Protein AF-0000000071591916 (afdb_homodimer)

Nearest PDB structures (foldseek):
  7ahc-assembly1_B  TM=7.249E-01  e=1.370E-04  Lactococcus lactis subsp. lactis
  7ahh-assembly1_B  TM=6.710E-01  e=2.353E-04  Lactococcus lactis subsp. lactis
  7ahh-assembly1_A  TM=8.022E-01  e=8.308E-04  Lactococcus lactis subsp. lactis
  7ahd-assembly1_B  TM=7.028E-01  e=5.794E-04  Lactococcus lactis subsp. lactis
  7ahd-assembly1_A  TM=7.074E-01  e=8.308E-04  Lactococcus lactis subsp. lactis

Organism: Lactiplantibacillus plantarum (strain ATCC BAA-793 / NCIMB 8826 / WCFS1) (NCBI:txid220668)

Foldseek 3Di:
DDPVVVVVVVVVVVVVVVVVVVVVVVVVPVPVVCCVVVVVVCVVVVVVCLVVQQAADPVLVVCVVVLVVLLVVLLVLLLVLLVVLLVVLLVLLQCQAPLRHPDPVSNVVSLVQLVVQQPDDLVNQLVVLCVVPNQDSVSLSVSLNSNSNSVLSVQSNVLLNPPDSVQLVVCVVVPDDSVCSVVVPRCVVSVLVSLLSSLVSSLVSSVVSLVSCCRRVGGNVNVLVVCVVVSVSSNNSVSVVVSVVVSVVSVVVSVVVSVVVD/DDPVVVVVVVVVVVVVVVVVVVVVVVVVCVPVVCCVVVVVVCVVVVVVCLVVQQAADPVLVVCVVVLVVLLVLLLVLLLVLLVVLLVVLLVLLQCQAPLRHPDPVSNVVSLVQLVVQQPDDLVNQLVVLCVVPNQDSVSLSVSLNSNSNSVLSVQSNVLLNPPDSVQLVVCVVVPDDSVCSVVVPRCVVSVLVSLLSSLVSSLVSSVVSLVSCCRRVGGNVNVLVVCVVVSVSSNNSVSVVVSVVVSVVSVVVSVVVSVVVD

Solvent-accessible surface area (backbone atoms only — not comparable to full-atom values): 25486 Å² total; per-residue (Å²): 130,59,72,67,57,56,54,50,48,51,48,48,52,48,48,48,52,48,46,49,50,49,48,49,32,58,47,29,55,65,64,48,70,49,66,45,68,70,48,57,68,42,44,63,59,39,50,51,49,47,60,66,48,30,45,61,43,80,70,31,56,74,47,43,63,67,48,52,52,24,44,50,50,31,46,34,43,15,44,31,22,41,50,54,19,44,56,53,12,49,54,46,12,47,42,29,12,83,84,56,32,87,45,72,68,51,19,48,52,44,52,52,50,20,50,54,34,44,36,37,45,55,61,57,40,33,58,58,36,29,74,66,55,37,73,32,67,57,28,43,28,50,21,50,20,46,29,42,24,11,45,43,19,49,51,43,18,52,53,60,52,67,42,62,62,60,60,54,48,53,38,46,70,75,64,46,51,71,66,48,39,40,62,68,42,50,44,63,69,40,41,56,60,52,49,49,50,50,47,51,43,29,57,51,30,37,52,49,40,34,52,37,9,50,76,32,65,27,43,42,19,24,51,36,52,50,29,47,76,68,68,34,34,23,44,26,26,42,49,50,52,50,48,24,48,50,49,50,51,48,50,54,50,45,50,52,51,47,60,68,63,96,130,58,72,69,56,56,54,51,49,52,48,48,51,48,49,48,51,48,47,49,50,49,49,49,30,58,48,28,54,65,64,46,70,50,66,45,70,69,48,56,68,42,43,63,58,39,51,52,47,47,60,65,48,29,45,61,45,80,71,30,56,75,47,44,63,66,49,52,51,24,43,50,50,31,47,36,41,16,45,30,21,40,49,56,20,45,55,54,11,50,55,46,12,49,42,30,12,81,83,56,33,87,44,72,66,51,20,49,51,45,51,51,49,21,51,54,35,44,36,38,45,53,61,57,40,34,56,58,35,30,73,68,55,36,73,32,68,57,26,45,29,49,21,50,20,46,30,42,24,12,45,42,19,49,52,43,17,53,52,60,50,67,42,62,63,61,60,54,48,53,39,47,70,75,63,46,51,72,64,49,39,40,63,68,42,50,45,63,71,38,40,57,59,51,48,47,51,51,48,52,44,29,58,50,30,37,50,48,39,35,50,38,10,50,74,32,65,27,44,42,19,24,52,37,52,50,29,46,76,67,68,34,35,24,43,27,26,41,49,50,51,50,48,24,50,51,48,49,52,50,50,54,50,43,51,52,51,49,59,67,64,95

Structure (mmCIF, N/CA/C/O backbone):
data_AF-0000000071591916-model_v1
#
loop_
_entity.id
_entity.type
_entity.pdbx_description
1 polymer 'Phosphonates ABC transporter, permease protein'
#
loop_
_atom_site.group_PDB
_atom_site.id
_atom_site.type_symbol
_atom_site.label_atom_id
_atom_site.label_alt_id
_atom_site.label_comp_id
_atom_site.label_asym_id
_atom_site.label_entity_id
_atom_site.label_seq_id
_atom_site.pdbx_PDB_ins_code
_atom_site.Cartn_x
_atom_site.Cartn_y
_atom_site.Cartn_z
_atom_site.occupancy
_atom_site.B_iso_or_equiv
_atom_site.auth_seq_id
_atom_site.auth_comp_id
_atom_site.auth_asym_id
_atom_site.auth_atom_id
_atom_site.pdbx_PDB_model_num
ATOM 1 N N . MET A 1 1 ? -12.727 39.906 -3.398 1 41 1 MET A N 1
ATOM 2 C CA . MET A 1 1 ? -13.578 38.719 -3.625 1 41 1 MET A CA 1
ATOM 3 C C . MET A 1 1 ? -14.461 38.469 -2.414 1 41 1 MET A C 1
ATOM 5 O O . MET A 1 1 ? -13.961 38.312 -1.297 1 41 1 MET A O 1
ATOM 9 N N . THR A 1 2 ? -15.648 38.656 -2.439 1 46.31 2 THR A N 1
ATOM 10 C CA . THR A 1 2 ? -16.547 38.562 -1.297 1 46.31 2 THR A CA 1
ATOM 11 C C . THR A 1 2 ? -16.594 37.156 -0.749 1 46.31 2 THR A C 1
ATOM 13 O O . THR A 1 2 ? -16.406 36.188 -1.495 1 46.31 2 THR A O 1
ATOM 16 N N . PRO A 1 3 ? -16.531 37 0.49 1 53.88 3 PRO A N 1
ATOM 17 C CA . PRO A 1 3 ? -16.516 35.719 1.191 1 53.88 3 PRO A CA 1
ATOM 18 C C . PRO A 1 3 ? -17.5 34.719 0.614 1 53.88 3 PRO A C 1
ATOM 20 O O . PRO A 1 3 ? -17.25 33.5 0.619 1 53.88 3 PRO A O 1
ATOM 23 N N . GLN A 1 4 ? -18.625 35.125 0.151 1 53.31 4 GLN A N 1
ATOM 24 C CA . GLN A 1 4 ? -19.641 34.25 -0.399 1 53.31 4 GLN A CA 1
ATOM 25 C C . GLN A 1 4 ? -19.172 33.594 -1.684 1 53.31 4 GLN A C 1
ATOM 27 O O . GLN A 1 4 ? -19.516 32.438 -1.957 1 53.31 4 GLN A O 1
ATOM 32 N N . ARG A 1 5 ? -18.422 34.375 -2.432 1 53 5 ARG A N 1
ATOM 33 C CA . ARG A 1 5 ? -17.938 33.875 -3.721 1 53 5 ARG A CA 1
ATOM 34 C C . ARG A 1 5 ? -16.875 32.812 -3.537 1 53 5 ARG A C 1
ATOM 36 O O . ARG A 1 5 ? -16.828 31.859 -4.312 1 53 5 ARG A O 1
ATOM 43 N N . PHE A 1 6 ? -16.156 32.938 -2.504 1 51.38 6 PHE A N 1
ATOM 44 C CA . PHE A 1 6 ? -15.094 31.984 -2.178 1 51.38 6 PHE A CA 1
ATOM 45 C C . PHE A 1 6 ? -15.672 30.625 -1.822 1 51.38 6 PHE A C 1
ATOM 47 O O . PHE A 1 6 ? -15.172 29.594 -2.279 1 51.38 6 PHE A O 1
ATOM 54 N N . PHE A 1 7 ? -16.75 30.688 -1.09 1 57.91 7 PHE A N 1
ATOM 55 C CA . PHE A 1 7 ? -17.375 29.422 -0.69 1 57.91 7 PHE A CA 1
ATOM 56 C C . PHE A 1 7 ? -18.078 28.766 -1.873 1 57.91 7 PHE A C 1
ATOM 58 O O . PHE A 1 7 ? -18.094 27.547 -1.991 1 57.91 7 PHE A O 1
ATOM 65 N N . ARG A 1 8 ? -18.672 29.547 -2.746 1 58.06 8 ARG A N 1
ATOM 66 C CA . ARG A 1 8 ? -19.375 29.031 -3.914 1 58.06 8 ARG A CA 1
ATOM 67 C C . ARG A 1 8 ? -18.406 28.391 -4.898 1 58.06 8 ARG A C 1
ATOM 69 O O . ARG A 1 8 ? -18.703 27.344 -5.488 1 58.06 8 ARG A O 1
ATOM 76 N N . GLN A 1 9 ? -17.266 28.953 -5.051 1 58.81 9 GLN A N 1
ATOM 77 C CA . GLN A 1 9 ? -16.266 28.453 -5.98 1 58.81 9 GLN A CA 1
ATOM 78 C C . GLN A 1 9 ? -15.656 27.141 -5.473 1 58.81 9 GLN A C 1
ATOM 80 O O . GLN A 1 9 ? -15.43 26.219 -6.246 1 58.81 9 GLN A O 1
ATOM 85 N N . ARG A 1 10 ? -15.445 27.172 -4.258 1 60.22 10 ARG A N 1
ATOM 86 C CA . ARG A 1 10 ? -14.938 25.953 -3.643 1 60.22 10 ARG A CA 1
ATOM 87 C C . ARG A 1 10 ? -15.945 24.812 -3.77 1 60.22 10 ARG A C 1
ATOM 89 O O . ARG A 1 10 ? -15.57 23.672 -4.059 1 60.22 10 ARG A O 1
ATOM 96 N N . ARG A 1 11 ? -17.203 25.219 -3.664 1 61.03 11 ARG A N 1
ATOM 97 C CA . ARG A 1 11 ? -18.266 24.25 -3.787 1 61.03 11 ARG A CA 1
ATOM 98 C C . ARG A 1 11 ? -18.375 23.734 -5.219 1 61.03 11 ARG A C 1
ATOM 100 O O . ARG A 1 11 ? -18.609 22.531 -5.441 1 61.03 11 ARG A O 1
ATOM 107 N N . LEU A 1 12 ? -18.219 24.625 -6.109 1 61.28 12 LEU A N 1
ATOM 108 C CA . LEU A 1 12 ? -18.297 24.219 -7.508 1 61.28 12 LEU A CA 1
ATOM 109 C C . LEU A 1 12 ? -17.125 23.312 -7.887 1 61.28 12 LEU A C 1
ATOM 111 O O . LEU A 1 12 ? -17.312 22.328 -8.594 1 61.28 12 LEU A O 1
ATOM 115 N N . ARG A 1 13 ? -16.031 23.75 -7.41 1 62.03 13 ARG A N 1
ATOM 116 C CA . ARG A 1 13 ? -14.859 22.938 -7.719 1 62.03 13 ARG A CA 1
ATOM 117 C C . ARG A 1 13 ? -14.984 21.547 -7.109 1 62.03 13 ARG A C 1
ATOM 119 O O . ARG A 1 13 ? -14.664 20.547 -7.762 1 62.03 13 ARG A O 1
ATOM 126 N N . LEU A 1 14 ? -15.461 21.516 -5.992 1 61.59 14 LEU A N 1
ATOM 127 C CA . LEU A 1 14 ? -15.688 20.219 -5.348 1 61.59 14 LEU A CA 1
ATOM 128 C C . LEU A 1 14 ? -16.75 19.422 -6.09 1 61.59 14 LEU A C 1
ATOM 130 O O . LEU A 1 14 ? -16.609 18.203 -6.266 1 61.59 14 LEU A O 1
ATOM 134 N N . SER A 1 15 ? -17.781 20.109 -6.465 1 61.06 15 SER A N 1
ATOM 135 C CA . SER A 1 15 ? -18.844 19.438 -7.211 1 61.06 15 SER A CA 1
ATOM 136 C C . SER A 1 15 ? -18.328 18.875 -8.523 1 61.06 15 SER A C 1
ATOM 138 O O . SER A 1 15 ? -18.703 17.766 -8.922 1 61.06 15 SER A O 1
ATOM 140 N N . VAL A 1 16 ? -17.484 19.609 -9.086 1 62.88 16 VAL A N 1
ATOM 141 C CA . VAL A 1 16 ? -16.953 19.172 -10.367 1 62.88 16 VAL A CA 1
ATOM 142 C C . VAL A 1 16 ? -16.062 17.938 -10.164 1 62.88 16 VAL A C 1
ATOM 144 O O . VAL A 1 16 ? -16.156 16.969 -10.914 1 62.88 16 VAL A O 1
ATOM 147 N N . VAL A 1 17 ? -15.297 18.047 -9.125 1 63.22 17 VAL A N 1
ATOM 148 C CA . VAL A 1 17 ? -14.406 16.906 -8.859 1 63.22 17 VAL A CA 1
ATOM 149 C C . VAL A 1 17 ? -15.234 15.672 -8.523 1 63.22 17 VAL A C 1
ATOM 151 O O . VAL A 1 17 ? -14.953 14.578 -9.016 1 63.22 17 VAL A O 1
ATOM 154 N N . LEU A 1 18 ? -16.219 15.906 -7.781 1 62.47 18 LEU A N 1
ATOM 155 C CA . LEU A 1 18 ? -17.109 14.797 -7.426 1 62.47 18 LEU A CA 1
ATOM 156 C C . LEU A 1 18 ? -17.844 14.266 -8.656 1 62.47 18 LEU A C 1
ATOM 158 O O . LEU A 1 18 ? -18 13.055 -8.812 1 62.47 18 LEU A O 1
ATOM 162 N N . LEU A 1 19 ? -18.281 15.148 -9.453 1 62.72 19 LEU A N 1
ATOM 163 C CA . LEU A 1 19 ? -18.969 14.75 -10.68 1 62.72 19 LEU A CA 1
ATOM 164 C C . LEU A 1 19 ? -18.031 13.961 -11.594 1 62.72 19 LEU A C 1
ATOM 166 O O . LEU A 1 19 ? -18.453 12.977 -12.211 1 62.72 19 LEU A O 1
ATOM 170 N N . ILE A 1 20 ? -16.844 14.414 -11.609 1 64.44 20 ILE A N 1
ATOM 171 C CA . ILE A 1 20 ? -15.867 13.719 -12.445 1 64.44 20 ILE A CA 1
ATOM 172 C C . ILE A 1 20 ? -15.602 12.328 -11.883 1 64.44 20 ILE A C 1
ATOM 174 O O . ILE A 1 20 ? -15.555 11.344 -12.633 1 64.44 20 ILE A O 1
ATOM 178 N N . LEU A 1 21 ? -15.562 12.352 -10.633 1 64.69 21 LEU A N 1
ATOM 179 C CA . LEU A 1 21 ? -15.336 11.047 -10.016 1 64.69 21 LEU A CA 1
ATOM 180 C C . LEU A 1 21 ? -16.531 10.133 -10.234 1 64.69 21 LEU A C 1
ATOM 182 O O . LEU A 1 21 ? -16.375 8.945 -10.516 1 64.69 21 LEU A O 1
ATOM 186 N N . ILE A 1 22 ? -17.734 10.672 -10.102 1 63.97 22 ILE A N 1
ATOM 187 C CA . ILE A 1 22 ? -18.953 9.914 -10.359 1 63.97 22 ILE A CA 1
ATOM 188 C C . ILE A 1 22 ? -19.016 9.508 -11.828 1 63.97 22 ILE A C 1
ATOM 190 O O . ILE A 1 22 ? -19.391 8.383 -12.156 1 63.97 22 ILE A O 1
ATOM 194 N N . GLY A 1 23 ? -18.688 10.43 -12.648 1 63.91 23 GLY A N 1
ATOM 195 C CA . GLY A 1 23 ? -18.672 10.109 -14.062 1 63.91 23 GLY A CA 1
ATOM 196 C C . GLY A 1 23 ? -17.719 8.984 -14.406 1 63.91 23 GLY A C 1
ATOM 197 O O . GLY A 1 23 ? -18.078 8.062 -15.148 1 63.91 23 GLY A O 1
ATOM 198 N N . ILE A 1 24 ? -16.609 9.07 -13.805 1 61.75 24 ILE A N 1
ATOM 199 C CA . ILE A 1 24 ? -15.617 8.016 -14.039 1 61.75 24 ILE A CA 1
ATOM 200 C C . ILE A 1 24 ? -16.156 6.688 -13.516 1 61.75 24 ILE A C 1
ATOM 202 O O . ILE A 1 24 ? -15.945 5.645 -14.141 1 61.75 24 ILE A O 1
ATOM 206 N N . TYR A 1 25 ? -16.859 6.793 -12.461 1 60.72 25 TYR A N 1
ATOM 207 C CA . TYR A 1 25 ? -17.516 5.617 -11.898 1 60.72 25 TYR A CA 1
ATOM 208 C C . TYR A 1 25 ? -18.5 5.02 -12.891 1 60.72 25 TYR A C 1
ATOM 210 O O . TYR A 1 25 ? -18.484 3.812 -13.141 1 60.72 25 TYR A O 1
ATOM 218 N N . VAL A 1 26 ? -19.438 5.844 -13.281 1 61.06 26 VAL A N 1
ATOM 219 C CA . VAL A 1 26 ? -20.469 5.379 -14.203 1 61.06 26 VAL A CA 1
ATOM 220 C C . VAL A 1 26 ? -19.812 4.801 -15.461 1 61.06 26 VAL A C 1
ATOM 222 O O . VAL A 1 26 ? -20.234 3.752 -15.953 1 61.06 26 VAL A O 1
ATOM 225 N N . LEU A 1 27 ? -18.797 5.371 -15.812 1 57.56 27 LEU A N 1
ATOM 226 C CA . LEU A 1 27 ? -18.109 4.906 -17.016 1 57.56 27 LEU A CA 1
ATOM 227 C C . LEU A 1 27 ? -17.359 3.604 -16.75 1 57.56 27 LEU A C 1
ATOM 229 O O . LEU A 1 27 ? -17.375 2.697 -17.578 1 57.56 27 LEU A O 1
ATOM 233 N N . SER A 1 28 ? -16.688 3.629 -15.633 1 57.41 28 SER A N 1
ATOM 234 C CA . SER A 1 28 ? -15.961 2.412 -15.289 1 57.41 28 SER A CA 1
ATOM 235 C C . SER A 1 28 ? -16.906 1.222 -15.156 1 57.41 28 SER A C 1
ATOM 237 O O . SER A 1 28 ? -16.578 0.113 -15.586 1 57.41 28 SER A O 1
ATOM 239 N N . MET A 1 29 ? -18 1.479 -14.555 1 57.75 29 MET A N 1
ATOM 240 C CA . MET A 1 29 ? -19 0.422 -14.391 1 57.75 29 MET A CA 1
ATOM 241 C C . MET A 1 29 ? -19.516 -0.041 -15.742 1 57.75 29 MET A C 1
ATOM 243 O O . MET A 1 29 ? -19.766 -1.231 -15.945 1 57.75 29 MET A O 1
ATOM 247 N N . ALA A 1 30 ? -19.719 0.846 -16.578 1 56.88 30 ALA A N 1
ATOM 248 C CA . ALA A 1 30 ? -20.234 0.51 -17.891 1 56.88 30 ALA A CA 1
ATOM 249 C C . ALA A 1 30 ? -19.219 -0.295 -18.703 1 56.88 30 ALA A C 1
ATOM 251 O O . ALA A 1 30 ? -19.578 -1.161 -19.5 1 56.88 30 ALA A O 1
ATOM 252 N N . LEU A 1 31 ? -18.078 -0.001 -18.516 1 55.16 31 LEU A N 1
ATOM 253 C CA . LEU A 1 31 ? -17.047 -0.643 -19.328 1 55.16 31 LEU A CA 1
ATOM 254 C C . LEU A 1 31 ? -16.656 -1.994 -18.734 1 55.16 31 LEU A C 1
ATOM 256 O O . LEU A 1 31 ? -16.281 -2.914 -19.469 1 55.16 31 LEU A O 1
ATOM 260 N N . VAL A 1 32 ? -16.453 -1.989 -17.484 1 52.69 32 VAL A N 1
ATOM 261 C CA . VAL A 1 32 ? -16.125 -3.289 -16.906 1 52.69 32 VAL A CA 1
ATOM 262 C C . VAL A 1 32 ? -17.344 -4.199 -16.953 1 52.69 32 VAL A C 1
ATOM 264 O O . VAL A 1 32 ? -18.422 -3.844 -16.453 1 52.69 32 VAL A O 1
ATOM 267 N N . ASN A 1 33 ? -17.797 -4.684 -18 1 52.81 33 ASN A N 1
ATOM 268 C CA . ASN A 1 33 ? -18.875 -5.645 -18.156 1 52.81 33 ASN A CA 1
ATOM 269 C C . ASN A 1 33 ? -19.094 -6.453 -16.891 1 52.81 33 ASN A C 1
ATOM 271 O O . ASN A 1 33 ? -18.75 -7.637 -16.828 1 52.81 33 ASN A O 1
ATOM 275 N N . PHE A 1 34 ? -18.953 -5.879 -15.82 1 51.84 34 PHE A N 1
ATOM 276 C CA . PHE A 1 34 ? -19.375 -6.594 -14.625 1 51.84 34 PHE A CA 1
ATOM 277 C C . PHE A 1 34 ? -20.688 -7.336 -14.859 1 51.84 34 PHE A C 1
ATOM 279 O O . PHE A 1 34 ? -21.703 -6.715 -15.148 1 51.84 34 PHE A O 1
ATOM 286 N N . GLN A 1 35 ? -20.75 -8.32 -15.625 1 50.38 35 GLN A N 1
ATOM 287 C CA . GLN A 1 35 ? -22.031 -9.008 -15.461 1 50.38 35 GLN A CA 1
ATOM 288 C C . GLN A 1 35 ? -22.609 -8.773 -14.07 1 50.38 35 GLN A C 1
ATOM 290 O O . GLN A 1 35 ? -22.484 -9.633 -13.188 1 50.38 35 GLN A O 1
ATOM 295 N N . ALA A 1 36 ? -22.578 -7.461 -13.703 1 52.56 36 ALA A N 1
ATOM 296 C CA . ALA A 1 36 ? -22.812 -6.699 -12.484 1 52.56 36 ALA A CA 1
ATOM 297 C C . ALA A 1 36 ? -23.969 -7.277 -11.68 1 52.56 36 ALA A C 1
ATOM 299 O O . ALA A 1 36 ? -23.828 -7.539 -10.484 1 52.56 36 ALA A O 1
ATOM 300 N N . TRP A 1 37 ? -24.984 -7.414 -12.43 1 55.78 37 TRP A N 1
ATOM 301 C CA . TRP A 1 37 ? -26.172 -7.797 -11.672 1 55.78 37 TRP A CA 1
ATOM 302 C C . TRP A 1 37 ? -26.047 -9.227 -11.156 1 55.78 37 TRP A C 1
ATOM 304 O O . TRP A 1 37 ? -26.391 -9.508 -10 1 55.78 37 TRP A O 1
ATOM 314 N N . ALA A 1 38 ? -25.578 -10.094 -12.008 1 57.41 38 ALA A N 1
ATOM 315 C CA . ALA A 1 38 ? -25.5 -11.484 -11.57 1 57.41 38 ALA A CA 1
ATOM 316 C C . ALA A 1 38 ? -24.438 -11.656 -10.492 1 57.41 38 ALA A C 1
ATOM 318 O O . ALA A 1 38 ? -24.562 -12.516 -9.617 1 57.41 38 ALA A O 1
ATOM 319 N N . SER A 1 39 ? -23.5 -10.664 -10.57 1 64.56 39 SER A N 1
ATOM 320 C CA . SER A 1 39 ? -22.391 -10.82 -9.633 1 64.56 39 SER A CA 1
ATOM 321 C C . SER A 1 39 ? -22.719 -10.211 -8.273 1 64.56 39 SER A C 1
ATOM 323 O O . SER A 1 39 ? -22.266 -10.703 -7.242 1 64.56 39 SER A O 1
ATOM 325 N N . ILE A 1 40 ? -23.609 -9.242 -8.375 1 70.75 40 ILE A N 1
ATOM 326 C CA . ILE A 1 40 ? -23.969 -8.594 -7.117 1 70.75 40 ILE A CA 1
ATOM 327 C C . ILE A 1 40 ? -24.828 -9.539 -6.277 1 70.75 40 ILE A C 1
ATOM 329 O O . ILE A 1 40 ? -24.719 -9.562 -5.051 1 70.75 40 ILE A O 1
ATOM 333 N N . SER A 1 41 ? -25.609 -10.352 -6.984 1 72.5 41 SER A N 1
ATOM 334 C CA . SER A 1 41 ? -26.5 -11.266 -6.273 1 72.5 41 SER A CA 1
ATOM 335 C C . SER A 1 41 ? -25.719 -12.398 -5.621 1 72.5 41 SER A C 1
ATOM 337 O O . SER A 1 41 ? -26.203 -13.031 -4.68 1 72.5 41 SER A O 1
ATOM 339 N N . LYS A 1 42 ? -24.547 -12.586 -6.062 1 75.12 42 LYS A N 1
ATOM 340 C CA . LYS A 1 42 ? -23.75 -13.695 -5.543 1 75.12 42 LYS A CA 1
ATOM 341 C C . LYS A 1 42 ? -22.859 -13.234 -4.387 1 75.12 42 LYS A C 1
ATOM 343 O O . LYS A 1 42 ? -22.266 -14.062 -3.697 1 75.12 42 LYS A O 1
ATOM 348 N N . ILE A 1 43 ? -22.922 -11.906 -4.184 1 78.94 43 ILE A N 1
ATOM 349 C CA . ILE A 1 43 ? -22.016 -11.336 -3.189 1 78.94 43 ILE A CA 1
ATOM 350 C C . ILE A 1 43 ? -22.375 -11.867 -1.803 1 78.94 43 ILE A C 1
ATOM 352 O O . ILE A 1 43 ? -21.516 -12.391 -1.088 1 78.94 43 ILE A O 1
ATOM 356 N N . PRO A 1 44 ? -23.656 -11.82 -1.458 1 77.88 44 PRO A N 1
ATOM 357 C CA . PRO A 1 44 ? -23.984 -12.32 -0.12 1 77.88 44 PRO A CA 1
ATOM 358 C C . PRO A 1 44 ? -23.672 -13.805 0.052 1 77.88 44 PRO A C 1
ATOM 360 O O . PRO A 1 44 ? -23.156 -14.219 1.098 1 77.88 44 PRO A O 1
ATOM 363 N N . ALA A 1 45 ? -23.969 -14.586 -0.917 1 77.12 45 ALA A N 1
ATOM 364 C CA . ALA A 1 45 ? -23.688 -16.016 -0.856 1 77.12 45 ALA A CA 1
ATOM 365 C C . ALA A 1 45 ? -22.172 -16.266 -0.773 1 77.12 45 ALA A C 1
ATOM 367 O O . ALA A 1 45 ? -21.734 -17.141 -0.032 1 77.12 45 ALA A O 1
ATOM 368 N N . GLY A 1 46 ? -21.469 -15.469 -1.477 1 75.88 46 GLY A N 1
ATOM 369 C CA . GLY A 1 46 ? -20.031 -15.594 -1.451 1 75.88 46 GLY A CA 1
ATOM 370 C C . GLY A 1 46 ? -19.422 -15.242 -0.107 1 75.88 46 GLY A C 1
ATOM 371 O O . GLY A 1 46 ? -18.531 -15.945 0.388 1 75.88 46 GLY A O 1
ATOM 372 N N . LEU A 1 47 ? -19.984 -14.234 0.456 1 76.88 47 LEU A N 1
ATOM 373 C CA . LEU A 1 47 ? -19.5 -13.797 1.76 1 76.88 47 LEU A CA 1
ATOM 374 C C . LEU A 1 47 ? -19.844 -14.812 2.84 1 76.88 47 LEU A C 1
ATOM 376 O O . LEU A 1 47 ? -19.047 -15.078 3.736 1 76.88 47 LEU A O 1
ATOM 380 N N . MET A 1 48 ? -21.031 -15.328 2.75 1 78.81 48 MET A N 1
ATOM 381 C CA . MET A 1 48 ? -21.453 -16.344 3.705 1 78.81 48 MET A CA 1
ATOM 382 C C . MET A 1 48 ? -20.578 -17.594 3.586 1 78.81 48 MET A C 1
ATOM 384 O O . MET A 1 48 ? -20.219 -18.203 4.594 1 78.81 48 MET A O 1
ATOM 388 N N . TRP A 1 49 ? -20.281 -17.953 2.416 1 78.25 49 TRP A N 1
ATOM 389 C CA . TRP A 1 49 ? -19.406 -19.094 2.184 1 78.25 49 TRP A CA 1
ATOM 390 C C . TRP A 1 49 ? -18.016 -18.844 2.787 1 78.25 49 TRP A C 1
ATOM 392 O O . TRP A 1 49 ? -17.453 -19.719 3.439 1 78.25 49 TRP A O 1
ATOM 402 N N . LEU A 1 50 ? -17.562 -17.656 2.568 1 76.25 50 LEU A N 1
ATOM 403 C CA . LEU A 1 50 ? -16.25 -17.266 3.09 1 76.25 50 LEU A CA 1
ATOM 404 C C . LEU A 1 50 ? -16.234 -17.359 4.613 1 76.25 50 LEU A C 1
ATOM 406 O O . LEU A 1 50 ? -15.328 -17.969 5.188 1 76.25 50 LEU A O 1
ATOM 410 N N . PHE A 1 51 ? -17.234 -16.828 5.203 1 78.62 51 PHE A N 1
ATOM 411 C CA . PHE A 1 51 ? -17.281 -16.766 6.66 1 78.62 51 PHE A CA 1
ATOM 412 C C . PHE A 1 51 ? -17.469 -18.141 7.258 1 78.62 51 PHE A C 1
ATOM 414 O O . PHE A 1 51 ? -16.938 -18.438 8.328 1 78.62 51 PHE A O 1
ATOM 421 N N . THR A 1 52 ? -18.078 -19.047 6.52 1 80.31 52 THR A N 1
ATOM 422 C CA . THR A 1 52 ? -18.359 -20.375 7.051 1 80.31 52 THR A CA 1
ATOM 423 C C . THR A 1 52 ? -17.156 -21.297 6.848 1 80.31 52 THR A C 1
ATOM 425 O O . THR A 1 52 ? -16.828 -22.109 7.715 1 80.31 52 THR A O 1
ATOM 428 N N . ASN A 1 53 ? -16.469 -21.094 5.785 1 82.31 53 ASN A N 1
ATOM 429 C CA . ASN A 1 53 ? -15.414 -22.031 5.438 1 82.31 53 ASN A CA 1
ATOM 430 C C . ASN A 1 53 ? -14.062 -21.594 5.988 1 82.31 53 ASN A C 1
ATOM 432 O O . ASN A 1 53 ? -13.156 -22.406 6.168 1 82.31 53 ASN A O 1
ATOM 436 N N . PHE A 1 54 ? -13.945 -20.344 6.305 1 84.12 54 PHE A N 1
ATOM 437 C CA . PHE A 1 54 ? -12.641 -19.828 6.699 1 84.12 54 PHE A CA 1
ATOM 438 C C . PHE A 1 54 ? -12.562 -19.641 8.211 1 84.12 54 PHE A C 1
ATOM 440 O O . PHE A 1 54 ? -11.57 -19.125 8.727 1 84.12 54 PHE A O 1
ATOM 447 N N . ILE A 1 55 ? -13.523 -20.109 8.906 1 85.5 55 ILE A N 1
ATOM 448 C CA . ILE A 1 55 ? -13.492 -20.078 10.359 1 85.5 55 ILE A CA 1
ATOM 449 C C . ILE A 1 55 ? -12.523 -21.125 10.883 1 85.5 55 ILE A C 1
ATOM 451 O O . ILE A 1 55 ? -12.594 -22.297 10.484 1 85.5 55 ILE A O 1
ATOM 455 N N . PRO A 1 56 ? -11.586 -20.672 11.688 1 86.88 56 PRO A N 1
ATOM 456 C CA . PRO A 1 56 ? -10.641 -21.656 12.242 1 86.88 56 PRO A CA 1
ATOM 457 C C . PRO A 1 56 ? -11.336 -22.734 13.07 1 86.88 56 PRO A C 1
ATOM 459 O O . PRO A 1 56 ? -12.297 -22.438 13.781 1 86.88 56 PRO A O 1
ATOM 462 N N . THR A 1 57 ? -10.883 -23.969 12.852 1 87.38 57 THR A N 1
ATOM 463 C CA . THR A 1 57 ? -11.422 -25.109 13.57 1 87.38 57 THR A CA 1
ATOM 464 C C . THR A 1 57 ? -10.391 -25.672 14.555 1 87.38 57 THR A C 1
ATOM 466 O O . THR A 1 57 ? -9.289 -25.141 14.672 1 87.38 57 THR A O 1
ATOM 469 N N . SER A 1 58 ? -10.859 -26.734 15.234 1 84.81 58 SER A N 1
ATOM 470 C CA . SER A 1 58 ? -9.961 -27.422 16.156 1 84.81 58 SER A CA 1
ATOM 471 C C . SER A 1 58 ? -8.758 -28.016 15.422 1 84.81 58 SER A C 1
ATOM 473 O O . SER A 1 58 ? -7.641 -28 15.938 1 84.81 58 SER A O 1
ATOM 475 N N . ARG A 1 59 ? -8.93 -28.422 14.25 1 85.88 59 ARG A N 1
ATOM 476 C CA . ARG A 1 59 ? -7.848 -28.969 13.43 1 85.88 59 ARG A CA 1
ATOM 477 C C . ARG A 1 59 ? -6.848 -27.875 13.055 1 85.88 59 ARG A C 1
ATOM 479 O O . ARG A 1 59 ? -5.641 -28.125 13 1 85.88 59 ARG A O 1
ATOM 486 N N . SER A 1 60 ? -7.297 -26.719 12.836 1 87.31 60 SER A N 1
ATOM 487 C CA . SER A 1 60 ? -6.426 -25.625 12.406 1 87.31 60 SER A CA 1
ATOM 488 C C . SER A 1 60 ? -5.512 -25.172 13.539 1 87.31 60 SER A C 1
ATOM 490 O O . SER A 1 60 ? -4.43 -24.625 13.289 1 87.31 60 SER A O 1
ATOM 492 N N . ILE A 1 61 ? -5.91 -25.484 14.727 1 88.88 61 ILE A N 1
ATOM 493 C CA . ILE A 1 61 ? -5.102 -25.078 15.875 1 88.88 61 ILE A CA 1
ATOM 494 C C . ILE A 1 61 ? -3.816 -25.906 15.914 1 88.88 61 ILE A C 1
ATOM 496 O O . ILE A 1 61 ? -2.787 -25.438 16.406 1 88.88 61 ILE A O 1
ATOM 500 N N . SER A 1 62 ? -3.867 -27.094 15.328 1 89.81 62 SER A N 1
ATOM 501 C CA . SER A 1 62 ? -2.678 -27.938 15.266 1 89.81 62 SER A CA 1
ATOM 502 C C . SER A 1 62 ? -1.602 -27.312 14.383 1 89.81 62 SER A C 1
ATOM 504 O O . SER A 1 62 ? -0.422 -27.656 14.5 1 89.81 62 SER A O 1
ATOM 506 N N . TYR A 1 63 ? -1.982 -26.375 13.555 1 92.62 63 TYR A N 1
ATOM 507 C CA . TYR A 1 63 ? -1.049 -25.734 12.633 1 92.62 63 TYR A CA 1
ATOM 508 C C . TYR A 1 63 ? -0.555 -24.406 13.195 1 92.62 63 TYR A C 1
ATOM 510 O O . TYR A 1 63 ? 0.158 -23.656 12.516 1 92.62 63 TYR A O 1
ATOM 518 N N . LEU A 1 64 ? -0.856 -24.141 14.414 1 93.69 64 LEU A N 1
ATOM 519 C CA . LEU A 1 64 ? -0.534 -22.859 15.016 1 93.69 64 LEU A CA 1
ATOM 520 C C . LEU A 1 64 ? 0.976 -22.656 15.102 1 93.69 64 LEU A C 1
ATOM 522 O O . LEU A 1 64 ? 1.473 -21.547 14.859 1 93.69 64 LEU A O 1
ATOM 526 N N . GLY A 1 65 ? 1.713 -23.656 15.414 1 93.75 65 GLY A N 1
ATOM 527 C CA . GLY A 1 65 ? 3.158 -23.578 15.547 1 93.75 65 GLY A CA 1
ATOM 528 C C . GLY A 1 65 ? 3.85 -23.094 14.281 1 93.75 65 GLY A C 1
ATOM 529 O O . GLY A 1 65 ? 4.457 -22.031 14.273 1 93.75 65 GLY A O 1
ATOM 530 N N . PRO A 1 66 ? 3.666 -23.891 13.25 1 94.12 66 PRO A N 1
ATOM 531 C CA . PRO A 1 66 ? 4.281 -23.469 11.984 1 94.12 66 PRO A CA 1
ATOM 532 C C . PRO A 1 66 ? 3.789 -22.109 11.508 1 94.12 66 PRO A C 1
ATOM 534 O O . PRO A 1 66 ? 4.559 -21.344 10.93 1 94.12 66 PRO A O 1
ATOM 537 N N . ILE A 1 67 ? 2.555 -21.766 11.742 1 95.81 67 ILE A N 1
ATOM 538 C CA . ILE A 1 67 ? 1.979 -20.5 11.297 1 95.81 67 ILE A CA 1
ATOM 539 C C . ILE A 1 67 ? 2.621 -19.344 12.055 1 95.81 67 ILE A C 1
ATOM 541 O O . ILE A 1 67 ? 3.023 -18.344 11.453 1 95.81 67 ILE A O 1
ATOM 545 N N . LEU A 1 68 ? 2.771 -19.516 13.32 1 95.81 68 LEU A N 1
ATOM 546 C CA . LEU A 1 68 ? 3.367 -18.453 14.133 1 95.81 68 LEU A CA 1
ATOM 547 C C . LEU A 1 68 ? 4.836 -18.25 13.773 1 95.81 68 LEU A C 1
ATOM 549 O O . LEU A 1 68 ? 5.34 -17.125 13.789 1 95.81 68 LEU A O 1
ATOM 553 N N . TYR A 1 69 ? 5.453 -19.344 13.461 1 94 69 TYR A N 1
ATOM 554 C CA . TYR A 1 69 ? 6.855 -19.266 13.07 1 94 69 TYR A CA 1
ATOM 555 C C . TYR A 1 69 ? 7.02 -18.469 11.781 1 94 69 TYR A C 1
ATOM 557 O O . TYR A 1 69 ? 7.867 -17.578 11.695 1 94 69 TYR A O 1
ATOM 565 N N . GLN A 1 70 ? 6.238 -18.781 10.82 1 94.25 70 GLN A N 1
ATOM 566 C CA . GLN A 1 70 ? 6.332 -18.094 9.531 1 94.25 70 GLN A CA 1
ATOM 567 C C . GLN A 1 70 ? 5.887 -16.641 9.656 1 94.25 70 GLN A C 1
ATOM 569 O O . GLN A 1 70 ? 6.402 -15.766 8.953 1 94.25 70 GLN A O 1
ATOM 574 N N . LEU A 1 71 ? 4.93 -16.422 10.547 1 94.5 71 LEU A N 1
ATOM 575 C CA . LEU A 1 71 ? 4.5 -15.047 10.797 1 94.5 71 LEU A CA 1
ATOM 576 C C . LEU A 1 71 ? 5.641 -14.219 11.383 1 94.5 71 LEU A C 1
ATOM 578 O O . LEU A 1 71 ? 5.848 -13.07 10.984 1 94.5 71 LEU A O 1
ATOM 582 N N . TRP A 1 72 ? 6.324 -14.836 12.234 1 90.81 72 TRP A N 1
ATOM 583 C CA . TRP A 1 72 ? 7.465 -14.172 12.852 1 90.81 72 TRP A CA 1
ATOM 584 C C . TRP A 1 72 ? 8.555 -13.883 11.828 1 90.81 72 TRP A C 1
ATOM 586 O O . TRP A 1 72 ? 9.148 -12.805 11.82 1 90.81 72 TRP A O 1
ATOM 596 N N . ARG A 1 73 ? 8.789 -14.758 11.031 1 89.06 73 ARG A N 1
ATOM 597 C CA . ARG A 1 73 ? 9.789 -14.594 9.984 1 89.06 73 ARG A CA 1
ATOM 598 C C . ARG A 1 73 ? 9.398 -13.477 9.023 1 89.06 73 ARG A C 1
ATOM 600 O O . ARG A 1 73 ? 10.25 -12.688 8.602 1 89.06 73 ARG A O 1
ATOM 607 N N . THR A 1 74 ? 8.133 -13.492 8.656 1 92.19 74 THR A N 1
ATOM 608 C CA . THR A 1 74 ? 7.629 -12.453 7.77 1 92.19 74 THR A CA 1
ATOM 609 C C . THR A 1 74 ? 7.793 -11.07 8.398 1 92.19 74 THR A C 1
ATOM 611 O O . THR A 1 74 ? 8.195 -10.117 7.73 1 92.19 74 THR A O 1
ATOM 614 N N . LEU A 1 75 ? 7.496 -10.984 9.656 1 91.38 75 LEU A N 1
ATOM 615 C CA . LEU A 1 75 ? 7.656 -9.727 10.391 1 91.38 75 LEU A CA 1
ATOM 616 C C . LEU A 1 75 ? 9.109 -9.281 10.391 1 91.38 75 LEU A C 1
ATOM 618 O O . LEU A 1 75 ? 9.406 -8.102 10.203 1 91.38 75 LEU A O 1
ATOM 622 N N . LEU A 1 76 ? 9.977 -10.203 10.562 1 88.25 76 LEU A N 1
ATOM 623 C CA . LEU A 1 76 ? 11.406 -9.898 10.602 1 88.25 76 LEU A CA 1
ATOM 624 C C . LEU A 1 76 ? 11.883 -9.383 9.25 1 88.25 76 LEU A C 1
ATOM 626 O O . LEU A 1 76 ? 12.695 -8.453 9.18 1 88.25 76 LEU A O 1
ATOM 630 N N . VAL A 1 77 ? 11.422 -10 8.211 1 89.38 77 VAL A N 1
ATOM 631 C CA . VAL A 1 77 ? 11.812 -9.578 6.867 1 89.38 77 VAL A CA 1
ATOM 632 C C . VAL A 1 77 ? 11.297 -8.156 6.609 1 89.38 77 VAL A C 1
ATOM 634 O O . VAL A 1 77 ? 12.008 -7.332 6.031 1 89.38 77 VAL A O 1
ATOM 637 N N . ALA A 1 78 ? 10.039 -7.91 7.027 1 92.25 78 ALA A N 1
ATOM 638 C CA . ALA A 1 78 ? 9.438 -6.586 6.852 1 92.25 78 ALA A CA 1
ATOM 639 C C . ALA A 1 78 ? 10.234 -5.523 7.605 1 92.25 78 ALA A C 1
ATOM 641 O O . ALA A 1 78 ? 10.539 -4.465 7.059 1 92.25 78 ALA A O 1
ATOM 642 N N . ILE A 1 79 ? 10.602 -5.82 8.805 1 89.56 79 ILE A N 1
ATOM 643 C CA . ILE A 1 79 ? 11.336 -4.879 9.641 1 89.56 79 ILE A CA 1
ATOM 644 C C . ILE A 1 79 ? 12.742 -4.684 9.078 1 89.56 79 ILE A C 1
ATOM 646 O O . ILE A 1 79 ? 13.219 -3.551 8.945 1 89.56 79 ILE A O 1
ATOM 650 N N . SER A 1 80 ? 13.406 -5.758 8.734 1 88.19 80 SER A N 1
ATOM 651 C CA . SER A 1 80 ? 14.781 -5.695 8.25 1 88.19 80 SER A CA 1
ATOM 652 C C . SER A 1 80 ? 14.875 -4.902 6.953 1 88.19 80 SER A C 1
ATOM 654 O O . SER A 1 80 ? 15.766 -4.066 6.797 1 88.19 80 SER A O 1
ATOM 656 N N . SER A 1 81 ? 14 -5.207 6.043 1 91.38 81 SER A N 1
ATOM 657 C CA . SER A 1 81 ? 14.023 -4.488 4.773 1 91.38 81 SER A CA 1
ATOM 658 C C . SER A 1 81 ? 13.797 -2.996 4.977 1 91.38 81 SER A C 1
ATOM 660 O O . SER A 1 81 ? 14.461 -2.17 4.344 1 91.38 81 SER A O 1
ATOM 662 N N . THR A 1 82 ? 12.898 -2.623 5.879 1 93.38 82 THR A N 1
ATOM 663 C CA . THR A 1 82 ? 12.594 -1.224 6.148 1 93.38 82 THR A CA 1
ATOM 664 C C . THR A 1 82 ? 13.789 -0.525 6.789 1 93.38 82 THR A C 1
ATOM 666 O O . THR A 1 82 ? 14.148 0.588 6.402 1 93.38 82 THR A O 1
ATOM 669 N N . MET A 1 83 ? 14.375 -1.205 7.676 1 89.81 83 MET A N 1
ATOM 670 C CA . MET A 1 83 ? 15.492 -0.604 8.398 1 89.81 83 MET A CA 1
ATOM 671 C C . MET A 1 83 ? 16.672 -0.368 7.473 1 89.81 83 MET A C 1
ATOM 673 O O . MET A 1 83 ? 17.281 0.703 7.496 1 89.81 83 MET A O 1
ATOM 677 N N . VAL A 1 84 ? 17.016 -1.337 6.734 1 88 84 VAL A N 1
ATOM 678 C CA . VAL A 1 84 ? 18.141 -1.188 5.809 1 88 84 VAL A CA 1
ATOM 679 C C . VAL A 1 84 ? 17.828 -0.111 4.777 1 88 84 VAL A C 1
ATOM 681 O O . VAL A 1 84 ? 18.672 0.732 4.465 1 88 84 VAL A O 1
ATOM 684 N N . ALA A 1 85 ? 16.609 -0.174 4.27 1 93.44 85 ALA A N 1
ATOM 685 C CA . ALA A 1 85 ? 16.188 0.834 3.299 1 93.44 85 ALA A CA 1
ATOM 686 C C . ALA A 1 85 ? 16.234 2.232 3.908 1 93.44 85 ALA A C 1
ATOM 688 O O . ALA A 1 85 ? 16.594 3.199 3.232 1 93.44 85 ALA A O 1
ATOM 689 N N . SER A 1 86 ? 15.836 2.311 5.164 1 93.19 86 SER A N 1
ATOM 690 C CA . SER A 1 86 ? 15.805 3.607 5.828 1 93.19 86 SER A CA 1
ATOM 691 C C . SER A 1 86 ? 17.203 4.203 5.953 1 93.19 86 SER A C 1
ATOM 693 O O . SER A 1 86 ? 17.375 5.418 5.832 1 93.19 86 SER A O 1
ATOM 695 N N . LEU A 1 87 ? 18.172 3.402 6.203 1 88.44 87 LEU A N 1
ATOM 696 C CA . LEU A 1 87 ? 19.547 3.871 6.305 1 88.44 87 LEU A CA 1
ATOM 697 C C . LEU A 1 87 ? 20.031 4.449 4.977 1 88.44 87 LEU A C 1
ATOM 699 O O . LEU A 1 87 ? 20.578 5.551 4.938 1 88.44 87 LEU A O 1
ATOM 703 N N . PHE A 1 88 ? 19.812 3.73 3.973 1 91.25 88 PHE A N 1
ATOM 704 C CA . PHE A 1 88 ? 20.219 4.211 2.658 1 91.25 88 PHE A CA 1
ATOM 705 C C . PHE A 1 88 ? 19.375 5.41 2.234 1 91.25 88 PHE A C 1
ATOM 707 O O . PHE A 1 88 ? 19.891 6.352 1.624 1 91.25 88 PHE A O 1
ATOM 714 N N . ALA A 1 89 ? 18.078 5.277 2.541 1 95.19 89 ALA A N 1
ATOM 715 C CA . ALA A 1 89 ? 17.172 6.375 2.186 1 95.19 89 ALA A CA 1
ATOM 716 C C . ALA A 1 89 ? 17.609 7.676 2.855 1 95.19 89 ALA A C 1
ATOM 718 O O . ALA A 1 89 ? 17.5 8.75 2.266 1 95.19 89 ALA A O 1
ATOM 719 N N . LEU A 1 90 ? 18.078 7.574 4.082 1 90.5 90 LEU A N 1
ATOM 720 C CA . LEU A 1 90 ? 18.547 8.75 4.805 1 90.5 90 LEU A CA 1
ATOM 721 C C . LEU A 1 90 ? 19.75 9.375 4.105 1 90.5 90 LEU A C 1
ATOM 723 O O . LEU A 1 90 ? 19.828 10.594 3.955 1 90.5 90 LEU A O 1
ATOM 727 N N . ILE A 1 91 ? 20.656 8.57 3.701 1 90.75 91 ILE A N 1
ATOM 728 C CA . ILE A 1 91 ? 21.844 9.039 2.992 1 90.75 91 ILE A CA 1
ATOM 729 C C . ILE A 1 91 ? 21.438 9.719 1.688 1 90.75 91 ILE A C 1
ATOM 731 O O . ILE A 1 91 ? 21.859 10.836 1.399 1 90.75 91 ILE A O 1
ATOM 735 N N . PHE A 1 92 ? 20.578 9.078 0.974 1 94.62 92 PHE A N 1
ATOM 736 C CA . PHE A 1 92 ? 20.141 9.625 -0.306 1 94.62 92 PHE A CA 1
ATOM 737 C C . PHE A 1 92 ? 19.312 10.891 -0.102 1 94.62 92 PHE A C 1
ATOM 739 O O . PHE A 1 92 ? 19.375 11.812 -0.91 1 94.62 92 PHE A O 1
ATOM 746 N N . ALA A 1 93 ? 18.562 10.844 0.924 1 93 93 ALA A N 1
ATOM 747 C CA . ALA A 1 93 ? 17.703 12 1.19 1 93 93 ALA A CA 1
ATOM 748 C C . ALA A 1 93 ? 18.547 13.234 1.523 1 93 93 ALA A C 1
ATOM 750 O O . ALA A 1 93 ? 18.234 14.344 1.087 1 93 93 ALA A O 1
ATOM 751 N N . ILE A 1 94 ? 19.609 13.086 2.326 1 87.81 94 ILE A N 1
ATOM 752 C CA . ILE A 1 94 ? 20.5 14.18 2.689 1 87.81 94 ILE A CA 1
ATOM 753 C C . ILE A 1 94 ? 21.188 14.719 1.44 1 87.81 94 ILE A C 1
ATOM 755 O O . ILE A 1 94 ? 21.312 15.938 1.269 1 87.81 94 ILE A O 1
ATOM 759 N N . LEU A 1 95 ? 21.531 13.797 0.547 1 90.38 95 LEU A N 1
ATOM 760 C CA . LEU A 1 95 ? 22.234 14.188 -0.677 1 90.38 95 LEU A CA 1
ATOM 761 C C . LEU A 1 95 ? 21.25 14.727 -1.709 1 90.38 95 LEU A C 1
ATOM 763 O O . LEU A 1 95 ? 21.641 15.43 -2.643 1 90.38 95 LEU A O 1
ATOM 767 N N . GLY A 1 96 ? 19.984 14.438 -1.553 1 90.06 96 GLY A N 1
ATOM 768 C CA . GLY A 1 96 ? 19.016 14.75 -2.594 1 90.06 96 GLY A CA 1
ATOM 769 C C . GLY A 1 96 ? 18.094 15.883 -2.221 1 90.06 96 GLY A C 1
ATOM 770 O O . GLY A 1 96 ? 17.312 16.359 -3.055 1 90.06 96 GLY A O 1
ATOM 771 N N . ALA A 1 97 ? 18.156 16.266 -1.03 1 88.62 97 ALA A N 1
ATOM 772 C CA . ALA A 1 97 ? 17.312 17.375 -0.595 1 88.62 97 ALA A CA 1
ATOM 773 C C . ALA A 1 97 ? 17.859 18.703 -1.081 1 88.62 97 ALA A C 1
ATOM 775 O O . ALA A 1 97 ? 19.078 18.922 -1.082 1 88.62 97 ALA A O 1
ATOM 776 N N . LYS A 1 98 ? 17 19.562 -1.456 1 84.56 98 LYS A N 1
ATOM 777 C CA . LYS A 1 98 ? 17.391 20.875 -1.976 1 84.56 98 LYS A CA 1
ATOM 778 C C . LYS A 1 98 ? 18.188 21.656 -0.939 1 84.56 98 LYS A C 1
ATOM 780 O O . LYS A 1 98 ? 19.109 22.391 -1.288 1 84.56 98 LYS A O 1
ATOM 785 N N . THR A 1 99 ? 17.859 21.484 0.255 1 79.94 99 THR A N 1
ATOM 786 C CA . THR A 1 99 ? 18.469 22.25 1.34 1 79.94 99 THR A CA 1
ATOM 787 C C . THR A 1 99 ? 19.875 21.734 1.641 1 79.94 99 THR A C 1
ATOM 789 O O . THR A 1 99 ? 20.719 22.484 2.145 1 79.94 99 THR A O 1
ATOM 7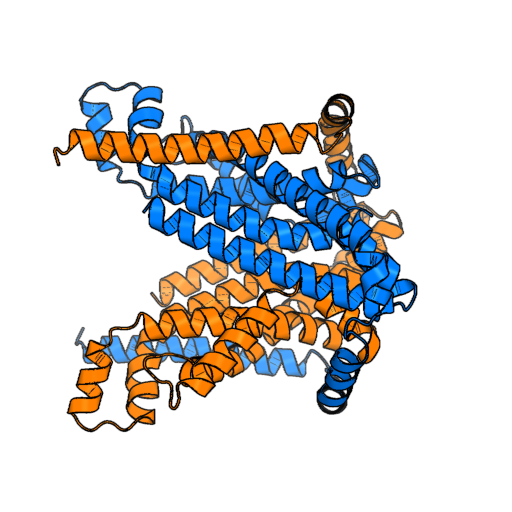92 N N . THR A 1 100 ? 20.141 20.453 1.253 1 78.5 100 THR A N 1
ATOM 793 C CA . THR A 1 100 ? 21.406 19.875 1.684 1 78.5 100 THR A CA 1
ATOM 794 C C . THR A 1 100 ? 22.172 19.312 0.491 1 78.5 100 THR A C 1
ATOM 796 O O . THR A 1 100 ? 23.312 18.859 0.637 1 78.5 100 THR A O 1
ATOM 799 N N . THR A 1 101 ? 21.625 19.422 -0.645 1 83.38 101 THR A N 1
ATOM 800 C CA . THR A 1 101 ? 22.25 18.797 -1.806 1 83.38 101 THR A CA 1
ATOM 801 C C . THR A 1 101 ? 23.547 19.484 -2.168 1 83.38 101 THR A C 1
ATOM 803 O O . THR A 1 101 ? 23.641 20.719 -2.135 1 83.38 101 THR A O 1
ATOM 806 N N . PRO A 1 102 ? 24.594 18.703 -2.527 1 82.81 102 PRO A N 1
ATOM 807 C CA . PRO A 1 102 ? 25.844 19.312 -2.988 1 82.81 102 PRO A CA 1
ATOM 808 C C . PRO A 1 102 ? 25.75 19.828 -4.418 1 82.81 102 PRO A C 1
ATOM 810 O O . PRO A 1 102 ? 26.359 20.844 -4.746 1 82.81 102 PRO A O 1
ATOM 813 N N . THR A 1 103 ? 25.047 19.062 -5.305 1 89.38 103 THR A N 1
ATOM 814 C CA . THR A 1 103 ? 24.891 19.453 -6.699 1 89.38 103 THR A CA 1
ATOM 815 C C . THR A 1 103 ? 23.469 19.219 -7.18 1 89.38 103 THR A C 1
ATOM 817 O O . THR A 1 103 ? 22.812 18.25 -6.766 1 89.38 103 THR A O 1
ATOM 820 N N . PRO A 1 104 ? 23.047 20.031 -8.039 1 91.44 104 PRO A N 1
ATOM 821 C CA . PRO A 1 104 ? 21.688 19.875 -8.562 1 91.44 104 PRO A CA 1
ATOM 822 C C . PRO A 1 104 ? 21.516 18.578 -9.367 1 91.44 104 PRO A C 1
ATOM 824 O O . PRO A 1 104 ? 20.422 18.016 -9.406 1 91.44 104 PRO A O 1
ATOM 827 N N . VAL A 1 105 ? 22.562 18.172 -9.969 1 93 105 VAL A N 1
ATOM 828 C CA . VAL A 1 105 ? 22.5 16.953 -10.773 1 93 105 VAL A CA 1
ATOM 829 C C . VAL A 1 105 ? 22.281 15.75 -9.867 1 93 105 VAL A C 1
ATOM 831 O O . VAL A 1 105 ? 21.5 14.859 -10.188 1 93 105 VAL A O 1
ATOM 834 N N . LEU A 1 106 ? 22.891 15.758 -8.781 1 92.19 106 LEU A N 1
ATOM 835 C CA . LEU A 1 106 ? 22.734 14.664 -7.828 1 92.19 106 LEU A CA 1
ATOM 836 C C . LEU A 1 106 ? 21.312 14.625 -7.273 1 92.19 106 LEU A C 1
ATOM 838 O O . LEU A 1 106 ? 20.734 13.547 -7.102 1 92.19 106 LEU A O 1
ATOM 842 N N . ARG A 1 107 ? 20.828 15.766 -7.02 1 92.75 107 ARG A N 1
ATOM 843 C CA . ARG A 1 107 ? 19.453 15.875 -6.551 1 92.75 107 ARG A CA 1
ATOM 844 C C . ARG A 1 107 ? 18.484 15.25 -7.551 1 92.75 107 ARG A C 1
ATOM 846 O O . ARG A 1 107 ? 17.625 14.461 -7.172 1 92.75 107 ARG A O 1
ATOM 853 N N . TRP A 1 108 ? 18.75 15.617 -8.719 1 92.69 108 TRP A N 1
ATOM 854 C CA . TRP A 1 108 ? 17.859 15.133 -9.773 1 92.69 108 TRP A CA 1
ATOM 855 C C . TRP A 1 108 ? 17.969 13.617 -9.922 1 92.69 108 TRP A C 1
ATOM 857 O O . TRP A 1 108 ? 16.969 12.922 -10.062 1 92.69 108 TRP A O 1
ATOM 867 N N . ILE A 1 109 ? 19.109 13.109 -9.883 1 93.5 109 ILE A N 1
ATOM 868 C CA . ILE A 1 109 ? 19.359 11.688 -10.055 1 93.5 109 ILE A CA 1
ATOM 869 C C . ILE A 1 109 ? 18.719 10.914 -8.906 1 93.5 109 ILE A C 1
ATOM 871 O O . ILE A 1 109 ? 18.047 9.898 -9.125 1 93.5 109 ILE A O 1
ATOM 875 N N . ILE A 1 110 ? 18.875 11.414 -7.746 1 94 110 ILE A N 1
ATOM 876 C CA . ILE A 1 110 ? 18.375 10.727 -6.566 1 94 110 ILE A CA 1
ATOM 877 C C . ILE A 1 110 ? 16.844 10.773 -6.562 1 94 110 ILE A C 1
ATOM 879 O O . ILE A 1 110 ? 16.188 9.758 -6.32 1 94 110 ILE A O 1
ATOM 883 N N . ARG A 1 111 ? 16.281 11.836 -6.902 1 91.19 111 ARG A N 1
ATOM 884 C CA . ARG A 1 111 ? 14.828 11.984 -6.898 1 91.19 111 ARG A CA 1
ATOM 885 C C . ARG A 1 111 ? 14.188 11.148 -8 1 91.19 111 ARG A C 1
ATOM 887 O O . ARG A 1 111 ? 13.156 10.5 -7.781 1 91.19 111 ARG A O 1
ATOM 894 N N . PHE A 1 112 ? 14.828 11.195 -9.07 1 89.88 112 PHE A N 1
ATOM 895 C CA . PHE A 1 112 ? 14.328 10.406 -10.188 1 89.88 112 PHE A CA 1
ATOM 896 C C . PHE A 1 112 ? 14.469 8.922 -9.906 1 89.88 112 PHE A C 1
ATOM 898 O O . PHE A 1 112 ? 13.555 8.141 -10.195 1 89.88 112 PHE A O 1
ATOM 905 N N . GLY A 1 113 ? 15.586 8.531 -9.438 1 91.88 113 GLY A N 1
ATOM 906 C CA . GLY A 1 113 ? 15.797 7.145 -9.055 1 91.88 113 GLY A CA 1
ATOM 907 C C . GLY A 1 113 ? 14.805 6.66 -8.016 1 91.88 113 GLY A C 1
ATOM 908 O O . GLY A 1 113 ? 14.273 5.555 -8.125 1 91.88 113 GLY A O 1
ATOM 909 N N . ALA A 1 114 ? 14.594 7.492 -7.051 1 93.19 114 ALA A N 1
ATOM 910 C CA . ALA A 1 114 ? 13.648 7.148 -5.992 1 93.19 114 ALA A CA 1
ATOM 911 C C . ALA A 1 114 ? 12.234 6.984 -6.551 1 93.19 114 ALA A C 1
ATOM 913 O O . ALA A 1 114 ? 11.516 6.062 -6.168 1 93.19 114 ALA A O 1
ATOM 914 N N . SER A 1 115 ? 11.906 7.82 -7.465 1 88.56 115 SER A N 1
ATOM 915 C CA . SER A 1 115 ? 10.586 7.758 -8.086 1 88.56 115 SER A CA 1
ATOM 916 C C . SER A 1 115 ? 10.43 6.484 -8.914 1 88.56 115 SER A C 1
ATOM 918 O O . SER A 1 115 ? 9.367 5.859 -8.891 1 88.56 115 SER A O 1
ATOM 920 N N . LEU A 1 116 ? 11.383 6.117 -9.586 1 86.5 116 LEU A N 1
ATOM 921 C CA . LEU A 1 116 ? 11.336 4.898 -10.391 1 86.5 116 LEU A CA 1
ATOM 922 C C . LEU A 1 116 ? 11.195 3.67 -9.5 1 86.5 116 LEU A C 1
ATOM 924 O O . LEU A 1 116 ? 10.406 2.768 -9.797 1 86.5 116 LEU A O 1
ATOM 928 N N . LEU A 1 117 ? 11.969 3.693 -8.469 1 90.88 117 LEU A N 1
ATOM 929 C CA . LEU A 1 117 ? 11.961 2.551 -7.559 1 90.88 117 LEU A CA 1
ATOM 930 C C . LEU A 1 117 ? 10.602 2.398 -6.891 1 90.88 117 LEU A C 1
ATOM 932 O O . LEU A 1 117 ? 10.102 1.282 -6.738 1 90.88 117 LEU A O 1
ATOM 936 N N . ARG A 1 118 ? 10.047 3.49 -6.543 1 88.5 118 ARG A N 1
ATOM 937 C CA . ARG A 1 118 ? 8.812 3.426 -5.766 1 88.5 118 ARG A CA 1
ATOM 938 C C . ARG A 1 118 ? 7.613 3.162 -6.668 1 88.5 118 ARG A C 1
ATOM 940 O O . ARG A 1 118 ? 6.574 2.68 -6.203 1 88.5 118 ARG A O 1
ATOM 947 N N . ASN A 1 119 ? 7.75 3.406 -7.992 1 86.31 119 ASN A N 1
ATOM 948 C CA . ASN A 1 119 ? 6.609 3.293 -8.898 1 86.31 119 ASN A CA 1
ATOM 949 C C . ASN A 1 119 ? 6.578 1.933 -9.586 1 86.31 119 ASN A C 1
ATOM 951 O O . ASN A 1 119 ? 5.598 1.598 -10.258 1 86.31 119 ASN A O 1
ATOM 955 N N . ILE A 1 120 ? 7.52 1.158 -9.367 1 88.44 120 ILE A N 1
ATOM 956 C CA . ILE A 1 120 ? 7.48 -0.243 -9.773 1 88.44 120 ILE A CA 1
ATOM 957 C C . ILE A 1 120 ? 6.777 -1.069 -8.695 1 88.44 120 ILE A C 1
ATOM 959 O O . ILE A 1 120 ? 7.203 -1.085 -7.539 1 88.44 120 ILE A O 1
ATOM 963 N N . PRO A 1 121 ? 5.719 -1.73 -9.141 1 87.19 121 PRO A N 1
ATOM 964 C CA . PRO A 1 121 ? 4.992 -2.523 -8.148 1 87.19 121 PRO A CA 1
ATOM 965 C C . PRO A 1 121 ? 5.855 -3.605 -7.504 1 87.19 121 PRO A C 1
ATOM 967 O O . PRO A 1 121 ? 6.715 -4.188 -8.172 1 87.19 121 PRO A O 1
ATOM 970 N N . VAL A 1 122 ? 5.609 -3.842 -6.289 1 89.44 122 VAL A N 1
ATOM 971 C CA . VAL A 1 122 ? 6.402 -4.789 -5.52 1 89.44 122 VAL A CA 1
ATOM 972 C C . VAL A 1 122 ? 6.34 -6.168 -6.172 1 89.44 122 VAL A C 1
ATOM 974 O O . VAL A 1 122 ? 7.316 -6.926 -6.141 1 89.44 122 VAL A O 1
ATOM 977 N N . VAL A 1 123 ? 5.285 -6.492 -6.809 1 84.5 123 VAL A N 1
ATOM 978 C CA . VAL A 1 123 ? 5.133 -7.777 -7.484 1 84.5 123 VAL A CA 1
ATOM 979 C C . VAL A 1 123 ? 6.152 -7.895 -8.609 1 84.5 123 VAL A C 1
ATOM 981 O O . VAL A 1 123 ? 6.727 -8.969 -8.828 1 84.5 123 VAL A O 1
ATOM 984 N N . ALA A 1 124 ? 6.266 -6.801 -9.305 1 86.75 124 ALA A N 1
ATOM 985 C CA . ALA A 1 124 ? 7.254 -6.789 -10.383 1 86.75 124 ALA A CA 1
ATOM 986 C C . ALA A 1 124 ? 8.664 -7 -9.836 1 86.75 124 ALA A C 1
ATOM 988 O O . ALA A 1 124 ? 9.438 -7.785 -10.383 1 86.75 124 ALA A O 1
ATOM 989 N N . TRP A 1 125 ? 8.969 -6.336 -8.75 1 89.5 125 TRP A N 1
ATOM 990 C CA . TRP A 1 125 ? 10.266 -6.543 -8.109 1 89.5 125 TRP A CA 1
ATOM 991 C C . TRP A 1 125 ? 10.438 -8 -7.699 1 89.5 125 TRP A C 1
ATOM 993 O O . TRP A 1 125 ? 11.492 -8.594 -7.941 1 89.5 125 TRP A O 1
ATOM 1003 N N . ALA A 1 126 ? 9.414 -8.555 -7.102 1 89.44 126 ALA A N 1
ATOM 1004 C CA . ALA A 1 126 ? 9.477 -9.93 -6.605 1 89.44 126 ALA A CA 1
ATOM 1005 C C . ALA A 1 126 ? 9.727 -10.914 -7.746 1 89.44 126 ALA A C 1
ATOM 1007 O O . ALA A 1 126 ? 10.617 -11.766 -7.66 1 89.44 126 ALA A O 1
ATOM 1008 N N . MET A 1 127 ? 8.969 -10.773 -8.789 1 85.56 127 MET A N 1
ATOM 1009 C CA . MET A 1 127 ? 9.062 -11.711 -9.906 1 85.56 127 MET A CA 1
ATOM 1010 C C . MET A 1 127 ? 10.414 -11.578 -10.609 1 85.56 127 MET A C 1
ATOM 1012 O O . MET A 1 127 ? 11.031 -12.578 -10.977 1 85.56 127 MET A O 1
ATOM 1016 N N . ILE A 1 128 ? 10.812 -10.336 -10.758 1 84.62 128 ILE A N 1
ATOM 1017 C CA . ILE A 1 128 ? 12.086 -10.078 -11.43 1 84.62 128 ILE A CA 1
ATOM 1018 C C . ILE A 1 128 ? 13.227 -10.664 -10.602 1 84.62 128 ILE A C 1
ATOM 1020 O O . ILE A 1 128 ? 14.125 -11.312 -11.148 1 84.62 128 ILE A O 1
ATOM 1024 N N . LEU A 1 129 ? 13.211 -10.508 -9.352 1 87.38 129 LEU A N 1
ATOM 1025 C CA . LEU A 1 129 ? 14.289 -10.953 -8.477 1 87.38 129 LEU A CA 1
ATOM 1026 C C . LEU A 1 129 ? 14.234 -12.461 -8.266 1 87.38 129 LEU A C 1
ATOM 1028 O O . LEU A 1 129 ? 15.234 -13.078 -7.891 1 87.38 129 LEU A O 1
ATOM 1032 N N . LEU A 1 130 ? 13.07 -13.039 -8.516 1 83.81 130 LEU A N 1
ATOM 1033 C CA . LEU A 1 130 ? 12.922 -14.484 -8.422 1 83.81 130 LEU A CA 1
ATOM 1034 C C . LEU A 1 130 ? 13.828 -15.188 -9.422 1 83.81 130 LEU A C 1
ATOM 1036 O O . LEU A 1 130 ? 14.336 -16.281 -9.148 1 83.81 130 LEU A O 1
ATOM 1040 N N . PHE A 1 131 ? 13.883 -14.594 -10.484 1 76.06 131 PHE A N 1
ATOM 1041 C CA . PHE A 1 131 ? 14.695 -15.188 -11.531 1 76.06 131 PHE A CA 1
ATOM 1042 C C . PHE A 1 131 ? 16.156 -15.25 -11.117 1 76.06 131 PHE A C 1
ATOM 1044 O O . PHE A 1 131 ? 16.844 -16.25 -11.383 1 76.06 131 PHE A O 1
ATOM 1051 N N . SER A 1 132 ? 16.609 -14.203 -10.477 1 76.62 132 SER A N 1
ATOM 1052 C CA . SER A 1 132 ? 18.031 -14.094 -10.141 1 76.62 132 SER A CA 1
ATOM 1053 C C . SER A 1 132 ? 18.344 -14.797 -8.828 1 76.62 132 SER A C 1
ATOM 1055 O O . SER A 1 132 ? 19.422 -15.367 -8.664 1 76.62 132 SER A O 1
ATOM 1057 N N . PHE A 1 133 ? 17.422 -14.75 -7.891 1 82.44 133 PHE A N 1
ATOM 1058 C CA . PHE A 1 133 ? 17.75 -15.18 -6.539 1 82.44 133 PHE A CA 1
ATOM 1059 C C . PHE A 1 133 ? 16.875 -16.344 -6.113 1 82.44 133 PHE A C 1
ATOM 1061 O O . PHE A 1 133 ? 17.016 -16.859 -5.004 1 82.44 133 PHE A O 1
ATOM 1068 N N . LYS A 1 134 ? 16.031 -16.797 -7.031 1 84 134 LYS A N 1
ATOM 1069 C CA . LYS A 1 134 ? 15.164 -17.953 -6.797 1 84 134 LYS A CA 1
ATOM 1070 C C . LYS A 1 134 ? 14.289 -17.734 -5.562 1 84 134 LYS A C 1
ATOM 1072 O O . LYS A 1 134 ? 14.086 -16.609 -5.125 1 84 134 LYS A O 1
ATOM 1077 N N . GLN A 1 135 ? 13.68 -18.797 -5.16 1 85 135 GLN A N 1
ATOM 1078 C CA . GLN A 1 135 ? 12.773 -18.734 -4.02 1 85 135 GLN A CA 1
ATOM 1079 C C . GLN A 1 135 ? 13.539 -18.719 -2.703 1 85 135 GLN A C 1
ATOM 1081 O O . GLN A 1 135 ? 14.062 -19.75 -2.275 1 85 135 GLN A O 1
ATOM 1086 N N . SER A 1 136 ? 13.758 -17.516 -2.16 1 83.75 136 SER A N 1
ATOM 1087 C CA . SER A 1 136 ? 14.484 -17.359 -0.907 1 83.75 136 SER A CA 1
ATOM 1088 C C . SER A 1 136 ? 13.992 -16.141 -0.131 1 83.75 136 SER A C 1
ATOM 1090 O O . SER A 1 136 ? 13.32 -15.266 -0.691 1 83.75 136 SER A O 1
ATOM 1092 N N . ASP A 1 137 ? 14.258 -16.109 1.137 1 83.06 137 ASP A N 1
ATOM 1093 C CA . ASP A 1 137 ? 13.922 -14.961 1.977 1 83.06 137 ASP A CA 1
ATOM 1094 C C . ASP A 1 137 ? 14.656 -13.703 1.507 1 83.06 137 ASP A C 1
ATOM 1096 O O . ASP A 1 137 ? 14.141 -12.594 1.649 1 83.06 137 ASP A O 1
ATOM 1100 N N . PHE A 1 138 ? 15.727 -13.961 0.891 1 84.94 138 PHE A N 1
ATOM 1101 C CA . PHE A 1 138 ? 16.516 -12.836 0.406 1 84.94 138 PHE A CA 1
ATOM 1102 C C . PHE A 1 138 ? 15.828 -12.148 -0.763 1 84.94 138 PHE A C 1
ATOM 1104 O O . PHE A 1 138 ? 15.875 -10.922 -0.881 1 84.94 138 PHE A O 1
ATOM 1111 N N . THR A 1 139 ? 15.234 -12.969 -1.604 1 88.44 139 THR A N 1
ATOM 1112 C CA . THR A 1 139 ? 14.492 -12.414 -2.725 1 88.44 139 THR A CA 1
ATOM 1113 C C . THR A 1 139 ? 13.367 -11.5 -2.232 1 88.44 139 THR A C 1
ATOM 1115 O O . THR A 1 139 ? 13.188 -10.398 -2.75 1 88.44 139 THR A O 1
ATOM 1118 N N . GLY A 1 140 ? 12.641 -11.984 -1.202 1 89.06 140 GLY A N 1
ATOM 1119 C CA . GLY A 1 140 ? 11.594 -11.172 -0.615 1 89.06 140 GLY A CA 1
ATOM 1120 C C . GLY A 1 140 ? 12.117 -9.914 0.051 1 89.06 140 GLY A C 1
ATOM 1121 O O . GLY A 1 140 ? 11.531 -8.836 -0.098 1 89.06 140 GLY A O 1
ATOM 1122 N N . PHE A 1 141 ? 13.227 -10.039 0.714 1 89.81 141 PHE A N 1
ATOM 1123 C CA . PHE A 1 141 ? 13.875 -8.914 1.364 1 89.81 141 PHE A CA 1
ATOM 1124 C C . PHE A 1 141 ? 14.25 -7.84 0.346 1 89.81 141 PHE A C 1
ATOM 1126 O O . PHE A 1 141 ? 13.977 -6.656 0.556 1 89.81 141 PHE A O 1
ATOM 1133 N N . LEU A 1 142 ? 14.789 -8.25 -0.714 1 90.56 142 LEU A N 1
ATOM 1134 C CA . LEU A 1 142 ? 15.266 -7.305 -1.721 1 90.56 142 LEU A CA 1
ATOM 1135 C C . LEU A 1 142 ? 14.094 -6.605 -2.404 1 90.56 142 LEU A C 1
ATOM 1137 O O . LEU A 1 142 ? 14.172 -5.418 -2.729 1 90.56 142 LEU A O 1
ATOM 1141 N N . ALA A 1 143 ? 13.062 -7.41 -2.693 1 92.25 143 ALA A N 1
ATOM 1142 C CA . ALA A 1 143 ? 11.883 -6.82 -3.318 1 92.25 143 ALA A CA 1
ATOM 1143 C C . ALA A 1 143 ? 11.312 -5.699 -2.457 1 92.25 143 ALA A C 1
ATOM 1145 O O . ALA A 1 143 ? 11.023 -4.609 -2.957 1 92.25 143 ALA A O 1
ATOM 1146 N N . LEU A 1 144 ? 11.172 -5.934 -1.17 1 94.12 144 LEU A N 1
ATOM 1147 C CA . LEU A 1 144 ? 10.664 -4.938 -0.237 1 94.12 144 LEU A CA 1
ATOM 1148 C C . LEU A 1 144 ? 11.648 -3.783 -0.081 1 94.12 144 LEU A C 1
ATOM 1150 O O . LEU A 1 144 ? 11.242 -2.627 0.044 1 94.12 144 LEU A O 1
ATOM 1154 N N . PHE A 1 145 ? 12.93 -4.125 -0.102 1 93 145 PHE A N 1
ATOM 1155 C CA . PHE A 1 145 ? 13.984 -3.135 0.068 1 93 145 PHE A CA 1
ATOM 1156 C C . PHE A 1 145 ? 13.922 -2.076 -1.028 1 93 145 PHE A C 1
ATOM 1158 O O . PHE A 1 145 ? 13.945 -0.878 -0.743 1 93 145 PHE A O 1
ATOM 1165 N N . PHE A 1 146 ? 13.836 -2.502 -2.219 1 92.81 146 PHE A N 1
ATOM 1166 C CA . PHE A 1 146 ? 13.883 -1.563 -3.332 1 92.81 146 PHE A CA 1
ATOM 1167 C C . PHE A 1 146 ? 12.656 -0.662 -3.338 1 92.81 146 PHE A C 1
ATOM 1169 O O . PHE A 1 146 ? 12.766 0.55 -3.537 1 92.81 146 PHE A O 1
ATOM 1176 N N . MET A 1 147 ? 11.57 -1.262 -3.174 1 93.12 147 MET A N 1
ATOM 1177 C CA . MET A 1 147 ? 10.352 -0.458 -3.117 1 93.12 147 MET A CA 1
ATOM 1178 C C . MET A 1 147 ? 10.398 0.527 -1.954 1 93.12 147 MET A C 1
ATOM 1180 O O . MET A 1 147 ? 10.109 1.713 -2.127 1 93.12 147 MET A O 1
ATOM 1184 N N . THR A 1 148 ? 10.82 0.074 -0.817 1 95.94 148 THR A N 1
ATOM 1185 C CA . THR A 1 148 ? 10.867 0.887 0.394 1 95.94 148 THR A CA 1
ATOM 1186 C C . THR A 1 148 ? 11.93 1.977 0.271 1 95.94 148 THR A C 1
ATOM 1188 O O . THR A 1 148 ? 11.742 3.094 0.754 1 95.94 148 THR A O 1
ATOM 1191 N N . LEU A 1 149 ? 13.016 1.635 -0.349 1 95.5 149 LEU A N 1
ATOM 1192 C CA . LEU A 1 149 ? 14.086 2.607 -0.56 1 95.5 149 LEU A CA 1
ATOM 1193 C C . LEU A 1 149 ? 13.57 3.82 -1.33 1 95.5 149 LEU A C 1
ATOM 1195 O O . LEU A 1 149 ? 13.836 4.961 -0.952 1 95.5 149 LEU A O 1
ATOM 1199 N N . GLY A 1 150 ? 12.922 3.5 -2.393 1 95.38 150 GLY A N 1
ATOM 1200 C CA . GLY A 1 150 ? 12.352 4.59 -3.17 1 95.38 150 GLY A CA 1
ATOM 1201 C C . GLY A 1 150 ? 11.367 5.434 -2.385 1 95.38 150 GLY A C 1
ATOM 1202 O O . GLY A 1 150 ? 11.445 6.664 -2.396 1 95.38 150 GLY A O 1
ATOM 1203 N N . TYR A 1 151 ? 10.5 4.785 -1.668 1 94.25 151 TYR A N 1
ATOM 1204 C CA . TYR A 1 151 ? 9.461 5.465 -0.9 1 94.25 151 TYR A CA 1
ATOM 1205 C C . TYR A 1 151 ? 10.078 6.328 0.198 1 94.25 151 TYR A C 1
ATOM 1207 O O . TYR A 1 151 ? 9.758 7.516 0.313 1 94.25 151 TYR A O 1
ATOM 1215 N N . LEU A 1 152 ? 10.922 5.773 0.956 1 95.81 152 LEU A N 1
ATOM 1216 C CA . LEU A 1 152 ? 11.484 6.48 2.102 1 95.81 152 LEU A CA 1
ATOM 1217 C C . LEU A 1 152 ? 12.414 7.602 1.646 1 95.81 152 LEU A C 1
ATOM 1219 O O . LEU A 1 152 ? 12.5 8.648 2.297 1 95.81 152 LEU A O 1
ATOM 1223 N N . THR A 1 153 ? 13.148 7.352 0.566 1 95.81 153 THR A N 1
ATOM 1224 C CA . THR A 1 153 ? 14 8.414 0.051 1 95.81 153 THR A CA 1
ATOM 1225 C C . THR A 1 153 ? 13.18 9.656 -0.29 1 95.81 153 THR A C 1
ATOM 1227 O O . THR A 1 153 ? 13.539 10.766 0.097 1 95.81 153 THR A O 1
ATOM 1230 N N . ARG A 1 154 ? 12.102 9.398 -0.947 1 92.69 154 ARG A N 1
ATOM 1231 C CA . ARG A 1 154 ? 11.242 10.523 -1.301 1 92.69 154 ARG A CA 1
ATOM 1232 C C . ARG A 1 154 ? 10.633 11.164 -0.056 1 92.69 154 ARG A C 1
ATOM 1234 O O . ARG A 1 154 ? 10.625 12.391 0.078 1 92.69 154 ARG A O 1
ATOM 1241 N N . ALA A 1 155 ? 10.18 10.438 0.815 1 92.94 155 ALA A N 1
ATOM 1242 C CA . ALA A 1 155 ? 9.547 10.945 2.031 1 92.94 155 ALA A CA 1
ATOM 1243 C C . ALA A 1 155 ? 10.555 11.711 2.889 1 92.94 155 ALA A C 1
ATOM 1245 O O . ALA A 1 155 ? 10.242 12.789 3.408 1 92.94 155 ALA A O 1
ATOM 1246 N N . PHE A 1 156 ? 11.719 11.141 2.994 1 93.94 156 PHE A N 1
ATOM 1247 C CA . PHE A 1 156 ? 12.758 11.766 3.801 1 93.94 156 PHE A CA 1
ATOM 1248 C C . PHE A 1 156 ? 13.211 13.078 3.176 1 93.94 156 PHE A C 1
ATOM 1250 O O . PHE A 1 156 ? 13.406 14.078 3.879 1 93.94 156 PHE A O 1
ATOM 1257 N N . THR A 1 157 ? 13.391 13.055 1.89 1 92.31 157 THR A N 1
ATOM 1258 C CA . THR A 1 157 ? 13.805 14.266 1.194 1 92.31 157 THR A CA 1
ATOM 1259 C C . THR A 1 157 ? 12.781 15.375 1.394 1 92.31 157 THR A C 1
ATOM 1261 O O . THR A 1 157 ? 13.148 16.516 1.696 1 92.31 157 THR A O 1
ATOM 1264 N N . GLU A 1 158 ? 11.539 15.008 1.229 1 88.12 158 GLU A N 1
ATOM 1265 C CA . GLU A 1 158 ? 10.477 15.992 1.415 1 88.12 158 GLU A CA 1
ATOM 1266 C C . GLU A 1 158 ? 10.438 16.5 2.855 1 88.12 158 GLU A C 1
ATOM 1268 O O . GLU A 1 158 ? 10.195 17.672 3.098 1 88.12 158 GLU A O 1
ATOM 1273 N N . THR A 1 159 ? 10.586 15.633 3.801 1 89.75 159 THR A N 1
ATOM 1274 C CA . THR A 1 159 ? 10.602 16 5.211 1 89.75 159 THR A CA 1
ATOM 1275 C C . THR A 1 159 ? 11.742 16.969 5.508 1 89.75 159 THR A C 1
ATOM 1277 O O . THR A 1 159 ? 11.562 17.953 6.223 1 89.75 159 THR A O 1
ATOM 1280 N N . ILE A 1 160 ? 12.906 16.734 4.938 1 87.88 160 ILE A N 1
ATOM 1281 C CA . ILE A 1 160 ? 14.086 17.562 5.145 1 87.88 160 ILE A CA 1
ATOM 1282 C C . ILE A 1 160 ? 13.883 18.922 4.484 1 87.88 160 ILE A C 1
ATOM 1284 O O . ILE A 1 160 ? 14.25 19.969 5.047 1 87.88 160 ILE A O 1
ATOM 1288 N N . GLU A 1 161 ? 13.25 18.906 3.363 1 87.19 161 GLU A N 1
ATOM 1289 C CA . GLU A 1 161 ? 13.023 20.141 2.629 1 87.19 161 GLU A CA 1
ATOM 1290 C C . GLU A 1 161 ? 11.992 21.016 3.338 1 87.19 161 GLU A C 1
ATOM 1292 O O . GLU A 1 161 ? 12.016 22.25 3.201 1 87.19 161 GLU A O 1
ATOM 1297 N N . ASP A 1 162 ? 11.125 20.391 4.043 1 83.5 162 ASP A N 1
ATOM 1298 C CA . ASP A 1 162 ? 10.07 21.125 4.738 1 83.5 162 ASP A CA 1
ATOM 1299 C C . ASP A 1 162 ? 10.602 21.781 6.008 1 83.5 162 ASP A C 1
ATOM 1301 O O . ASP A 1 162 ? 9.945 22.641 6.59 1 83.5 162 ASP A O 1
ATOM 1305 N N . LEU A 1 163 ? 11.703 21.312 6.395 1 77.62 163 LEU A N 1
ATOM 1306 C CA . LEU A 1 163 ? 12.297 21.922 7.578 1 77.62 163 LEU A CA 1
ATOM 1307 C C . LEU A 1 163 ? 12.695 23.375 7.309 1 77.62 163 LEU A C 1
ATOM 1309 O O . LEU A 1 163 ? 12.977 23.734 6.164 1 77.62 163 LEU A O 1
ATOM 1313 N N . ASP A 1 164 ? 12.57 24.109 8.305 1 65.81 164 ASP A N 1
ATOM 1314 C CA . ASP A 1 164 ? 12.766 25.547 8.258 1 65.81 164 ASP A CA 1
ATOM 1315 C C . ASP A 1 164 ? 14.172 25.906 7.762 1 65.81 164 ASP A C 1
ATOM 1317 O O . ASP A 1 164 ? 15.164 25.609 8.43 1 65.81 164 ASP A O 1
ATOM 1321 N N . ALA A 1 165 ? 14.156 26.328 6.535 1 64.75 165 ALA A N 1
ATOM 1322 C CA . ALA A 1 165 ? 15.383 26.812 5.906 1 64.75 165 ALA A CA 1
ATOM 1323 C C . ALA A 1 165 ? 16.094 27.828 6.801 1 64.75 165 ALA A C 1
ATOM 1325 O O . ALA A 1 165 ? 17.328 27.922 6.789 1 64.75 165 ALA A O 1
ATOM 1326 N N . GLU A 1 166 ? 15.25 28.438 7.523 1 62.09 166 GLU A N 1
ATOM 1327 C CA . GLU A 1 166 ? 15.805 29.516 8.344 1 62.09 166 GLU A CA 1
ATOM 1328 C C . GLU A 1 166 ? 16.734 28.953 9.422 1 62.09 166 GLU A C 1
ATOM 1330 O O . GLU A 1 166 ? 17.766 29.547 9.727 1 62.09 166 GLU A O 1
ATOM 1335 N N . LYS A 1 167 ? 16.344 27.797 9.938 1 67.25 167 LYS A N 1
ATOM 1336 C CA . LYS A 1 167 ? 17.172 27.219 10.977 1 67.25 167 LYS A CA 1
ATOM 1337 C C . LYS A 1 167 ? 18.531 26.781 10.406 1 67.25 167 LYS A C 1
ATOM 1339 O O . LYS A 1 167 ? 19.562 26.938 11.062 1 67.25 167 LYS A O 1
ATOM 1344 N N . LEU A 1 168 ? 18.453 26.391 9.195 1 68.38 168 LEU A N 1
ATOM 1345 C CA . LEU A 1 168 ? 19.703 25.969 8.555 1 68.38 168 LEU A CA 1
ATOM 1346 C C . LEU A 1 168 ? 20.578 27.188 8.258 1 68.38 168 LEU A C 1
ATOM 1348 O O . LEU A 1 168 ? 21.797 27.125 8.422 1 68.38 168 LEU A O 1
ATOM 1352 N N . GLN A 1 169 ? 19.906 28.172 7.922 1 68.62 169 GLN A N 1
ATOM 1353 C CA . GLN A 1 169 ? 20.641 29.406 7.645 1 68.62 169 GLN A CA 1
ATOM 1354 C C . GLN A 1 169 ? 21.266 29.969 8.914 1 68.62 169 GLN A C 1
ATOM 1356 O O . GLN A 1 169 ? 22.375 30.5 8.875 1 68.62 169 GLN A O 1
ATOM 1361 N N . ALA A 1 170 ? 20.562 29.781 9.93 1 69.19 170 ALA A N 1
ATOM 1362 C CA . ALA A 1 170 ? 21.062 30.266 11.211 1 69.19 170 ALA A CA 1
ATOM 1363 C C . ALA A 1 170 ? 22.312 29.484 11.633 1 69.19 170 ALA A C 1
ATOM 1365 O O . ALA A 1 170 ? 23.266 30.062 12.148 1 69.19 170 ALA A O 1
ATOM 1366 N N . LEU A 1 171 ? 22.359 28.266 11.352 1 71.12 171 LEU A N 1
ATOM 1367 C CA . LEU A 1 171 ? 23.516 27.438 11.695 1 71.12 171 LEU A CA 1
ATOM 1368 C C . LEU A 1 171 ? 24.703 27.766 10.797 1 71.12 171 LEU A C 1
ATOM 1370 O O . LEU A 1 171 ? 25.844 27.812 11.258 1 71.12 171 LEU A O 1
ATOM 1374 N N . GLN A 1 172 ? 24.344 28.047 9.555 1 71.44 172 GLN A N 1
ATOM 1375 C CA . GLN A 1 172 ? 25.406 28.406 8.609 1 71.44 172 GLN A CA 1
ATOM 1376 C C . GLN A 1 172 ? 26 29.766 8.945 1 71.44 172 GLN A C 1
ATOM 1378 O O . GLN A 1 172 ? 27.203 29.984 8.773 1 71.44 172 GLN A O 1
ATOM 1383 N N . ALA A 1 173 ? 25.156 30.547 9.5 1 74.06 173 ALA A N 1
ATOM 1384 C CA . ALA A 1 173 ? 25.578 31.906 9.852 1 74.06 173 ALA A CA 1
ATOM 1385 C C . ALA A 1 173 ? 26.594 31.859 11 1 74.06 173 ALA A C 1
ATOM 1387 O O . ALA A 1 173 ? 27.469 32.719 11.102 1 74.06 173 ALA A O 1
ATOM 1388 N N . VAL A 1 174 ? 26.5 30.875 11.82 1 77.75 174 VAL A N 1
ATOM 1389 C CA . VAL A 1 174 ? 27.406 30.781 12.961 1 77.75 174 VAL A CA 1
ATOM 1390 C C . VAL A 1 174 ? 28.625 29.953 12.586 1 77.75 174 VAL A C 1
ATOM 1392 O O . VAL A 1 174 ? 29.5 29.703 13.422 1 77.75 174 VAL A O 1
ATOM 1395 N N . GLY A 1 175 ? 28.703 29.531 11.344 1 74.94 175 GLY A N 1
ATOM 1396 C CA . GLY A 1 175 ? 29.891 28.891 10.82 1 74.94 175 GLY A CA 1
ATOM 1397 C C . GLY A 1 175 ? 29.828 27.375 10.867 1 74.94 175 GLY A C 1
ATOM 1398 O O . GLY A 1 175 ? 30.859 26.703 10.812 1 74.94 175 GLY A O 1
ATOM 1399 N N . ALA A 1 176 ? 28.734 26.875 11.062 1 74.12 176 ALA A N 1
ATOM 1400 C CA . ALA A 1 176 ? 28.609 25.422 11.109 1 74.12 176 ALA A CA 1
ATOM 1401 C C . ALA A 1 176 ? 28.891 24.812 9.742 1 74.12 176 ALA A C 1
ATOM 1403 O O . ALA A 1 176 ? 28.531 25.375 8.711 1 74.12 176 ALA A O 1
ATOM 1404 N N . ASN A 1 177 ? 29.734 23.688 9.781 1 78.19 177 ASN A N 1
ATOM 1405 C CA . ASN A 1 177 ? 30.031 22.984 8.531 1 78.19 177 ASN A CA 1
ATOM 1406 C C . ASN A 1 177 ? 28.828 22.172 8.062 1 78.19 177 ASN A C 1
ATOM 1408 O O . ASN A 1 177 ? 27.797 22.125 8.742 1 78.19 177 ASN A O 1
ATOM 1412 N N . TYR A 1 178 ? 28.875 21.672 6.902 1 76.5 178 TYR A N 1
ATOM 1413 C CA . TYR A 1 178 ? 27.781 20.953 6.254 1 76.5 178 TYR A CA 1
ATOM 1414 C C . TYR A 1 178 ? 27.312 19.797 7.125 1 76.5 178 TYR A C 1
ATOM 1416 O O . TYR A 1 178 ? 26.109 19.656 7.379 1 76.5 178 TYR A O 1
ATOM 1424 N N . PHE A 1 179 ? 28.219 19.094 7.586 1 77.38 179 PHE A N 1
ATOM 1425 C CA . PHE A 1 179 ? 27.891 17.906 8.367 1 77.38 179 PHE A CA 1
ATOM 1426 C C . PHE A 1 179 ? 27.281 18.297 9.711 1 77.38 179 PHE A C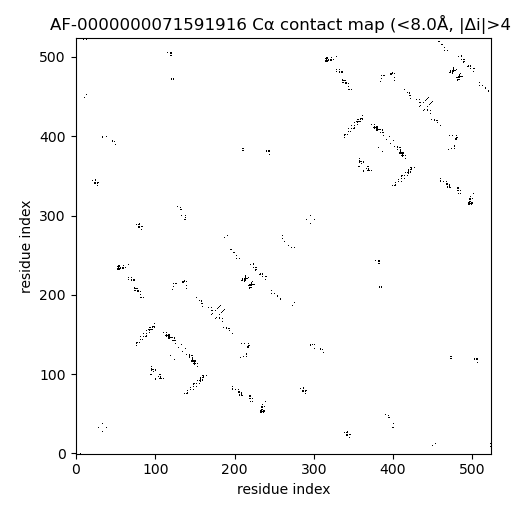 1
ATOM 1428 O O . PHE A 1 179 ? 26.359 17.641 10.195 1 77.38 179 PHE A O 1
ATOM 1435 N N . GLN A 1 180 ? 27.766 19.406 10.273 1 74.94 180 GLN A N 1
ATOM 1436 C CA . GLN A 1 180 ? 27.219 19.891 11.531 1 74.94 180 GLN A CA 1
ATOM 1437 C C . GLN A 1 180 ? 25.781 20.375 11.344 1 74.94 180 GLN A C 1
ATOM 1439 O O . GLN A 1 180 ? 24.922 20.109 12.188 1 74.94 180 GLN A O 1
ATOM 1444 N N . CYS A 1 181 ? 25.594 20.984 10.273 1 75 181 CYS A N 1
ATOM 1445 C CA . CYS A 1 181 ? 24.25 21.484 9.977 1 75 181 CYS A CA 1
ATOM 1446 C C . CYS A 1 181 ? 23.266 20.344 9.805 1 75 181 CYS A C 1
ATOM 1448 O O . CYS A 1 181 ? 22.141 20.391 10.312 1 75 181 CYS A O 1
ATOM 1450 N N . VAL A 1 182 ? 23.812 19.344 9.164 1 75.62 182 VAL A N 1
ATOM 1451 C CA . VAL A 1 182 ? 22.953 18.203 8.844 1 75.62 182 VAL A CA 1
ATOM 1452 C C . VAL A 1 182 ? 22.688 17.391 10.109 1 75.62 182 VAL A C 1
ATOM 1454 O O . VAL A 1 182 ? 21.531 17.141 10.461 1 75.62 182 VAL A O 1
ATOM 1457 N N . PHE A 1 183 ? 23.688 17.094 10.805 1 76.75 183 PHE A N 1
ATOM 1458 C CA . PHE A 1 183 ? 23.578 16.125 11.898 1 76.75 183 PHE A CA 1
ATOM 1459 C C . PHE A 1 183 ? 23.094 16.828 13.172 1 76.75 183 PHE A C 1
ATOM 1461 O O . PHE A 1 183 ? 22.453 16.203 14.016 1 76.75 183 PHE A O 1
ATOM 1468 N N . CYS A 1 184 ? 23.344 18.109 13.289 1 71.44 184 CYS A N 1
ATOM 1469 C CA . CYS A 1 184 ? 22.984 18.812 14.516 1 71.44 184 CYS A CA 1
ATOM 1470 C C . CYS A 1 184 ? 21.75 19.672 14.305 1 71.44 184 CYS A C 1
ATOM 1472 O O . CYS A 1 184 ? 21.094 20.078 15.266 1 71.44 184 CYS A O 1
ATOM 1474 N N . GLY A 1 185 ? 21.406 19.844 13.148 1 75.25 185 GLY A N 1
ATOM 1475 C CA . GLY A 1 185 ? 20.266 20.703 12.859 1 75.25 185 GLY A CA 1
ATOM 1476 C C . GLY A 1 185 ? 19.109 19.969 12.219 1 75.25 185 GLY A C 1
ATOM 1477 O O . GLY A 1 185 ? 18.156 19.578 12.898 1 75.25 185 GLY A O 1
ATOM 1478 N N . VAL A 1 186 ? 19.422 19.453 11.055 1 76.44 186 VAL A N 1
ATOM 1479 C CA . VAL A 1 186 ? 18.359 18.938 10.195 1 76.44 186 VAL A CA 1
ATOM 1480 C C . VAL A 1 186 ? 17.859 17.594 10.742 1 76.44 186 VAL A C 1
ATOM 1482 O O . VAL A 1 186 ? 16.656 17.422 10.945 1 76.44 186 VAL A O 1
ATOM 1485 N N . LEU A 1 187 ? 18.75 16.766 11.094 1 79.12 187 LEU A N 1
ATOM 1486 C CA . LEU A 1 187 ? 18.375 15.391 11.422 1 79.12 187 LEU A CA 1
ATOM 1487 C C . LEU A 1 187 ? 17.641 15.328 12.758 1 79.12 187 LEU A C 1
ATOM 1489 O O . LEU A 1 187 ? 16.625 14.648 12.875 1 79.12 187 LEU A O 1
ATOM 1493 N N . PRO A 1 188 ? 18.172 16.078 13.742 1 77.25 188 PRO A N 1
ATOM 1494 C CA . PRO A 1 188 ? 17.438 16.062 15.016 1 77.25 188 PRO A CA 1
ATOM 1495 C C . PRO A 1 188 ? 16.031 16.641 14.906 1 77.25 188 PRO A C 1
ATOM 1497 O O . PRO A 1 188 ? 15.109 16.172 15.555 1 77.25 188 PRO A O 1
ATOM 1500 N N . GLU A 1 189 ? 15.914 17.609 14.094 1 79.38 189 GLU A N 1
ATOM 1501 C CA . GLU A 1 189 ? 14.609 18.25 13.922 1 79.38 189 GLU A CA 1
ATOM 1502 C C . GLU A 1 189 ? 13.656 17.359 13.141 1 79.38 189 GLU A C 1
ATOM 1504 O O . GLU A 1 189 ? 12.445 17.375 13.383 1 79.38 189 GLU A O 1
ATOM 1509 N N . ALA A 1 190 ? 14.195 16.625 12.266 1 85.75 190 ALA A N 1
ATOM 1510 C CA . ALA A 1 190 ? 13.367 15.781 11.398 1 85.75 190 ALA A CA 1
ATOM 1511 C C . ALA A 1 190 ? 13.203 14.383 11.984 1 85.75 190 ALA A C 1
ATOM 1513 O O . ALA A 1 190 ? 12.445 13.562 11.453 1 85.75 190 ALA A O 1
ATOM 1514 N N . ALA A 1 191 ? 13.82 14.102 13.078 1 84.25 191 ALA A N 1
ATOM 1515 C CA . ALA A 1 191 ? 13.922 12.75 13.617 1 84.25 191 ALA A CA 1
ATOM 1516 C C . ALA A 1 191 ? 12.539 12.164 13.898 1 84.25 191 ALA A C 1
ATOM 1518 O O . ALA A 1 191 ? 12.281 10.992 13.594 1 84.25 191 ALA A O 1
ATOM 1519 N N . SER A 1 192 ? 11.68 12.938 14.477 1 85.38 192 SER A N 1
ATOM 1520 C CA . SER A 1 192 ? 10.352 12.445 14.82 1 85.38 192 SER A CA 1
ATOM 1521 C C . SER A 1 192 ? 9.555 12.07 13.578 1 85.38 192 SER A C 1
ATOM 1523 O O . SER A 1 192 ? 8.938 11 13.531 1 85.38 192 SER A O 1
ATOM 1525 N N . THR A 1 193 ? 9.68 12.906 12.602 1 87.75 193 THR A N 1
ATOM 1526 C CA . THR A 1 193 ? 8.961 12.656 11.359 1 87.75 193 THR A CA 1
ATOM 1527 C C . THR A 1 193 ? 9.57 11.477 10.602 1 87.75 193 THR A C 1
ATOM 1529 O O . THR A 1 193 ? 8.852 10.664 10.023 1 87.75 193 THR A O 1
ATOM 1532 N N . LEU A 1 194 ? 10.852 11.438 10.617 1 90.69 194 LEU A N 1
ATOM 1533 C CA . LEU A 1 194 ? 11.531 10.328 9.953 1 90.69 194 LEU A CA 1
ATOM 1534 C C . LEU A 1 194 ? 11.156 9 10.602 1 90.69 194 LEU A C 1
ATOM 1536 O O . LEU A 1 194 ? 10.922 8.008 9.898 1 90.69 194 LEU A O 1
ATOM 1540 N N . THR A 1 195 ? 11.055 9.023 11.898 1 88.62 195 THR A N 1
ATOM 1541 C CA . THR A 1 195 ? 10.68 7.816 12.625 1 88.62 195 THR A CA 1
ATOM 1542 C C . THR A 1 195 ? 9.242 7.414 12.297 1 88.62 195 THR A C 1
ATOM 1544 O O . THR A 1 195 ? 8.945 6.223 12.172 1 88.62 195 THR A O 1
ATOM 1547 N N . SER A 1 196 ? 8.422 8.375 12.164 1 89.75 196 SER A N 1
ATOM 1548 C CA . SER A 1 196 ? 7.031 8.094 11.812 1 89.75 196 SER A CA 1
ATOM 1549 C C . SER A 1 196 ? 6.934 7.422 10.445 1 89.75 196 SER A C 1
ATOM 1551 O O . SER A 1 196 ? 6.117 6.516 10.25 1 89.75 196 SER A O 1
ATOM 1553 N N . TRP A 1 197 ? 7.801 7.855 9.578 1 91.5 197 TRP A N 1
ATOM 1554 C CA . TRP A 1 197 ? 7.82 7.258 8.25 1 91.5 197 TRP A CA 1
ATOM 1555 C C . TRP A 1 197 ? 8.312 5.816 8.305 1 91.5 197 TRP A C 1
ATOM 1557 O O . TRP A 1 197 ? 7.793 4.945 7.605 1 91.5 197 TRP A O 1
ATOM 1567 N N . ILE A 1 198 ? 9.258 5.613 9.102 1 92.56 198 ILE A N 1
ATOM 1568 C CA . ILE A 1 198 ? 9.82 4.273 9.242 1 92.56 198 ILE A CA 1
ATOM 1569 C C . ILE A 1 198 ? 8.773 3.326 9.812 1 92.56 198 ILE A C 1
ATOM 1571 O O . ILE A 1 198 ? 8.586 2.219 9.305 1 92.56 198 ILE A O 1
ATOM 1575 N N . LEU A 1 199 ? 8.094 3.789 10.844 1 89.62 199 LEU A N 1
ATOM 1576 C CA . LEU A 1 199 ? 7.055 2.971 11.469 1 89.62 199 LEU A CA 1
ATOM 1577 C C . LEU A 1 199 ? 5.922 2.688 10.492 1 89.62 199 LEU A C 1
ATOM 1579 O O . LEU A 1 199 ? 5.414 1.565 10.43 1 89.62 199 LEU A O 1
ATOM 1583 N N . TYR A 1 200 ? 5.594 3.682 9.781 1 89.31 200 TYR A N 1
ATOM 1584 C CA . TYR A 1 200 ? 4.566 3.527 8.758 1 89.31 200 TYR A CA 1
ATOM 1585 C C . TYR A 1 200 ? 4.98 2.492 7.719 1 89.31 200 TYR A C 1
ATOM 1587 O O . TYR A 1 200 ? 4.176 1.649 7.312 1 89.31 200 TYR A O 1
ATOM 1595 N N . MET A 1 201 ? 6.172 2.502 7.344 1 93.94 201 MET A N 1
ATOM 1596 C CA . MET A 1 201 ? 6.656 1.601 6.305 1 93.94 201 MET A CA 1
ATOM 1597 C C . MET A 1 201 ? 6.75 0.169 6.824 1 93.94 201 MET A C 1
ATOM 1599 O O . MET A 1 201 ? 6.535 -0.783 6.07 1 93.94 201 MET A O 1
ATOM 1603 N N . ILE A 1 202 ? 7.113 0.018 8.086 1 91.81 202 ILE A N 1
ATOM 1604 C CA . ILE A 1 202 ? 7.152 -1.322 8.656 1 91.81 202 ILE A CA 1
ATOM 1605 C C . ILE A 1 202 ? 5.77 -1.96 8.578 1 91.81 202 ILE A C 1
ATOM 1607 O O . ILE A 1 202 ? 5.637 -3.125 8.188 1 91.81 202 ILE A O 1
ATOM 1611 N N . GLU A 1 203 ? 4.777 -1.183 8.922 1 88.94 203 GLU A N 1
ATOM 1612 C CA . GLU A 1 203 ? 3.402 -1.671 8.852 1 88.94 203 GLU A CA 1
ATOM 1613 C C . GLU A 1 203 ? 3.029 -2.049 7.418 1 88.94 203 GLU A C 1
ATOM 1615 O O . GLU A 1 203 ? 2.467 -3.119 7.18 1 88.94 203 GLU A O 1
ATOM 1620 N N . ASN A 1 204 ? 3.352 -1.227 6.512 1 90.19 204 ASN A N 1
ATOM 1621 C CA . ASN A 1 204 ? 3.027 -1.464 5.109 1 90.19 204 ASN A CA 1
ATOM 1622 C C . ASN A 1 204 ? 3.814 -2.643 4.543 1 90.19 204 ASN A C 1
ATOM 1624 O O . ASN A 1 204 ? 3.281 -3.434 3.762 1 90.19 204 ASN A O 1
ATOM 1628 N N . ASN A 1 205 ? 5.055 -2.736 4.969 1 93.94 205 ASN A N 1
ATOM 1629 C CA . ASN A 1 205 ? 5.902 -3.811 4.461 1 93.94 205 ASN A CA 1
ATOM 1630 C C . ASN A 1 205 ? 5.453 -5.172 4.984 1 93.94 205 ASN A C 1
ATOM 1632 O O . ASN A 1 205 ? 5.68 -6.195 4.34 1 93.94 205 ASN A O 1
ATOM 1636 N N . LEU A 1 206 ? 4.902 -5.141 6.137 1 92.81 206 LEU A N 1
ATOM 1637 C CA . LEU A 1 206 ? 4.371 -6.41 6.617 1 92.81 206 LEU A CA 1
ATOM 1638 C C . LEU A 1 206 ? 3.277 -6.93 5.688 1 92.81 206 LEU A C 1
ATOM 1640 O O . LEU A 1 206 ? 3.244 -8.117 5.363 1 92.81 206 LEU A O 1
ATOM 1644 N N . ARG A 1 207 ? 2.426 -6.094 5.289 1 89.62 207 ARG A N 1
ATOM 1645 C CA . ARG A 1 207 ? 1.36 -6.461 4.363 1 89.62 207 ARG A CA 1
ATOM 1646 C C . ARG A 1 207 ? 1.931 -6.879 3.012 1 89.62 207 ARG A C 1
ATOM 1648 O O . ARG A 1 207 ? 1.527 -7.898 2.449 1 89.62 207 ARG A O 1
ATOM 1655 N N . ASP A 1 208 ? 2.9 -6.121 2.568 1 91.5 208 ASP A N 1
ATOM 1656 C CA . ASP A 1 208 ? 3.525 -6.41 1.281 1 91.5 208 ASP A CA 1
ATOM 1657 C C . ASP A 1 208 ? 4.332 -7.703 1.339 1 91.5 208 ASP A C 1
ATOM 1659 O O . ASP A 1 208 ? 4.414 -8.438 0.349 1 91.5 208 ASP A O 1
ATOM 1663 N N . ALA A 1 209 ? 4.898 -7.918 2.508 1 92.62 209 ALA A N 1
ATOM 1664 C CA . ALA A 1 209 ? 5.703 -9.125 2.678 1 92.62 209 ALA A CA 1
ATOM 1665 C C . ALA A 1 209 ? 4.855 -10.383 2.514 1 92.62 209 ALA A C 1
ATOM 1667 O O . ALA A 1 209 ? 5.332 -11.398 2.006 1 92.62 209 ALA A O 1
ATOM 1668 N N . THR A 1 210 ? 3.641 -10.32 2.945 1 90.19 210 THR A N 1
ATOM 1669 C CA . THR A 1 210 ? 2.73 -11.445 2.77 1 90.19 210 THR A CA 1
ATOM 1670 C C . THR A 1 210 ? 2.49 -11.719 1.289 1 90.19 210 THR A C 1
ATOM 1672 O O . THR A 1 210 ? 2.506 -12.875 0.857 1 90.19 210 THR A O 1
ATOM 1675 N N . LEU A 1 211 ? 2.367 -10.703 0.572 1 87.62 211 LEU A N 1
ATOM 1676 C CA . LEU A 1 211 ? 2.164 -10.82 -0.868 1 87.62 211 LEU A CA 1
ATOM 1677 C C . LEU A 1 211 ? 3.414 -11.367 -1.551 1 87.62 211 LEU A C 1
ATOM 1679 O O . LEU A 1 211 ? 3.328 -12.25 -2.402 1 87.62 211 LEU A O 1
ATOM 1683 N N . VAL A 1 212 ? 4.488 -10.766 -1.176 1 90.12 212 VAL A N 1
ATOM 1684 C CA . VAL A 1 212 ? 5.77 -11.164 -1.756 1 90.12 212 VAL A CA 1
ATOM 1685 C C . VAL A 1 212 ? 6.043 -12.633 -1.438 1 90.12 212 VAL A C 1
ATOM 1687 O O . VAL A 1 212 ? 6.586 -13.359 -2.27 1 90.12 212 VAL A O 1
ATOM 1690 N N . GLY A 1 213 ? 5.672 -13.039 -0.271 1 91.19 213 GLY A N 1
ATOM 1691 C CA . GLY A 1 213 ? 5.871 -14.422 0.133 1 91.19 213 GLY A CA 1
ATOM 1692 C C . GLY A 1 213 ? 5.102 -15.406 -0.719 1 91.19 213 GLY A C 1
ATOM 1693 O O . GLY A 1 213 ? 5.586 -16.5 -0.998 1 91.19 213 GLY A O 1
ATOM 1694 N N . LEU A 1 214 ? 3.932 -15.039 -1.094 1 88.5 214 LEU A N 1
ATOM 1695 C CA . LEU A 1 214 ? 3.127 -15.875 -1.979 1 88.5 214 LEU A CA 1
ATOM 1696 C C . LEU A 1 214 ? 3.854 -16.125 -3.295 1 88.5 214 LEU A C 1
ATOM 1698 O O . LEU A 1 214 ? 3.766 -17.219 -3.857 1 88.5 214 LEU A O 1
ATOM 1702 N N . LEU A 1 215 ? 4.555 -15.125 -3.717 1 86.19 215 LEU A N 1
ATOM 1703 C CA . LEU A 1 215 ? 5.227 -15.203 -5.012 1 86.19 215 LEU A CA 1
ATOM 1704 C C . LEU A 1 215 ? 6.59 -15.875 -4.879 1 86.19 215 LEU A C 1
ATOM 1706 O O . LEU A 1 215 ? 7.02 -16.594 -5.777 1 86.19 215 LEU A O 1
ATOM 1710 N N . THR A 1 216 ? 7.242 -15.617 -3.746 1 88.12 216 THR A N 1
ATOM 1711 C CA . THR A 1 216 ? 8.625 -16.062 -3.613 1 88.12 216 THR A CA 1
ATOM 1712 C C . THR A 1 216 ? 8.695 -17.375 -2.822 1 88.12 216 THR A C 1
ATOM 1714 O O . THR A 1 216 ? 9.781 -17.906 -2.592 1 88.12 216 THR A O 1
ATOM 1717 N N . GLY A 1 217 ? 7.602 -17.812 -2.359 1 88.81 217 GLY A N 1
ATOM 1718 C CA . GLY A 1 217 ? 7.57 -19.094 -1.657 1 88.81 217 GLY A CA 1
ATOM 1719 C C . GLY A 1 217 ? 8.148 -19.016 -0.255 1 88.81 217 GLY A C 1
ATOM 1720 O O . GLY A 1 217 ? 8.797 -19.953 0.206 1 88.81 217 GLY A O 1
ATOM 1721 N N . THR A 1 218 ? 7.98 -17.844 0.346 1 88 218 THR A N 1
ATOM 1722 C CA . THR A 1 218 ? 8.555 -17.688 1.676 1 88 218 THR A CA 1
ATOM 1723 C C . THR A 1 218 ? 7.555 -17.047 2.629 1 88 218 THR A C 1
ATOM 1725 O O . THR A 1 218 ? 6.586 -16.422 2.189 1 88 218 THR A O 1
ATOM 1728 N N . GLY A 1 219 ? 7.738 -17.375 3.939 1 92.38 219 GLY A N 1
ATOM 1729 C CA . GLY A 1 219 ? 6.996 -16.672 4.969 1 92.38 219 GLY A CA 1
ATOM 1730 C C . GLY A 1 219 ? 5.547 -17.109 5.07 1 92.38 219 GLY A C 1
ATOM 1731 O O . GLY A 1 219 ? 5.203 -18.219 4.656 1 92.38 219 GLY A O 1
ATOM 1732 N N . VAL A 1 220 ? 4.742 -16.281 5.598 1 94.19 220 VAL A N 1
ATOM 1733 C CA . VAL A 1 220 ? 3.357 -16.625 5.902 1 94.19 220 VAL A CA 1
ATOM 1734 C C . VAL A 1 220 ? 2.533 -16.625 4.617 1 94.19 220 VAL A C 1
ATOM 1736 O O . VAL A 1 220 ? 1.543 -17.359 4.508 1 94.19 220 VAL A O 1
ATOM 1739 N N . GLY A 1 221 ? 2.955 -15.875 3.693 1 92.25 221 GLY A N 1
ATOM 1740 C CA . GLY A 1 221 ? 2.277 -15.891 2.406 1 92.25 221 GLY A CA 1
ATOM 1741 C C . GLY A 1 221 ? 2.359 -17.234 1.712 1 92.25 221 GLY A C 1
ATOM 1742 O O . GLY A 1 221 ? 1.379 -17.703 1.121 1 92.25 221 GLY A O 1
ATOM 1743 N N . PHE A 1 222 ? 3.484 -17.844 1.801 1 93.19 222 PHE A N 1
ATOM 1744 C CA . PHE A 1 222 ? 3.66 -19.172 1.224 1 93.19 222 PHE A CA 1
ATOM 1745 C C . PHE A 1 222 ? 2.803 -20.203 1.957 1 93.19 222 PHE A C 1
ATOM 1747 O O . PHE A 1 222 ? 2.182 -21.062 1.329 1 93.19 222 PHE A O 1
ATOM 1754 N N . LEU A 1 223 ? 2.875 -20.078 3.203 1 93.69 223 LEU A N 1
ATOM 1755 C CA . LEU A 1 223 ? 2.096 -21.016 4.008 1 93.69 223 LEU A CA 1
ATOM 1756 C C . LEU A 1 223 ? 0.606 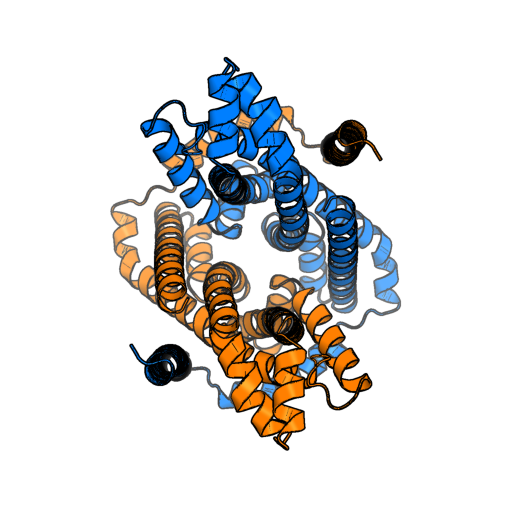-20.875 3.715 1 93.69 223 LEU A C 1
ATOM 1758 O O . LEU A 1 223 ? -0.114 -21.875 3.654 1 93.69 223 LEU A O 1
ATOM 1762 N N . PHE A 1 224 ? 0.112 -19.688 3.598 1 93.5 224 PHE A N 1
ATOM 1763 C CA . PHE A 1 224 ? -1.277 -19.438 3.225 1 93.5 224 PHE A CA 1
ATOM 1764 C C . PHE A 1 224 ? -1.601 -20.094 1.889 1 93.5 224 PHE A C 1
ATOM 1766 O O . PHE A 1 224 ? -2.617 -20.781 1.758 1 93.5 224 PHE A O 1
ATOM 1773 N N . ASP A 1 225 ? -0.746 -19.828 0.927 1 90.19 225 ASP A N 1
ATOM 1774 C CA . ASP A 1 225 ? -0.94 -20.391 -0.402 1 90.19 225 ASP A CA 1
ATOM 1775 C C . ASP A 1 225 ? -0.995 -21.922 -0.342 1 90.19 225 ASP A C 1
ATOM 1777 O O . ASP A 1 225 ? -1.811 -22.547 -1.023 1 90.19 225 ASP A O 1
ATOM 1781 N N . TYR A 1 226 ? -0.125 -22.453 0.466 1 92.44 226 TYR A N 1
ATOM 1782 C CA . TYR A 1 226 ? -0.043 -23.906 0.621 1 92.44 226 TYR A CA 1
ATOM 1783 C C . TYR A 1 226 ? -1.348 -24.469 1.168 1 92.44 226 TYR A C 1
ATOM 1785 O O . TYR A 1 226 ? -1.938 -25.375 0.574 1 92.44 226 TYR A O 1
ATOM 1793 N N . TYR A 1 227 ? -1.828 -23.969 2.258 1 92.69 227 TYR A N 1
ATOM 1794 C CA . TYR A 1 227 ? -3.047 -24.469 2.879 1 92.69 227 TYR A CA 1
ATOM 1795 C C . TYR A 1 227 ? -4.262 -24.188 2.002 1 92.69 227 TYR A C 1
ATOM 1797 O O . TYR A 1 227 ? -5.184 -25 1.931 1 92.69 227 TYR A O 1
ATOM 1805 N N . PHE A 1 228 ? -4.238 -23.062 1.354 1 89.25 228 PHE A N 1
ATOM 1806 C CA . PHE A 1 228 ? -5.34 -22.703 0.472 1 89.25 228 PHE A CA 1
ATOM 1807 C C . PHE A 1 228 ? -5.453 -23.688 -0.685 1 89.25 228 PHE A C 1
ATOM 1809 O O . PHE A 1 228 ? -6.539 -24.203 -0.973 1 89.25 228 PHE A O 1
ATOM 1816 N N . LYS A 1 229 ? -4.414 -24.031 -1.293 1 89.25 229 LYS A N 1
ATOM 1817 C CA . LYS A 1 229 ? -4.406 -24.922 -2.443 1 89.25 229 LYS A CA 1
ATOM 1818 C C . LYS A 1 229 ? -4.66 -26.375 -2.014 1 89.25 229 LYS A C 1
ATOM 1820 O O . LYS A 1 229 ? -5.066 -27.203 -2.826 1 89.25 229 LYS A O 1
ATOM 1825 N N . ALA A 1 230 ? -4.387 -26.656 -0.77 1 92 230 ALA A N 1
ATOM 1826 C CA . ALA A 1 230 ? -4.652 -27.984 -0.213 1 92 230 ALA A CA 1
ATOM 1827 C C . ALA A 1 230 ? -6.098 -28.094 0.263 1 92 230 ALA A C 1
ATOM 1829 O O . ALA A 1 230 ? -6.477 -29.094 0.877 1 92 230 ALA A O 1
ATOM 1830 N N . PHE A 1 231 ? -6.844 -27 0.104 1 89.56 231 PHE A N 1
ATOM 1831 C CA . PHE A 1 231 ? -8.258 -26.938 0.444 1 89.56 231 PHE A CA 1
ATOM 1832 C C . PHE A 1 231 ? -8.461 -27.016 1.952 1 89.56 231 PHE A C 1
ATOM 1834 O O . PHE A 1 231 ? -9.477 -27.531 2.422 1 89.56 231 PHE A O 1
ATOM 1841 N N . ARG A 1 232 ? -7.395 -26.734 2.605 1 91.31 232 ARG A N 1
ATOM 1842 C CA . ARG A 1 232 ? -7.5 -26.578 4.051 1 91.31 232 ARG A CA 1
ATOM 1843 C C . ARG A 1 232 ? -7.84 -25.125 4.418 1 91.31 232 ARG A C 1
ATOM 1845 O O . ARG A 1 232 ? -7.027 -24.438 5.023 1 91.31 232 ARG A O 1
ATOM 1852 N N . TYR A 1 233 ? -9.094 -24.797 4.266 1 89.44 233 TYR A N 1
ATOM 1853 C CA . TYR A 1 233 ? -9.539 -23.422 4.406 1 89.44 233 TYR A CA 1
ATOM 1854 C C . TYR A 1 233 ? -9.578 -23 5.871 1 89.44 233 TYR A C 1
ATOM 1856 O O . TYR A 1 233 ? -9.453 -21.812 6.191 1 89.44 233 TYR A O 1
ATOM 1864 N N . ASP A 1 234 ? -9.703 -23.938 6.672 1 91.31 234 ASP A N 1
ATOM 1865 C CA . ASP A 1 234 ? -9.672 -23.641 8.102 1 91.31 234 ASP A CA 1
ATOM 1866 C C . ASP A 1 234 ? -8.305 -23.109 8.516 1 91.31 234 ASP A C 1
ATOM 1868 O O . ASP A 1 234 ? -8.211 -22.125 9.25 1 91.31 234 ASP A O 1
ATOM 1872 N N . ALA A 1 235 ? -7.27 -23.766 7.961 1 92.75 235 ALA A N 1
ATOM 1873 C CA . ALA A 1 235 ? -5.91 -23.312 8.258 1 92.75 235 ALA A CA 1
ATOM 1874 C C . ALA A 1 235 ? -5.605 -21.984 7.578 1 92.75 235 ALA A C 1
ATOM 1876 O O . ALA A 1 235 ? -4.953 -21.125 8.164 1 92.75 235 ALA A O 1
ATOM 1877 N N . ALA A 1 236 ? -6.098 -21.844 6.383 1 92.06 236 ALA A N 1
ATOM 1878 C CA . ALA A 1 236 ? -5.922 -20.594 5.66 1 92.06 236 ALA A CA 1
ATOM 1879 C C . ALA A 1 236 ? -6.605 -19.438 6.387 1 92.06 236 ALA A C 1
ATOM 1881 O O . ALA A 1 236 ? -6.055 -18.344 6.477 1 92.06 236 ALA A O 1
ATOM 1882 N N . GLY A 1 237 ? -7.758 -19.719 6.871 1 91.06 237 GLY A N 1
ATOM 1883 C CA . GLY A 1 237 ? -8.484 -18.719 7.641 1 91.06 237 GLY A CA 1
ATOM 1884 C C . GLY A 1 237 ? -7.773 -18.328 8.922 1 91.06 237 GLY A C 1
ATOM 1885 O O . GLY A 1 237 ? -7.785 -17.156 9.305 1 91.06 237 GLY A O 1
ATOM 1886 N N . LEU A 1 238 ? -7.199 -19.266 9.562 1 93.25 238 LEU A N 1
ATOM 1887 C CA . LEU A 1 238 ? -6.43 -18.984 10.773 1 93.25 238 LEU A CA 1
ATOM 1888 C C . LEU A 1 238 ? -5.258 -18.062 10.461 1 93.25 238 LEU A C 1
ATOM 1890 O O . LEU A 1 238 ? -4.953 -17.156 11.242 1 93.25 238 LEU A O 1
ATOM 1894 N N . ILE A 1 239 ? -4.598 -18.266 9.344 1 93.88 239 ILE A N 1
ATOM 1895 C CA . ILE A 1 239 ? -3.477 -17.438 8.93 1 93.88 239 ILE A CA 1
ATOM 1896 C C . ILE A 1 239 ? -3.955 -16 8.711 1 93.88 239 ILE A C 1
ATOM 1898 O O . ILE A 1 239 ? -3.326 -15.047 9.188 1 93.88 239 ILE A O 1
ATOM 1902 N N . VAL A 1 240 ? -5.082 -15.844 8.023 1 91 240 VAL A N 1
ATOM 1903 C CA . VAL A 1 240 ? -5.629 -14.523 7.73 1 91 240 VAL A CA 1
ATOM 1904 C C . VAL A 1 240 ? -5.953 -13.797 9.031 1 91 240 VAL A C 1
ATOM 1906 O O . VAL A 1 240 ? -5.633 -12.609 9.188 1 91 240 VAL A O 1
ATOM 1909 N N . LEU A 1 241 ? -6.535 -14.469 9.938 1 90.5 241 LEU A N 1
ATOM 1910 C CA . LEU A 1 241 ? -6.891 -13.891 11.227 1 90.5 241 LEU A CA 1
ATOM 1911 C C . LEU A 1 241 ? -5.648 -13.445 11.984 1 90.5 241 LEU A C 1
ATOM 1913 O O . LEU A 1 241 ? -5.613 -12.344 12.547 1 90.5 241 LEU A O 1
ATOM 1917 N N . LEU A 1 242 ? -4.684 -14.289 11.977 1 94.06 242 LEU A N 1
ATOM 1918 C CA . LEU A 1 242 ? -3.473 -13.992 12.727 1 94.06 242 LEU A CA 1
ATOM 1919 C C . LEU A 1 242 ? -2.701 -12.844 12.078 1 94.06 242 LEU A C 1
ATOM 1921 O O . LEU A 1 242 ? -2.076 -12.039 12.773 1 94.06 242 LEU A O 1
ATOM 1925 N N . ILE A 1 243 ? -2.701 -12.789 10.758 1 93.12 243 ILE A N 1
ATOM 1926 C CA . ILE A 1 243 ? -2.078 -11.664 10.07 1 93.12 243 ILE A CA 1
ATOM 1927 C C . ILE A 1 243 ? -2.795 -10.367 10.445 1 93.12 243 ILE A C 1
ATOM 1929 O O . ILE A 1 243 ? -2.152 -9.359 10.734 1 93.12 243 ILE A O 1
ATOM 1933 N N . ALA A 1 244 ? -4.105 -10.43 10.43 1 90.31 244 ALA A N 1
ATOM 1934 C CA . ALA A 1 244 ? -4.891 -9.25 10.789 1 90.31 244 ALA A CA 1
ATOM 1935 C C . ALA A 1 244 ? -4.574 -8.789 12.203 1 90.31 244 ALA A C 1
ATOM 1937 O O . ALA A 1 244 ? -4.383 -7.598 12.453 1 90.31 244 ALA A O 1
ATOM 1938 N N . ILE A 1 245 ? -4.508 -9.672 13.07 1 92.69 245 ILE A N 1
ATOM 1939 C CA . ILE A 1 245 ? -4.195 -9.359 14.461 1 92.69 245 ILE A CA 1
ATOM 1940 C C . ILE A 1 245 ? -2.801 -8.742 14.555 1 92.69 245 ILE A C 1
ATOM 1942 O O . ILE A 1 245 ? -2.602 -7.738 15.234 1 92.69 245 ILE A O 1
ATOM 1946 N N . LEU A 1 246 ? -1.878 -9.375 13.852 1 94.12 246 LEU A N 1
ATOM 1947 C CA . LEU A 1 246 ? -0.507 -8.883 13.883 1 94.12 246 LEU A CA 1
ATOM 1948 C C . LEU A 1 246 ? -0.43 -7.457 13.336 1 94.12 246 LEU A C 1
ATOM 1950 O O . LEU A 1 246 ? 0.265 -6.609 13.891 1 94.12 246 LEU A O 1
ATOM 1954 N N . VAL A 1 247 ? -1.11 -7.223 12.281 1 90.75 247 VAL A N 1
ATOM 1955 C CA . VAL A 1 247 ? -1.102 -5.895 11.672 1 90.75 247 VAL A CA 1
ATOM 1956 C C . VAL A 1 247 ? -1.724 -4.883 12.625 1 90.75 247 VAL A C 1
ATOM 1958 O O . VAL A 1 247 ? -1.224 -3.764 12.766 1 90.75 247 VAL A O 1
ATOM 1961 N N . ILE A 1 248 ? -2.754 -5.234 13.336 1 89.75 248 ILE A N 1
ATOM 1962 C CA . ILE A 1 248 ? -3.414 -4.355 14.289 1 89.75 248 ILE A CA 1
ATOM 1963 C C . ILE A 1 248 ? -2.469 -4.051 15.453 1 89.75 248 ILE A C 1
ATOM 1965 O O . ILE A 1 248 ? -2.34 -2.898 15.867 1 89.75 248 ILE A O 1
ATOM 1969 N N . VAL A 1 249 ? -1.846 -5.055 15.93 1 92.12 249 VAL A N 1
ATOM 1970 C CA . VAL A 1 249 ? -0.905 -4.887 17.031 1 92.12 249 VAL A CA 1
ATOM 1971 C C . VAL A 1 249 ? 0.223 -3.947 16.609 1 92.12 249 VAL A C 1
ATOM 1973 O O . VAL A 1 249 ? 0.615 -3.061 17.375 1 92.12 249 VAL A O 1
ATOM 1976 N N . LEU A 1 250 ? 0.711 -4.164 15.414 1 89.25 250 LEU A N 1
ATOM 1977 C CA . LEU A 1 250 ? 1.783 -3.316 14.906 1 89.25 250 LEU A CA 1
ATOM 1978 C C . LEU A 1 250 ? 1.31 -1.875 14.758 1 89.25 250 LEU A C 1
ATOM 1980 O O . LEU A 1 250 ? 2.057 -0.938 15.039 1 89.25 250 LEU A O 1
ATOM 1984 N N . GLU A 1 251 ? 0.141 -1.751 14.289 1 85.75 251 GLU A N 1
ATOM 1985 C CA . GLU A 1 251 ? -0.441 -0.421 14.141 1 85.75 251 GLU A CA 1
ATOM 1986 C C . GLU A 1 251 ? -0.575 0.282 15.484 1 85.75 251 GLU A C 1
ATOM 1988 O O . GLU A 1 251 ? -0.229 1.458 15.617 1 85.75 251 GLU A O 1
ATOM 1993 N N . LEU A 1 252 ? -1.074 -0.382 16.484 1 87.06 252 LEU A N 1
ATOM 1994 C CA . LEU A 1 252 ? -1.248 0.186 17.828 1 87.06 252 LEU A CA 1
ATOM 1995 C C . LEU A 1 252 ? 0.1 0.531 18.438 1 87.06 252 LEU A C 1
ATOM 1997 O O . LEU A 1 252 ? 0.244 1.576 19.078 1 87.06 252 LEU A O 1
ATOM 2001 N N . THR A 1 253 ? 0.998 -0.35 18.234 1 88.69 253 THR A N 1
ATOM 2002 C CA . THR A 1 253 ? 2.34 -0.115 18.766 1 88.69 253 THR A CA 1
ATOM 2003 C C . THR A 1 253 ? 2.98 1.094 18.094 1 88.69 253 THR A C 1
ATOM 2005 O O . THR A 1 253 ? 3.59 1.933 18.75 1 88.69 253 THR A O 1
ATOM 2008 N N . SER A 1 254 ? 2.846 1.115 16.75 1 85.75 254 SER A N 1
ATOM 2009 C CA . SER A 1 254 ? 3.395 2.242 16 1 85.75 254 SER A CA 1
ATOM 2010 C C . SER A 1 254 ? 2.771 3.559 16.453 1 85.75 254 SER A C 1
ATOM 2012 O O . SER A 1 254 ? 3.467 4.566 16.594 1 85.75 254 SER A O 1
ATOM 2014 N N . ASN A 1 255 ? 1.508 3.584 16.75 1 83.19 255 ASN A N 1
ATOM 2015 C CA . ASN A 1 255 ? 0.816 4.781 17.219 1 83.19 255 ASN A CA 1
ATOM 2016 C C . ASN A 1 255 ? 1.308 5.207 18.594 1 83.19 255 ASN A C 1
ATOM 2018 O O . ASN A 1 255 ? 1.459 6.398 18.859 1 83.19 255 ASN A O 1
ATOM 2022 N N . ARG A 1 256 ? 1.505 4.316 19.422 1 86.56 256 ARG A N 1
ATOM 2023 C CA . ARG A 1 256 ? 2.008 4.609 20.75 1 86.56 256 ARG A CA 1
ATOM 2024 C C . ARG A 1 256 ? 3.404 5.223 20.688 1 86.56 256 ARG A C 1
ATOM 2026 O O . ARG A 1 256 ? 3.707 6.168 21.422 1 86.56 256 ARG A O 1
ATOM 2033 N N . ILE A 1 257 ? 4.215 4.668 19.844 1 83.25 257 ILE A N 1
ATOM 2034 C CA . ILE A 1 257 ? 5.578 5.168 19.688 1 83.25 257 ILE A CA 1
ATOM 2035 C C . ILE A 1 257 ? 5.543 6.582 19.109 1 83.25 257 ILE A C 1
ATOM 2037 O O . ILE A 1 257 ? 6.273 7.465 19.578 1 83.25 257 ILE A O 1
ATOM 2041 N N . ARG A 1 258 ? 4.684 6.793 18.203 1 82.94 258 ARG A N 1
ATOM 2042 C CA . ARG A 1 258 ? 4.555 8.109 17.578 1 82.94 258 ARG A CA 1
ATOM 2043 C C . ARG A 1 258 ? 4.121 9.148 18.609 1 82.94 258 ARG A C 1
ATOM 2045 O O . ARG A 1 258 ? 4.621 10.281 18.594 1 82.94 258 ARG A O 1
ATOM 2052 N N . ARG A 1 259 ? 3.291 8.812 19.5 1 83.81 259 ARG A N 1
ATOM 2053 C CA . ARG A 1 259 ? 2.82 9.727 20.531 1 83.81 259 ARG A CA 1
ATOM 2054 C C . ARG A 1 259 ? 3.92 10.016 21.547 1 83.81 259 ARG A C 1
ATOM 2056 O O . ARG A 1 259 ? 4 11.125 22.094 1 83.81 259 ARG A O 1
ATOM 2063 N N . ALA A 1 260 ? 4.703 9.055 21.703 1 81.56 260 ALA A N 1
ATOM 2064 C CA . ALA A 1 260 ? 5.766 9.195 22.688 1 81.56 260 ALA A CA 1
ATOM 2065 C C . ALA A 1 260 ? 6.891 10.086 22.172 1 81.56 260 ALA A C 1
ATOM 2067 O O . ALA A 1 260 ? 7.57 10.758 22.953 1 81.56 260 ALA A O 1
ATOM 2068 N N . ILE A 1 261 ? 7.094 9.977 20.906 1 77.38 261 ILE A N 1
ATOM 2069 C CA . ILE A 1 261 ? 8.211 10.734 20.359 1 77.38 261 ILE A CA 1
ATOM 2070 C C . ILE A 1 261 ? 7.734 12.133 19.938 1 77.38 261 ILE A C 1
ATOM 2072 O O . ILE A 1 261 ? 8.547 13.047 19.781 1 77.38 261 ILE A O 1
ATOM 2076 N N . ALA A 1 262 ? 6.477 12.297 19.656 1 66.81 262 ALA A N 1
ATOM 2077 C CA . ALA A 1 262 ? 5.938 13.609 19.344 1 66.81 262 ALA A CA 1
ATOM 2078 C C . ALA A 1 262 ? 6.031 14.555 20.531 1 66.81 262 ALA A C 1
ATOM 2080 O O . ALA A 1 262 ? 5.949 14.109 21.688 1 66.81 262 ALA A O 1
ATOM 2081 N N . MET B 1 1 ? 11.273 22.984 33.562 1 40.19 1 MET B N 1
ATOM 2082 C CA . MET B 1 1 ? 12.164 22.109 32.781 1 40.19 1 MET B CA 1
ATOM 2083 C C . MET B 1 1 ? 13.008 22.922 31.812 1 40.19 1 MET B C 1
ATOM 2085 O O . MET B 1 1 ? 12.477 23.672 31 1 40.19 1 MET B O 1
ATOM 2089 N N . THR B 1 2 ? 14.203 23.094 32 1 45.81 2 THR B N 1
ATOM 2090 C CA . THR B 1 2 ? 15.062 23.969 31.219 1 45.81 2 THR B CA 1
ATOM 2091 C C . THR B 1 2 ? 15.156 23.5 29.766 1 45.81 2 THR B C 1
ATOM 2093 O O . THR B 1 2 ? 15.039 22.312 29.484 1 45.81 2 THR B O 1
ATOM 2096 N N . PRO B 1 3 ? 15.031 24.375 28.891 1 53.41 3 PRO B N 1
ATOM 2097 C CA . PRO B 1 3 ? 15.039 24.109 27.453 1 53.41 3 PRO B CA 1
ATOM 2098 C C . PRO B 1 3 ? 16.094 23.078 27.047 1 53.41 3 PRO B C 1
ATOM 2100 O O . PRO B 1 3 ? 15.891 22.328 26.094 1 53.41 3 PRO B O 1
ATOM 2103 N N . GLN B 1 4 ? 17.219 23.062 27.672 1 53.12 4 GLN B N 1
ATOM 2104 C CA . GLN B 1 4 ? 18.297 22.141 27.344 1 53.12 4 GLN B CA 1
ATOM 2105 C C . GLN B 1 4 ? 17.906 20.703 27.625 1 53.12 4 GLN B C 1
ATOM 2107 O O . GLN B 1 4 ? 18.312 19.781 26.906 1 53.12 4 GLN B O 1
ATOM 2112 N N . ARG B 1 5 ? 17.141 20.547 28.703 1 52.75 5 ARG B N 1
ATOM 2113 C CA . ARG B 1 5 ? 16.734 19.219 29.141 1 52.75 5 ARG B CA 1
ATOM 2114 C C . ARG B 1 5 ? 15.727 18.609 28.172 1 52.75 5 ARG B C 1
ATOM 2116 O O . ARG B 1 5 ? 15.742 17.406 27.922 1 52.75 5 ARG B O 1
ATOM 2123 N N . PHE B 1 6 ? 14.969 19.453 27.594 1 51.06 6 PHE B N 1
ATOM 2124 C CA . PHE B 1 6 ? 13.938 19.047 26.641 1 51.06 6 PHE B CA 1
ATOM 2125 C C . PHE B 1 6 ? 14.555 18.5 25.359 1 51.06 6 PHE B C 1
ATOM 2127 O O . PHE B 1 6 ? 14.117 17.469 24.859 1 51.06 6 PHE B O 1
ATOM 2134 N N . PHE B 1 7 ? 15.602 19.156 24.953 1 57.91 7 PHE B N 1
ATOM 2135 C CA . PHE B 1 7 ? 16.266 18.719 23.734 1 57.91 7 PHE B CA 1
ATOM 2136 C C . PHE B 1 7 ? 17.047 17.422 23.984 1 57.91 7 PHE B C 1
ATOM 2138 O O . PHE B 1 7 ? 17.109 16.562 23.109 1 57.91 7 PHE B O 1
ATOM 2145 N N . ARG B 1 8 ? 17.641 17.281 25.156 1 57.81 8 ARG B N 1
ATOM 2146 C CA . ARG B 1 8 ? 18.406 16.094 25.5 1 57.81 8 ARG B CA 1
ATOM 2147 C C . ARG B 1 8 ? 17.5 14.867 25.609 1 57.81 8 ARG B C 1
ATOM 2149 O O . ARG B 1 8 ? 17.875 13.773 25.188 1 57.81 8 ARG B O 1
ATOM 2156 N N . GLN B 1 9 ? 16.359 15.039 26.156 1 58.59 9 GLN B N 1
ATOM 2157 C CA . GLN B 1 9 ? 15.422 13.938 26.344 1 58.59 9 GLN B CA 1
ATOM 2158 C C . GLN B 1 9 ? 14.844 13.477 25 1 58.59 9 GLN B C 1
ATOM 2160 O O . GLN B 1 9 ? 14.688 12.273 24.766 1 58.59 9 GLN B O 1
ATOM 2165 N N . ARG B 1 10 ? 14.602 14.43 24.25 1 60.19 10 ARG B N 1
ATOM 2166 C CA . ARG B 1 10 ? 14.117 14.109 22.922 1 60.19 10 ARG B CA 1
ATOM 2167 C C . ARG B 1 10 ? 15.172 13.352 22.125 1 60.19 10 ARG B C 1
ATOM 2169 O O . ARG B 1 10 ? 14.859 12.383 21.422 1 60.19 10 ARG B O 1
ATOM 2176 N N . ARG B 1 11 ? 16.406 13.766 22.391 1 61 11 ARG B N 1
ATOM 2177 C CA . ARG B 1 11 ? 17.516 13.109 21.703 1 61 11 ARG B CA 1
ATOM 2178 C C . ARG B 1 11 ? 17.703 11.688 22.219 1 61 11 ARG B C 1
ATOM 2180 O O . ARG B 1 11 ? 17.984 10.773 21.438 1 61 11 ARG B O 1
ATOM 2187 N N . LEU B 1 12 ? 17.547 11.555 23.469 1 61.12 12 LEU B N 1
ATOM 2188 C CA . LEU B 1 12 ? 17.703 10.227 24.047 1 61.12 12 LEU B CA 1
ATOM 2189 C C . LEU B 1 12 ? 16.594 9.289 23.578 1 61.12 12 LEU B C 1
ATOM 2191 O O . LEU B 1 12 ? 16.844 8.125 23.281 1 61.12 12 LEU B O 1
ATOM 2195 N N . ARG B 1 13 ? 15.461 9.883 23.609 1 61.78 13 ARG B N 1
ATOM 2196 C CA . ARG B 1 13 ? 14.336 9.062 23.172 1 61.78 13 ARG B CA 1
ATOM 2197 C C . ARG B 1 13 ? 14.492 8.656 21.719 1 61.78 13 ARG B C 1
ATOM 2199 O O . ARG B 1 13 ? 14.242 7.504 21.359 1 61.78 13 ARG B O 1
ATOM 2206 N N . LEU B 1 14 ? 14.922 9.523 20.984 1 61.66 14 LEU B N 1
ATOM 2207 C CA . LEU B 1 14 ? 15.172 9.227 19.578 1 61.66 14 LEU B CA 1
ATOM 2208 C C . LEU B 1 14 ? 16.297 8.211 19.438 1 61.66 14 LEU B C 1
ATOM 2210 O O . LEU B 1 14 ? 16.219 7.297 18.609 1 61.66 14 LEU B O 1
ATOM 2214 N N . SER B 1 15 ? 17.312 8.422 20.203 1 60.81 15 SER B N 1
ATOM 2215 C CA . SER B 1 15 ? 18.438 7.488 20.156 1 60.81 15 SER B CA 1
ATOM 2216 C C . SER B 1 15 ? 18 6.082 20.562 1 60.81 15 SER B C 1
ATOM 2218 O O . SER B 1 15 ? 18.438 5.098 19.953 1 60.81 15 SER B O 1
ATOM 2220 N N . VAL B 1 16 ? 17.156 6.062 21.484 1 63 16 VAL B N 1
ATOM 2221 C CA . VAL B 1 16 ? 16.703 4.762 21.953 1 63 16 VAL B CA 1
ATOM 2222 C C . VAL B 1 16 ? 15.852 4.09 20.875 1 63 16 VAL B C 1
ATOM 2224 O O . VAL B 1 16 ? 16.016 2.9 20.594 1 63 16 VAL B O 1
ATOM 2227 N N . VAL B 1 17 ? 15.039 4.918 20.281 1 63.06 17 VAL B N 1
ATOM 2228 C CA . VAL B 1 17 ? 14.188 4.348 19.25 1 63.06 17 VAL B CA 1
ATOM 2229 C C . VAL B 1 17 ? 15.047 3.879 18.078 1 63.06 17 VAL B C 1
ATOM 2231 O O . VAL B 1 17 ? 14.836 2.787 17.547 1 63.06 17 VAL B O 1
ATOM 2234 N N . LEU B 1 18 ? 15.992 4.656 17.781 1 62.78 18 LEU B N 1
ATOM 2235 C CA . LEU B 1 18 ? 16.891 4.277 16.703 1 62.78 18 LEU B CA 1
ATOM 2236 C C . LEU B 1 18 ? 17.703 3.041 17.078 1 62.78 18 LEU B C 1
ATOM 2238 O O . LEU B 1 18 ? 17.922 2.162 16.234 1 62.78 18 LEU B O 1
ATOM 2242 N N . LEU B 1 19 ? 18.141 3.01 18.266 1 62.78 19 LEU B N 1
ATOM 2243 C CA . LEU B 1 19 ? 18.906 1.858 18.734 1 62.78 19 LEU B CA 1
ATOM 2244 C C . LEU B 1 19 ? 18.047 0.596 18.719 1 62.78 19 LEU B C 1
ATOM 2246 O O . LEU B 1 19 ? 18.531 -0.479 18.359 1 62.78 19 LEU B O 1
ATOM 2250 N N . ILE B 1 20 ? 16.828 0.797 19.062 1 64.75 20 ILE B N 1
ATOM 2251 C CA . ILE B 1 20 ? 15.93 -0.349 19.062 1 64.75 20 ILE B CA 1
ATOM 2252 C C . ILE B 1 20 ? 15.703 -0.819 17.625 1 64.75 20 ILE B C 1
ATOM 2254 O O . ILE B 1 20 ? 15.727 -2.02 17.344 1 64.75 20 ILE B O 1
ATOM 2258 N N . LEU B 1 21 ? 15.617 0.16 16.844 1 64.5 21 LEU B N 1
ATOM 2259 C CA . LEU B 1 21 ? 15.414 -0.208 15.453 1 64.5 21 LEU B CA 1
ATOM 2260 C C . LEU B 1 21 ? 16.656 -0.882 14.883 1 64.5 21 LEU B C 1
ATOM 2262 O O . LEU B 1 21 ? 16.562 -1.864 14.148 1 64.5 21 LEU B O 1
ATOM 2266 N N . ILE B 1 22 ? 17.812 -0.355 15.211 1 64 22 ILE B N 1
ATOM 2267 C CA . ILE B 1 22 ? 19.078 -0.955 14.797 1 64 22 ILE B CA 1
ATOM 2268 C C . ILE B 1 22 ? 19.219 -2.342 15.422 1 64 22 ILE B C 1
ATOM 2270 O O . ILE B 1 22 ? 19.656 -3.281 14.758 1 64 22 ILE B O 1
ATOM 2274 N N . GLY B 1 23 ? 18.891 -2.396 16.656 1 64.06 23 GLY B N 1
ATOM 2275 C CA . GLY B 1 23 ? 18.953 -3.695 17.312 1 64.06 23 GLY B CA 1
ATOM 2276 C C . GLY B 1 23 ? 18.062 -4.73 16.656 1 64.06 23 GLY B C 1
ATOM 2277 O O . GLY B 1 23 ? 18.484 -5.863 16.406 1 64.06 23 GLY B O 1
ATOM 2278 N N . ILE B 1 24 ? 16.922 -4.285 16.312 1 61.81 24 ILE B N 1
ATOM 2279 C CA . ILE B 1 24 ? 16 -5.191 15.641 1 61.81 24 ILE B CA 1
ATOM 2280 C C . ILE B 1 24 ? 16.578 -5.602 14.289 1 61.81 24 ILE B C 1
ATOM 2282 O O . ILE B 1 24 ? 16.438 -6.758 13.875 1 61.81 24 ILE B O 1
ATOM 2286 N N . TYR B 1 25 ? 17.234 -4.684 13.719 1 60.66 25 TYR B N 1
ATOM 2287 C CA . TYR B 1 25 ? 17.922 -4.953 12.453 1 60.66 25 TYR B CA 1
ATOM 2288 C C . TYR B 1 25 ? 18.969 -6.039 12.625 1 60.66 25 TYR B C 1
ATOM 2290 O O . TYR B 1 25 ? 19.016 -7 11.852 1 60.66 25 TYR B O 1
ATOM 2298 N N . VAL B 1 26 ? 19.875 -5.75 13.523 1 61.12 26 VAL B N 1
ATOM 2299 C CA . VAL B 1 26 ? 20.953 -6.695 13.75 1 61.12 26 VAL B CA 1
ATOM 2300 C C . VAL B 1 26 ? 20.391 -8.07 14.094 1 61.12 26 VAL B C 1
ATOM 2302 O O . VAL B 1 26 ? 20.875 -9.086 13.602 1 61.12 26 VAL B O 1
ATOM 2305 N N . LEU B 1 27 ? 19.359 -8.039 14.758 1 58.16 27 LEU B N 1
ATOM 2306 C CA . LEU B 1 27 ? 18.75 -9.297 15.148 1 58.16 27 LEU B CA 1
ATOM 2307 C C . LEU B 1 2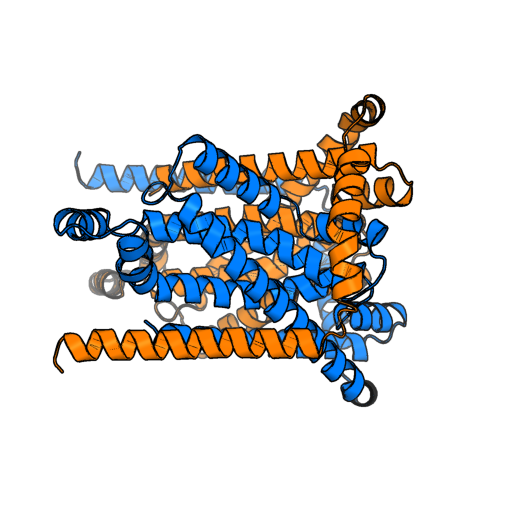7 ? 18.047 -9.961 13.969 1 58.16 27 LEU B C 1
ATOM 2309 O O . LEU B 1 27 ? 18.125 -11.18 13.797 1 58.16 27 LEU B O 1
ATOM 2313 N N . SER B 1 28 ? 17.328 -9.133 13.266 1 57.78 28 SER B N 1
ATOM 2314 C CA . SER B 1 28 ? 16.641 -9.68 12.102 1 57.78 28 SER B CA 1
ATOM 2315 C C . SER B 1 28 ? 17.625 -10.273 11.102 1 57.78 28 SER B C 1
ATOM 2317 O O . SER B 1 28 ? 17.359 -11.32 10.508 1 57.78 28 SER B O 1
ATOM 2319 N N . MET B 1 29 ? 18.672 -9.578 10.93 1 58.53 29 MET B N 1
ATOM 2320 C CA . MET B 1 29 ? 19.703 -10.062 10.008 1 58.53 29 MET B CA 1
ATOM 2321 C C . MET B 1 29 ? 20.297 -11.375 10.508 1 58.53 29 MET B C 1
ATOM 2323 O O . MET B 1 29 ? 20.594 -12.266 9.711 1 58.53 29 MET B O 1
ATOM 2327 N N . ALA B 1 30 ? 20.484 -11.438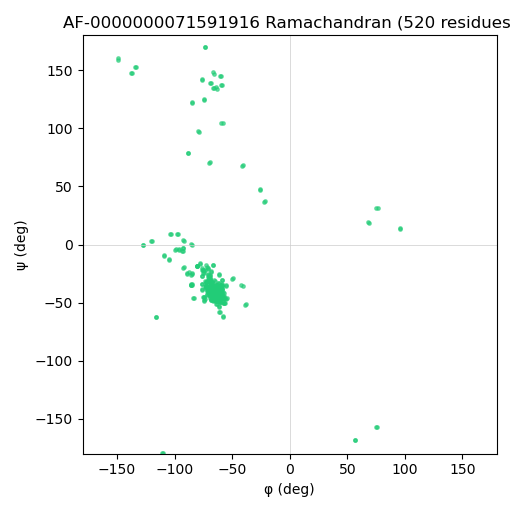 11.703 1 57.44 30 ALA B N 1
ATOM 2328 C CA . ALA B 1 30 ? 21.078 -12.641 12.289 1 57.44 30 ALA B CA 1
ATOM 2329 C C . ALA B 1 30 ? 20.109 -13.828 12.172 1 57.44 30 ALA B C 1
ATOM 2331 O O . ALA B 1 30 ? 20.547 -14.969 12 1 57.44 30 ALA B O 1
ATOM 2332 N N . LEU B 1 31 ? 18.969 -13.57 12.273 1 55.56 31 LEU B N 1
ATOM 2333 C CA . LEU B 1 31 ? 18 -14.656 12.273 1 55.56 31 LEU B CA 1
ATOM 2334 C C . LEU B 1 31 ? 17.656 -15.078 10.852 1 55.56 31 LEU B C 1
ATOM 2336 O O . LEU B 1 31 ? 17.375 -16.25 10.594 1 55.56 31 LEU B O 1
ATOM 2340 N N . VAL B 1 32 ? 17.422 -14.109 10.055 1 53.25 32 VAL B N 1
ATOM 2341 C CA . VAL B 1 32 ? 17.141 -14.492 8.68 1 53.25 32 VAL B CA 1
ATOM 2342 C C . VAL B 1 32 ? 18.406 -15.008 8.016 1 53.25 32 VAL B C 1
ATOM 2344 O O . VAL B 1 32 ? 19.438 -14.328 8.008 1 53.25 32 VAL B O 1
ATOM 2347 N N . ASN B 1 33 ? 18.953 -16.094 8.297 1 53.12 33 ASN B N 1
ATOM 2348 C CA . ASN B 1 33 ? 20.109 -16.734 7.664 1 53.12 33 ASN B CA 1
ATOM 2349 C C . ASN B 1 33 ? 20.328 -16.203 6.25 1 53.12 33 ASN B C 1
ATOM 2351 O O . ASN B 1 33 ? 20.062 -16.906 5.273 1 53.12 33 ASN B O 1
ATOM 2355 N N . PHE B 1 34 ? 20.125 -15.031 6.062 1 51.72 34 PHE B N 1
ATOM 2356 C CA . PHE B 1 34 ? 20.516 -14.477 4.773 1 51.72 34 PHE B CA 1
ATOM 2357 C C . PHE B 1 34 ? 21.875 -15.031 4.344 1 51.72 34 PHE B C 1
ATOM 2359 O O . PHE B 1 34 ? 22.875 -14.812 5.023 1 51.72 34 PHE B O 1
ATOM 2366 N N . GLN B 1 35 ? 22.047 -16.234 4.035 1 50.22 35 GLN B N 1
ATOM 2367 C CA . GLN B 1 35 ? 23.344 -16.469 3.402 1 50.22 35 GLN B CA 1
ATOM 2368 C C . GLN B 1 35 ? 23.844 -15.203 2.717 1 50.22 35 GLN B C 1
ATOM 2370 O O . GLN B 1 35 ? 23.75 -15.07 1.495 1 50.22 35 GLN B O 1
ATOM 2375 N N . ALA B 1 36 ? 23.734 -14.102 3.508 1 52.47 36 ALA B N 1
ATOM 2376 C CA . ALA B 1 36 ? 23.891 -12.664 3.33 1 52.47 36 ALA B CA 1
ATOM 2377 C C . ALA B 1 36 ? 25.062 -12.336 2.426 1 52.47 36 ALA B C 1
ATOM 2379 O O . ALA B 1 36 ? 24.938 -11.586 1.459 1 52.47 36 ALA B O 1
ATOM 2380 N N . TRP B 1 37 ? 26.094 -12.938 2.859 1 55.56 37 TRP B N 1
ATOM 2381 C CA . TRP B 1 37 ? 27.297 -12.523 2.141 1 55.56 37 TRP B CA 1
ATOM 2382 C C . TRP B 1 37 ? 27.266 -13.023 0.702 1 55.56 37 TRP B C 1
ATOM 2384 O O . TRP B 1 37 ? 27.625 -12.289 -0.225 1 55.56 37 TRP B O 1
ATOM 2394 N N . ALA B 1 38 ? 26.875 -14.258 0.571 1 57.19 38 ALA B N 1
ATOM 2395 C CA . ALA B 1 38 ? 26.891 -14.797 -0.788 1 57.19 38 ALA B CA 1
ATOM 2396 C C . ALA B 1 38 ? 25.828 -14.133 -1.657 1 57.19 38 ALA B C 1
ATOM 2398 O O . ALA B 1 38 ? 26 -14.008 -2.871 1 57.19 38 ALA B O 1
ATOM 2399 N N . SER B 1 39 ? 24.828 -13.609 -0.89 1 64.38 39 SER B N 1
ATOM 2400 C CA . SER B 1 39 ? 23.719 -13.055 -1.657 1 64.38 39 SER B CA 1
ATOM 2401 C C . SER B 1 39 ? 23.969 -11.594 -2.016 1 64.38 39 SER B C 1
ATOM 2403 O O . SER B 1 39 ? 23.516 -11.117 -3.057 1 64.38 39 SER B O 1
ATOM 2405 N N . ILE B 1 40 ? 24.828 -11.016 -1.176 1 70.62 40 ILE B N 1
ATOM 2406 C CA . ILE B 1 40 ? 25.109 -9.609 -1.448 1 70.62 40 ILE B CA 1
ATOM 2407 C C . ILE B 1 40 ? 26 -9.5 -2.686 1 70.62 40 ILE B C 1
ATOM 2409 O O . ILE B 1 40 ? 25.859 -8.562 -3.479 1 70.62 40 ILE B O 1
ATOM 2413 N N . SER B 1 41 ? 26.844 -10.516 -2.859 1 72 41 SER B N 1
ATOM 2414 C CA . SER B 1 41 ? 27.766 -10.492 -3.996 1 72 41 SER B CA 1
ATOM 2415 C C . SER B 1 41 ? 27.016 -10.727 -5.309 1 72 41 SER B C 1
ATOM 2417 O O . SER B 1 41 ? 27.516 -10.359 -6.379 1 72 41 SER B O 1
ATOM 2419 N N . LYS B 1 42 ? 25.875 -11.258 -5.207 1 74.75 42 LYS B N 1
ATOM 2420 C CA . LYS B 1 42 ? 25.125 -11.586 -6.414 1 74.75 42 LYS B CA 1
ATOM 2421 C C . LYS B 1 42 ? 24.188 -10.453 -6.805 1 74.75 42 LYS B C 1
ATOM 2423 O O . LYS B 1 42 ? 23.625 -10.453 -7.898 1 74.75 42 LYS B O 1
ATOM 2428 N N . ILE B 1 43 ? 24.172 -9.445 -5.895 1 78.75 43 ILE B N 1
ATOM 2429 C CA . ILE B 1 43 ? 23.219 -8.367 -6.098 1 78.75 43 ILE B CA 1
ATOM 2430 C C . ILE B 1 43 ? 23.562 -7.594 -7.363 1 78.75 43 ILE B C 1
ATOM 2432 O O . ILE B 1 43 ? 22.719 -7.406 -8.242 1 78.75 43 ILE B O 1
ATOM 2436 N N . PRO B 1 44 ? 24.812 -7.23 -7.512 1 77.75 44 PRO B N 1
ATOM 2437 C CA . PRO B 1 44 ? 25.141 -6.473 -8.719 1 77.75 44 PRO B CA 1
ATOM 2438 C C . PRO B 1 44 ? 24.922 -7.277 -10 1 77.75 44 PRO B C 1
ATOM 2440 O O . PRO B 1 44 ? 24.406 -6.746 -10.984 1 77.75 44 PRO B O 1
ATOM 2443 N N . ALA B 1 45 ? 25.297 -8.5 -10 1 76.75 45 ALA B N 1
ATOM 2444 C CA . ALA B 1 45 ? 25.094 -9.359 -11.164 1 76.75 45 ALA B CA 1
ATOM 2445 C C . ALA B 1 45 ? 23.609 -9.539 -11.461 1 76.75 45 ALA B C 1
ATOM 2447 O O . ALA B 1 45 ? 23.203 -9.531 -12.625 1 76.75 45 ALA B O 1
ATOM 2448 N N . GLY B 1 46 ? 22.875 -9.648 -10.414 1 75.75 46 GLY B N 1
ATOM 2449 C CA . GLY B 1 46 ? 21.438 -9.797 -10.57 1 75.75 46 GLY B CA 1
ATOM 2450 C C . GLY B 1 46 ? 20.766 -8.562 -11.148 1 75.75 46 GLY B C 1
ATOM 2451 O O . GLY B 1 46 ? 19.922 -8.664 -12.031 1 75.75 46 GLY B O 1
ATOM 2452 N N . LEU B 1 47 ? 21.25 -7.461 -10.688 1 76.88 47 LEU B N 1
ATOM 2453 C CA . LEU B 1 47 ? 20.703 -6.199 -11.18 1 76.88 47 LEU B CA 1
ATOM 2454 C C . LEU B 1 47 ? 21.094 -5.965 -12.633 1 76.88 47 LEU B C 1
ATOM 2456 O O . LEU B 1 47 ? 20.281 -5.473 -13.422 1 76.88 47 LEU B O 1
ATOM 2460 N N . MET B 1 48 ? 22.297 -6.289 -12.945 1 78.62 48 MET B N 1
ATOM 2461 C CA . MET B 1 48 ? 22.75 -6.148 -14.328 1 78.62 48 MET B CA 1
ATOM 2462 C C . MET B 1 48 ? 21.953 -7.066 -15.258 1 78.62 48 MET B C 1
ATOM 2464 O O . MET B 1 48 ? 21.609 -6.68 -16.375 1 78.62 48 MET B O 1
ATOM 2468 N N . TRP B 1 49 ? 21.719 -8.234 -14.812 1 77.94 49 TRP B N 1
ATOM 2469 C CA . TRP B 1 49 ? 20.922 -9.172 -15.578 1 77.94 49 TRP B CA 1
ATOM 2470 C C . TRP B 1 49 ? 19.5 -8.625 -15.797 1 77.94 49 TRP B C 1
ATOM 2472 O O . TRP B 1 49 ? 18.969 -8.695 -16.906 1 77.94 49 TRP B O 1
ATOM 2482 N N . LEU B 1 50 ? 18.984 -8.102 -14.75 1 76.06 50 LEU B N 1
ATOM 2483 C CA . LEU B 1 50 ? 17.641 -7.531 -14.797 1 76.06 50 LEU B CA 1
ATOM 2484 C C . LEU B 1 50 ? 17.578 -6.395 -15.812 1 76.06 50 LEU B C 1
ATOM 2486 O O . LEU B 1 50 ? 16.688 -6.383 -16.672 1 76.06 50 LEU B O 1
ATOM 2490 N N . PHE B 1 51 ? 18.516 -5.531 -15.742 1 78.5 51 PHE B N 1
ATOM 2491 C CA . PHE B 1 51 ? 18.5 -4.348 -16.594 1 78.5 51 PHE B CA 1
ATOM 2492 C C . PHE B 1 51 ? 18.766 -4.727 -18.047 1 78.5 51 PHE B C 1
ATOM 2494 O O . PHE B 1 51 ? 18.219 -4.105 -18.969 1 78.5 51 PHE B O 1
ATOM 2501 N N . THR B 1 52 ? 19.469 -5.816 -18.266 1 80 52 THR B N 1
ATOM 2502 C CA . THR B 1 52 ? 19.797 -6.211 -19.641 1 80 52 THR B CA 1
ATOM 2503 C C . THR B 1 52 ? 18.656 -7.012 -20.266 1 80 52 THR B C 1
ATOM 2505 O O . THR B 1 52 ? 18.359 -6.855 -21.453 1 80 52 THR B O 1
ATOM 2508 N N . ASN B 1 53 ? 18 -7.762 -19.453 1 82.25 53 ASN B N 1
ATOM 2509 C CA . ASN B 1 53 ? 17 -8.68 -20 1 82.25 53 ASN B CA 1
ATOM 2510 C C . ASN B 1 53 ? 15.617 -8.047 -20.031 1 82.25 53 ASN B C 1
ATOM 2512 O O . ASN B 1 53 ? 14.758 -8.469 -20.812 1 82.25 53 ASN B O 1
ATOM 2516 N N . PHE B 1 54 ? 15.414 -7.031 -19.266 1 84 54 PHE B N 1
ATOM 2517 C CA . PHE B 1 54 ? 14.07 -6.48 -19.156 1 84 54 PHE B CA 1
ATOM 2518 C C . PHE B 1 54 ? 13.945 -5.191 -19.953 1 84 54 PHE B C 1
ATOM 2520 O O . PHE B 1 54 ? 12.906 -4.52 -19.906 1 84 54 PHE B O 1
ATOM 2527 N N . ILE B 1 55 ? 14.906 -4.883 -20.719 1 85.38 55 ILE B N 1
ATOM 2528 C CA . ILE B 1 55 ? 14.836 -3.729 -21.609 1 85.38 55 ILE B CA 1
ATOM 2529 C C . ILE B 1 55 ? 13.922 -4.039 -22.797 1 85.38 55 ILE B C 1
ATOM 2531 O O . ILE B 1 55 ? 14.062 -5.074 -23.438 1 85.38 55 ILE B O 1
ATOM 2535 N N . PRO B 1 56 ? 12.93 -3.174 -22.953 1 86.75 56 PRO B N 1
ATOM 2536 C CA . PRO B 1 56 ? 12.039 -3.406 -24.094 1 86.75 56 PRO B CA 1
ATOM 2537 C C . PRO B 1 56 ? 12.766 -3.396 -25.438 1 86.75 56 PRO B C 1
ATOM 2539 O O . PRO B 1 56 ? 13.695 -2.609 -25.625 1 86.75 56 PRO B O 1
ATOM 2542 N N . THR B 1 57 ? 12.375 -4.371 -26.266 1 87.44 57 THR B N 1
ATOM 2543 C CA . THR B 1 57 ? 12.961 -4.496 -27.609 1 87.44 57 THR B CA 1
ATOM 2544 C C . THR B 1 57 ? 11.938 -4.145 -28.672 1 87.44 57 THR B C 1
ATOM 2546 O O . THR B 1 57 ? 10.805 -3.779 -28.359 1 87.44 57 THR B O 1
ATOM 2549 N N . SER B 1 58 ? 12.461 -4.262 -29.922 1 84.88 58 SER B N 1
ATOM 2550 C CA . SER B 1 58 ? 11.57 -4.031 -31.062 1 84.88 58 SER B CA 1
ATOM 2551 C C . SER B 1 58 ? 10.422 -5.039 -31.078 1 84.88 58 SER B C 1
ATOM 2553 O O . SER B 1 58 ? 9.289 -4.691 -31.422 1 84.88 58 SER B O 1
ATOM 2555 N N . ARG B 1 59 ? 10.656 -6.195 -30.656 1 85.94 59 ARG B N 1
ATOM 2556 C CA . ARG B 1 59 ? 9.633 -7.234 -30.594 1 85.94 59 ARG B CA 1
ATOM 2557 C C . ARG B 1 59 ? 8.578 -6.902 -29.547 1 85.94 59 ARG B C 1
ATOM 2559 O O . ARG B 1 59 ? 7.391 -7.168 -29.75 1 85.94 59 ARG B O 1
ATOM 2566 N N . SER B 1 60 ? 8.969 -6.32 -28.484 1 87.38 60 SER B N 1
ATOM 2567 C CA . SER B 1 60 ? 8.047 -6.016 -27.391 1 87.38 60 SER B CA 1
ATOM 2568 C C . SER B 1 60 ? 7.082 -4.898 -27.766 1 87.38 60 SER B C 1
ATOM 2570 O O . SER B 1 60 ? 5.977 -4.812 -27.234 1 87.38 60 SER B O 1
ATOM 2572 N N . ILE B 1 61 ? 7.473 -4.145 -28.75 1 89 61 ILE B N 1
ATOM 2573 C CA . ILE B 1 61 ? 6.617 -3.047 -29.188 1 89 61 ILE B CA 1
ATOM 2574 C C . ILE B 1 61 ? 5.383 -3.607 -29.891 1 89 61 ILE B C 1
ATOM 2576 O O . ILE B 1 61 ? 4.316 -2.99 -29.875 1 89 61 ILE B O 1
ATOM 2580 N N . SER B 1 62 ? 5.52 -4.801 -30.453 1 89.88 62 SER B N 1
ATOM 2581 C CA . SER B 1 62 ? 4.379 -5.438 -31.109 1 89.88 62 SER B CA 1
ATOM 2582 C C . SER B 1 62 ? 3.295 -5.797 -30.094 1 89.88 62 SER B C 1
ATOM 2584 O O . SER B 1 62 ? 2.135 -5.988 -30.469 1 89.88 62 SER B O 1
ATOM 2586 N N . TYR B 1 63 ? 3.645 -5.844 -28.828 1 92.75 63 TYR B N 1
ATOM 2587 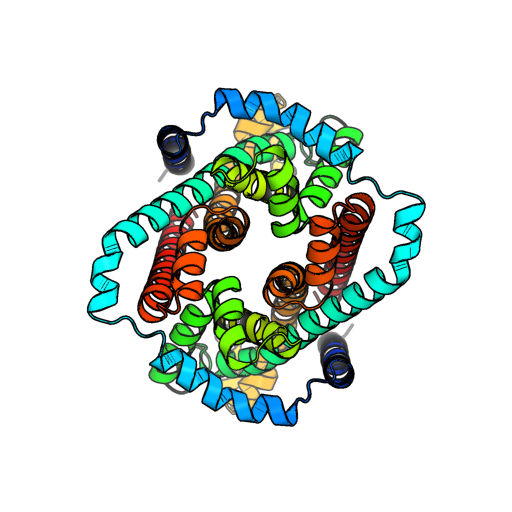C CA . TYR B 1 63 ? 2.699 -6.215 -27.781 1 92.75 63 TYR B CA 1
ATOM 25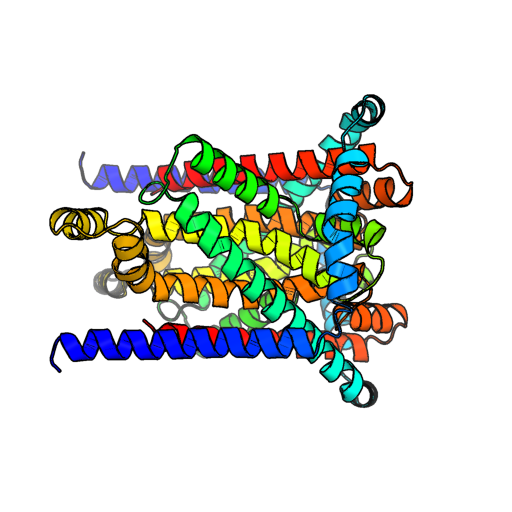88 C C . TYR B 1 63 ? 2.113 -4.977 -27.125 1 92.75 63 TYR B C 1
ATOM 2590 O O . TYR B 1 63 ? 1.378 -5.086 -26.141 1 92.75 63 TYR B O 1
ATOM 2598 N N . LEU B 1 64 ? 2.363 -3.85 -27.672 1 93.75 64 LEU B N 1
ATOM 2599 C CA . LEU B 1 64 ? 1.951 -2.592 -27.062 1 93.75 64 LEU B CA 1
ATOM 2600 C C . LEU B 1 64 ? 0.431 -2.49 -27 1 93.75 64 LEU B C 1
ATOM 2602 O O . LEU B 1 64 ? -0.123 -2.014 -26 1 93.75 64 LEU B O 1
ATOM 2606 N N . GLY B 1 65 ? -0.254 -2.912 -28 1 93.75 65 GLY B N 1
ATOM 2607 C CA . GLY B 1 65 ? -1.705 -2.838 -28.062 1 93.75 65 GLY B CA 1
ATOM 2608 C C . GLY B 1 65 ? -2.389 -3.561 -26.906 1 93.75 65 GLY B C 1
ATOM 2609 O O . GLY B 1 65 ? -3.055 -2.934 -26.094 1 93.75 65 GLY B O 1
ATOM 2610 N N . PRO B 1 66 ? -2.143 -4.848 -26.875 1 94.12 66 PRO B N 1
ATOM 2611 C CA . PRO B 1 66 ? -2.748 -5.605 -25.766 1 94.12 66 PRO B CA 1
ATOM 2612 C C . PRO B 1 66 ? -2.322 -5.098 -24.391 1 94.12 66 PRO B C 1
ATOM 2614 O O . PRO B 1 66 ? -3.121 -5.109 -23.453 1 94.12 66 PRO B O 1
ATOM 2617 N N . ILE B 1 67 ? -1.114 -4.637 -24.234 1 95.81 67 ILE B N 1
ATOM 2618 C CA . ILE B 1 67 ? -0.6 -4.164 -22.953 1 95.81 67 ILE B CA 1
ATOM 2619 C C . ILE B 1 67 ? -1.326 -2.885 -22.547 1 95.81 67 ILE B C 1
ATOM 2621 O O . ILE B 1 67 ? -1.771 -2.754 -21.406 1 95.81 67 ILE B O 1
ATOM 2625 N N . LEU B 1 68 ? -1.502 -2.004 -23.484 1 95.88 68 LEU B N 1
ATOM 2626 C CA . LEU B 1 68 ? -2.178 -0.747 -23.188 1 95.88 68 LEU B CA 1
ATOM 2627 C C . LEU B 1 68 ? -3.646 -0.985 -22.844 1 95.88 68 LEU B C 1
ATOM 2629 O O . LEU B 1 68 ? -4.211 -0.301 -22 1 95.88 68 LEU B O 1
ATOM 2633 N N . TYR B 1 69 ? -4.191 -1.936 -23.516 1 94 69 TYR B N 1
ATOM 2634 C CA . TYR B 1 69 ? -5.586 -2.275 -23.25 1 94 69 TYR B CA 1
ATOM 2635 C C . TYR B 1 69 ? -5.766 -2.793 -21.828 1 94 69 TYR B C 1
ATOM 2637 O O . TYR B 1 69 ? -6.656 -2.348 -21.109 1 94 69 TYR B O 1
ATOM 2645 N N . GLN B 1 70 ? -4.941 -3.689 -21.438 1 94.31 70 GLN B N 1
ATOM 2646 C CA . GLN B 1 70 ? -5.039 -4.266 -20.109 1 94.31 70 GLN B CA 1
ATOM 2647 C C . GLN B 1 70 ? -4.684 -3.24 -19.031 1 94.31 70 GLN B C 1
ATOM 2649 O O . GLN B 1 70 ? -5.23 -3.271 -17.938 1 94.31 70 GLN B O 1
ATOM 2654 N N . LEU B 1 71 ? -3.768 -2.361 -19.406 1 94.5 71 LEU B N 1
ATOM 2655 C CA . LEU B 1 71 ? -3.426 -1.284 -18.484 1 94.5 71 LEU B CA 1
ATOM 2656 C C . LEU B 1 71 ? -4.625 -0.375 -18.234 1 94.5 71 LEU B C 1
ATOM 2658 O O . LEU B 1 71 ? -4.891 0.021 -17.094 1 94.5 71 LEU B O 1
ATOM 2662 N N . TRP B 1 72 ? -5.289 -0.122 -19.266 1 90.81 72 TRP B N 1
ATOM 2663 C CA . TRP B 1 72 ? -6.484 0.709 -19.172 1 90.81 72 TRP B CA 1
ATOM 2664 C C . TRP B 1 72 ? -7.559 0.025 -18.344 1 90.81 72 TRP B C 1
ATOM 2666 O O . TRP B 1 72 ? -8.211 0.665 -17.516 1 90.81 72 TRP B O 1
ATOM 2676 N N . ARG B 1 73 ? -7.723 -1.158 -18.531 1 89.12 73 ARG B N 1
ATOM 2677 C CA . ARG B 1 73 ? -8.703 -1.927 -17.766 1 89.12 73 ARG B CA 1
ATOM 2678 C C . ARG B 1 73 ? -8.352 -1.957 -16.281 1 89.12 73 ARG B C 1
ATOM 2680 O O . ARG B 1 73 ? -9.234 -1.842 -15.43 1 89.12 73 ARG B O 1
ATOM 2687 N N . THR B 1 74 ? -7.086 -2.182 -16.031 1 92.12 74 THR B N 1
ATOM 2688 C CA . THR B 1 74 ? -6.617 -2.197 -14.648 1 92.12 74 THR B CA 1
ATOM 2689 C C . THR B 1 74 ? -6.879 -0.854 -13.977 1 92.12 74 THR B C 1
ATOM 2691 O O . THR B 1 74 ? -7.32 -0.808 -12.82 1 92.12 74 THR B O 1
ATOM 2694 N N . LEU B 1 75 ? -6.617 0.202 -14.68 1 91.38 75 LEU B N 1
ATOM 2695 C CA . LEU B 1 75 ? -6.871 1.543 -14.164 1 91.38 75 LEU B CA 1
ATOM 2696 C C . LEU B 1 75 ? -8.352 1.74 -13.859 1 91.38 75 LEU B C 1
ATOM 2698 O O . LEU B 1 75 ? -8.703 2.312 -12.828 1 91.38 75 LEU B O 1
ATOM 2702 N N . LEU B 1 76 ? -9.164 1.257 -14.719 1 88.19 76 LEU B N 1
ATOM 2703 C CA . LEU B 1 76 ? -10.602 1.399 -14.539 1 88.19 76 LEU B CA 1
ATOM 2704 C C . LEU B 1 76 ? -11.078 0.637 -13.305 1 88.19 76 LEU B C 1
ATOM 2706 O O . LEU B 1 76 ? -11.938 1.12 -12.562 1 88.19 76 LEU B O 1
ATOM 2710 N N . VAL B 1 77 ? -10.562 -0.53 -13.125 1 89.19 77 VAL B N 1
ATOM 2711 C CA . VAL B 1 77 ? -10.93 -1.332 -11.961 1 89.19 77 VAL B CA 1
ATOM 2712 C C . VAL B 1 77 ? -10.492 -0.625 -10.68 1 89.19 77 VAL B C 1
ATOM 2714 O O . VAL B 1 77 ? -11.234 -0.595 -9.695 1 89.19 77 VAL B O 1
ATOM 2717 N N . ALA B 1 78 ? -9.266 -0.077 -10.711 1 92.25 78 ALA B N 1
ATOM 2718 C CA . ALA B 1 78 ? -8.742 0.643 -9.547 1 92.25 78 ALA B CA 1
ATOM 2719 C C . ALA B 1 78 ? -9.617 1.85 -9.211 1 92.25 78 ALA B C 1
ATOM 2721 O O . ALA B 1 78 ? -9.969 2.066 -8.055 1 92.25 78 ALA B O 1
ATOM 2722 N N . ILE B 1 79 ? -9.992 2.576 -10.203 1 89.62 79 ILE B N 1
ATOM 2723 C CA . ILE B 1 79 ? -10.805 3.771 -10.008 1 89.62 79 ILE B CA 1
ATOM 2724 C C . ILE B 1 79 ? -12.203 3.375 -9.547 1 89.62 79 ILE B C 1
ATOM 2726 O O . ILE B 1 79 ? -12.734 3.953 -8.594 1 89.62 79 ILE B O 1
ATOM 2730 N N . SER B 1 80 ? -12.789 2.41 -10.195 1 88.06 80 SER B N 1
ATOM 2731 C CA . SER B 1 80 ? -14.148 1.989 -9.883 1 88.06 80 SER B CA 1
ATOM 2732 C C . SER B 1 80 ? -14.25 1.468 -8.453 1 88.06 80 SER B C 1
ATOM 2734 O O . SER B 1 80 ? -15.18 1.819 -7.723 1 88.06 80 SER B O 1
ATOM 2736 N N . SER B 1 81 ? -13.344 0.62 -8.094 1 91.38 81 SER B N 1
ATOM 2737 C CA . SER B 1 81 ? -13.367 0.076 -6.738 1 91.38 81 SER B CA 1
ATOM 2738 C C . SER B 1 81 ? -13.234 1.18 -5.695 1 91.38 81 SER B C 1
ATOM 2740 O O . SER B 1 81 ? -13.922 1.165 -4.676 1 91.38 81 SER B O 1
ATOM 2742 N N . THR B 1 82 ? -12.375 2.164 -5.949 1 93.38 82 THR B N 1
ATOM 2743 C CA . THR B 1 82 ? -12.156 3.268 -5.02 1 93.38 82 THR B CA 1
ATOM 2744 C C . THR B 1 82 ? -13.406 4.133 -4.906 1 93.38 82 THR B C 1
ATOM 2746 O O . THR B 1 82 ? -13.812 4.504 -3.803 1 93.38 82 THR B O 1
ATOM 2749 N N . MET B 1 83 ? -13.977 4.367 -6.008 1 89.69 83 MET B N 1
ATOM 2750 C CA . MET B 1 83 ? -15.148 5.246 -6.02 1 89.69 83 MET B CA 1
ATOM 2751 C C . MET B 1 83 ? -16.312 4.602 -5.289 1 89.69 83 MET B C 1
ATOM 2753 O O . MET B 1 83 ? -16.984 5.254 -4.484 1 89.69 83 MET B O 1
ATOM 2757 N N . VAL B 1 84 ? -16.578 3.4 -5.59 1 87.94 84 VAL B N 1
ATOM 2758 C CA . VAL B 1 84 ? -17.688 2.711 -4.926 1 87.94 84 VAL B CA 1
ATOM 2759 C C . VAL B 1 84 ? -17.391 2.596 -3.43 1 87.94 84 VAL B C 1
ATOM 2761 O O . VAL B 1 84 ? -18.281 2.83 -2.602 1 87.94 84 VAL B O 1
ATOM 2764 N N . ALA B 1 85 ? -16.172 2.227 -3.129 1 93.31 85 ALA B N 1
ATOM 2765 C CA . ALA B 1 85 ? -15.789 2.123 -1.724 1 93.31 85 ALA B CA 1
ATOM 2766 C C . ALA B 1 85 ? -15.93 3.467 -1.016 1 93.31 85 ALA B C 1
ATOM 2768 O O . ALA B 1 85 ? -16.328 3.525 0.15 1 93.31 85 ALA B O 1
ATOM 2769 N N . SER B 1 86 ? -15.562 4.516 -1.73 1 93.06 86 SER B N 1
ATOM 2770 C CA . SER B 1 86 ? -15.625 5.848 -1.136 1 93.06 86 SER B CA 1
ATOM 2771 C C . SER B 1 86 ? -17.062 6.234 -0.788 1 93.06 86 SER B C 1
ATOM 2773 O O . SER B 1 86 ? -17.297 6.883 0.231 1 93.06 86 SER B O 1
ATOM 2775 N N . LEU B 1 87 ? -18 5.875 -1.604 1 88.19 87 LEU B N 1
ATOM 2776 C CA . LEU B 1 87 ? -19.406 6.168 -1.341 1 88.19 87 LEU B CA 1
ATOM 2777 C C . LEU B 1 87 ? -19.875 5.469 -0.072 1 88.19 87 LEU B C 1
ATOM 2779 O O . LEU B 1 87 ? -20.484 6.098 0.798 1 88.19 87 LEU B O 1
ATOM 2783 N N . PHE B 1 88 ? -19.578 4.254 0.007 1 91 88 PHE B N 1
ATOM 2784 C CA . PHE B 1 88 ? -19.984 3.506 1.193 1 91 88 PHE B CA 1
ATOM 2785 C C . PHE B 1 88 ? -19.203 3.971 2.416 1 91 88 PHE B C 1
ATOM 2787 O O . PHE B 1 88 ? -19.75 4.051 3.518 1 91 88 PHE B O 1
ATOM 2794 N N . ALA B 1 89 ? -17.906 4.203 2.158 1 95.06 89 ALA B N 1
ATOM 2795 C CA . ALA B 1 89 ? -17.062 4.664 3.262 1 95.06 89 ALA B CA 1
ATOM 2796 C C . ALA B 1 89 ? -17.594 5.969 3.844 1 95.06 89 ALA B C 1
ATOM 2798 O O . ALA B 1 89 ? -17.516 6.191 5.055 1 95.06 89 ALA B O 1
ATOM 2799 N N . LEU B 1 90 ? -18.078 6.832 2.979 1 90.38 90 LEU B N 1
ATOM 2800 C CA . LEU B 1 90 ? -18.625 8.102 3.434 1 90.38 90 LEU B CA 1
ATOM 2801 C C . LEU B 1 90 ? -19.844 7.883 4.32 1 90.38 90 LEU B C 1
ATOM 2803 O O . LEU B 1 90 ? -19.984 8.523 5.363 1 90.38 90 LEU B O 1
ATOM 2807 N N . ILE B 1 91 ? -20.703 7.02 3.914 1 90.5 91 ILE B N 1
ATOM 2808 C CA . ILE B 1 91 ? -21.891 6.691 4.691 1 90.5 91 ILE B CA 1
ATOM 2809 C C . ILE B 1 91 ? -21.484 6.125 6.047 1 90.5 91 ILE B C 1
ATOM 2811 O O . ILE B 1 91 ? -21.969 6.57 7.086 1 90.5 91 ILE B O 1
ATOM 2815 N N . PHE B 1 92 ? -20.578 5.219 6.027 1 94.5 92 PHE B N 1
ATOM 2816 C CA . PHE B 1 92 ? -20.141 4.586 7.266 1 94.5 92 PHE B CA 1
ATOM 2817 C C . PHE B 1 92 ? -19.391 5.578 8.148 1 94.5 92 PHE B C 1
ATOM 2819 O O . PHE B 1 92 ? -19.484 5.523 9.375 1 94.5 92 PHE B O 1
ATOM 2826 N N . ALA B 1 93 ? -18.656 6.395 7.484 1 92.94 93 ALA B N 1
ATOM 2827 C CA . ALA B 1 93 ? -17.891 7.375 8.25 1 92.94 93 ALA B CA 1
ATOM 2828 C C . ALA B 1 93 ? -18.812 8.352 8.977 1 92.94 93 ALA B C 1
ATOM 2830 O O . ALA B 1 93 ? -18.547 8.719 10.125 1 92.94 93 ALA B O 1
ATOM 2831 N N . ILE B 1 94 ? -19.875 8.82 8.336 1 87.75 94 ILE B N 1
ATOM 2832 C CA . ILE B 1 94 ? -20.844 9.734 8.938 1 87.75 94 ILE B CA 1
ATOM 2833 C C . ILE B 1 94 ? -21.531 9.062 10.117 1 87.75 94 ILE B C 1
ATOM 2835 O O . ILE B 1 94 ? -21.719 9.68 11.164 1 87.75 94 ILE B O 1
ATOM 2839 N N . LEU B 1 95 ? -21.781 7.773 9.945 1 90.31 95 LEU B N 1
ATOM 2840 C CA . LEU B 1 95 ? -22.469 7.023 10.992 1 90.31 95 LEU B CA 1
ATOM 2841 C C . LEU B 1 95 ? -21.5 6.609 12.094 1 90.31 95 LEU B C 1
ATOM 2843 O O . LEU B 1 95 ? -21.906 6.293 13.211 1 90.31 95 LEU B O 1
ATOM 2847 N N . GLY B 1 96 ? -20.234 6.621 11.797 1 90 96 GLY B N 1
ATOM 2848 C CA . GLY B 1 96 ? -19.266 6.059 12.719 1 90 96 GLY B CA 1
ATOM 2849 C C . GLY B 1 96 ? -18.406 7.109 13.398 1 90 96 GLY B C 1
ATOM 2850 O O . GLY B 1 96 ? -17.641 6.801 14.312 1 90 96 GLY B O 1
ATOM 2851 N N . ALA B 1 97 ? -18.516 8.281 12.945 1 88.56 97 ALA B N 1
ATOM 2852 C CA . ALA B 1 97 ? -17.734 9.359 13.555 1 88.56 97 ALA B CA 1
ATOM 2853 C C . ALA B 1 97 ? -18.359 9.781 14.891 1 88.56 97 ALA B C 1
ATOM 2855 O O . ALA B 1 97 ? -19.578 9.852 15.023 1 88.56 97 ALA B O 1
ATOM 2856 N N . LYS B 1 98 ? -17.531 10.078 15.812 1 84.69 98 LYS B N 1
ATOM 2857 C CA . LYS B 1 98 ? -17.984 10.469 17.141 1 84.69 98 LYS B CA 1
ATOM 2858 C C . LYS B 1 98 ? -18.859 11.727 17.078 1 84.69 98 LYS B C 1
ATOM 2860 O O . LYS B 1 98 ? -19.812 11.859 17.844 1 84.69 98 LYS B O 1
ATOM 2865 N N . THR B 1 99 ? -18.547 12.562 16.219 1 80.12 99 THR B N 1
ATOM 2866 C CA . THR B 1 99 ? -19.219 13.852 16.109 1 80.12 99 THR B CA 1
ATOM 2867 C C . THR B 1 99 ? -20.594 13.688 15.477 1 80.12 99 THR B C 1
ATOM 2869 O O . THR B 1 99 ? -21.5 14.492 15.719 1 80.12 99 THR B O 1
ATOM 2872 N N . THR B 1 100 ? -20.797 12.562 14.711 1 78.5 100 THR B N 1
ATOM 2873 C CA . THR B 1 100 ? -22.031 12.461 13.945 1 78.5 100 THR B CA 1
ATOM 2874 C C . THR B 1 100 ? -22.734 11.148 14.234 1 78.5 100 THR B C 1
ATOM 2876 O O . THR B 1 100 ? -23.844 10.914 13.758 1 78.5 100 THR B O 1
ATOM 2879 N N . THR B 1 101 ? -22.156 10.359 15.055 1 83.5 101 THR B N 1
ATOM 2880 C CA . THR B 1 101 ? -22.719 9.031 15.273 1 83.5 101 THR B CA 1
ATOM 2881 C C . THR B 1 101 ? -24.047 9.117 16.016 1 83.5 101 THR B C 1
ATOM 2883 O O . THR B 1 101 ? -24.203 9.898 16.953 1 83.5 101 THR B O 1
ATOM 2886 N N . PRO B 1 102 ? -25.031 8.289 15.586 1 82.75 102 PRO B N 1
ATOM 2887 C CA . PRO B 1 102 ? -26.297 8.25 16.312 1 82.75 102 PRO B CA 1
ATOM 2888 C C . PRO B 1 102 ? -26.203 7.465 17.625 1 82.75 102 PRO B C 1
ATOM 2890 O O . PRO B 1 102 ? -26.859 7.812 18.609 1 82.75 102 PRO B O 1
ATOM 2893 N N . THR B 1 103 ? -25.422 6.328 17.609 1 89.31 103 THR B N 1
ATOM 2894 C CA . THR B 1 103 ? -25.266 5.496 18.797 1 89.31 103 THR B CA 1
ATOM 2895 C C . THR B 1 103 ? -23.812 5.051 18.953 1 89.31 103 THR B C 1
ATOM 2897 O O . THR B 1 103 ? -23.125 4.805 17.953 1 89.31 103 THR B O 1
ATOM 2900 N N . PRO B 1 104 ? -23.422 4.914 20.125 1 91.44 104 PRO B N 1
ATOM 2901 C CA . PRO B 1 104 ? -22.047 4.473 20.375 1 91.44 104 PRO B CA 1
ATOM 2902 C C . PRO B 1 104 ? -21.797 3.053 19.875 1 91.44 104 PRO B C 1
ATOM 2904 O O . PRO B 1 104 ? -20.672 2.727 19.484 1 91.44 104 PRO B O 1
ATOM 2907 N N . VAL B 1 105 ? -22.797 2.27 19.906 1 93 105 VAL B N 1
ATOM 2908 C CA . VAL B 1 105 ? -22.656 0.889 19.469 1 93 105 VAL B CA 1
ATOM 2909 C C . VAL B 1 105 ? -22.391 0.855 17.953 1 93 105 VAL B C 1
ATOM 2911 O O . VAL B 1 105 ? -21.547 0.085 17.484 1 93 105 VAL B O 1
ATOM 2914 N N . LEU B 1 106 ? -23.016 1.671 17.281 1 92.25 106 LEU B N 1
ATOM 2915 C CA . LEU B 1 106 ? -22.828 1.743 15.828 1 92.25 106 LEU B CA 1
ATOM 2916 C C . LEU B 1 106 ? -21.422 2.227 15.492 1 92.25 106 LEU B C 1
ATOM 2918 O O . LEU B 1 106 ? -20.797 1.72 14.555 1 92.25 106 LEU B O 1
ATOM 2922 N N . ARG B 1 107 ? -21.016 3.16 16.234 1 92.69 107 ARG B N 1
ATOM 2923 C CA . ARG B 1 107 ? -19.656 3.67 16.062 1 92.69 107 ARG B CA 1
ATOM 2924 C C . ARG B 1 107 ? -18.625 2.557 16.234 1 92.69 107 ARG B C 1
ATOM 2926 O O . ARG B 1 107 ? -17.734 2.4 15.398 1 92.69 107 ARG B O 1
ATOM 2933 N N . TRP B 1 108 ? -18.859 1.857 17.234 1 92.62 108 TRP B N 1
ATOM 2934 C CA . TRP B 1 108 ? -17.922 0.781 17.531 1 92.62 108 TRP B CA 1
ATOM 2935 C C . TRP B 1 108 ? -17.953 -0.285 16.453 1 92.62 108 TRP B C 1
ATOM 2937 O O . TRP B 1 108 ? -16.906 -0.774 16.031 1 92.62 108 TRP B O 1
ATOM 2947 N N . ILE B 1 109 ? -19.062 -0.642 16 1 93.44 109 ILE B N 1
ATOM 2948 C CA . ILE B 1 109 ? -19.234 -1.675 14.984 1 93.44 109 ILE B CA 1
ATOM 2949 C C . ILE B 1 109 ? -18.562 -1.227 13.688 1 93.44 109 ILE B C 1
ATOM 2951 O O . ILE B 1 109 ? -17.828 -1.994 13.055 1 93.44 109 ILE B O 1
ATOM 2955 N N . ILE B 1 110 ? -18.781 -0.02 13.359 1 93.94 110 ILE B N 1
ATOM 2956 C CA . ILE B 1 110 ? -18.266 0.5 12.094 1 93.94 110 ILE B CA 1
ATOM 2957 C C . ILE B 1 110 ? -16.75 0.613 12.172 1 93.94 110 ILE B C 1
ATOM 2959 O O . ILE B 1 110 ? -16.031 0.204 11.25 1 93.94 110 ILE B O 1
ATOM 2963 N N . ARG B 1 111 ? -16.234 1.043 13.227 1 91.06 111 ARG B N 1
ATOM 2964 C CA . ARG B 1 111 ? -14.797 1.218 13.375 1 91.06 111 ARG B CA 1
ATOM 2965 C C . ARG B 1 111 ? -14.086 -0.13 13.43 1 91.06 111 ARG B C 1
ATOM 2967 O O . ARG B 1 111 ? -13.031 -0.306 12.82 1 91.06 111 ARG B O 1
ATOM 2974 N N . PHE B 1 112 ? -14.703 -0.977 14.133 1 89.75 112 PHE B N 1
ATOM 2975 C CA . PHE B 1 112 ? -14.125 -2.312 14.227 1 89.75 112 PHE B CA 1
ATOM 2976 C C . PHE B 1 112 ? -14.188 -3.029 12.883 1 89.75 112 PHE B C 1
ATOM 2978 O O . PHE B 1 112 ? -13.227 -3.691 12.484 1 89.75 112 PHE B O 1
ATOM 2985 N N . GLY B 1 113 ? -15.297 -2.963 12.258 1 91.69 113 GLY B N 1
ATOM 2986 C CA . GLY B 1 113 ? -15.438 -3.543 10.93 1 91.69 113 GLY B CA 1
ATOM 2987 C C . GLY B 1 113 ? -14.453 -2.979 9.93 1 91.69 113 GLY B C 1
ATOM 2988 O O . GLY B 1 113 ? -13.844 -3.727 9.156 1 91.69 113 GLY B O 1
ATOM 2989 N N . ALA B 1 114 ? -14.312 -1.695 9.977 1 93 114 ALA B N 1
ATOM 2990 C CA . ALA B 1 114 ? -13.375 -1.032 9.078 1 93 114 ALA B CA 1
ATOM 2991 C C . ALA B 1 114 ? -11.945 -1.495 9.336 1 93 114 ALA B C 1
ATOM 2993 O O . ALA B 1 114 ? -11.18 -1.734 8.398 1 93 114 ALA B O 1
ATOM 2994 N N . SER B 1 115 ? -11.641 -1.671 10.57 1 88.19 115 SER B N 1
ATOM 2995 C CA . SER B 1 115 ? -10.305 -2.125 10.945 1 88.19 115 SER B CA 1
ATOM 2996 C C . SER B 1 115 ? -10.055 -3.553 10.477 1 88.19 115 SER B C 1
ATOM 2998 O O . SER B 1 115 ? -8.961 -3.869 10 1 88.19 115 SER B O 1
ATOM 3000 N N . LEU B 1 116 ? -10.969 -4.367 10.578 1 86.25 116 LEU B N 1
ATOM 3001 C CA . LEU B 1 116 ? -10.828 -5.746 10.133 1 86.25 116 LEU B CA 1
ATOM 3002 C C . LEU B 1 116 ? -10.641 -5.809 8.617 1 86.25 116 LEU B C 1
ATOM 3004 O O . LEU B 1 116 ? -9.797 -6.559 8.125 1 86.25 116 LEU B O 1
ATOM 3008 N N . LEU B 1 117 ? -11.438 -5.027 7.973 1 90.75 117 LEU B N 1
ATOM 3009 C CA . LEU B 1 117 ? -11.391 -5.031 6.516 1 90.75 117 LEU B CA 1
ATOM 3010 C C . LEU B 1 117 ? -10.039 -4.531 6.016 1 90.75 117 LEU B C 1
ATOM 3012 O O . LEU B 1 117 ? -9.484 -5.082 5.062 1 90.75 117 LEU B O 1
ATOM 3016 N N . ARG B 1 118 ? -9.555 -3.553 6.672 1 88.19 118 ARG B N 1
ATOM 3017 C CA . ARG B 1 118 ? -8.336 -2.924 6.172 1 88.19 118 ARG B CA 1
ATOM 3018 C C . ARG B 1 118 ? -7.105 -3.727 6.566 1 88.19 118 ARG B C 1
ATOM 3020 O O . ARG B 1 118 ? -6.055 -3.619 5.93 1 88.19 118 ARG B O 1
ATOM 3027 N N . ASN B 1 119 ? -7.227 -4.613 7.578 1 86 119 ASN B N 1
ATOM 3028 C CA . ASN B 1 119 ? -6.062 -5.328 8.094 1 86 119 ASN B CA 1
ATOM 3029 C C . ASN B 1 119 ? -5.93 -6.711 7.461 1 86 119 ASN B C 1
ATOM 3031 O O . ASN B 1 119 ? -4.918 -7.387 7.645 1 86 119 ASN B O 1
ATOM 3035 N N . ILE B 1 120 ? -6.828 -7.086 6.691 1 88.19 120 ILE B N 1
ATOM 3036 C CA . ILE B 1 120 ? -6.699 -8.266 5.852 1 88.19 120 ILE B CA 1
ATOM 3037 C C . ILE B 1 120 ? -5.973 -7.906 4.555 1 88.19 120 ILE B C 1
ATOM 3039 O O . ILE B 1 120 ? -6.426 -7.035 3.807 1 88.19 120 ILE B O 1
ATOM 3043 N N . PRO B 1 121 ? -4.867 -8.594 4.352 1 87.06 121 PRO B N 1
ATOM 3044 C CA . PRO B 1 121 ? -4.117 -8.273 3.137 1 87.06 121 PRO B CA 1
ATOM 3045 C C . PRO B 1 121 ? -4.934 -8.5 1.864 1 87.06 121 PRO B C 1
ATOM 3047 O O . PRO B 1 121 ? -5.738 -9.43 1.797 1 87.06 121 PRO B O 1
ATOM 3050 N N . VAL B 1 122 ? -4.699 -7.684 0.932 1 89.38 122 VAL B N 1
ATOM 3051 C CA . VAL B 1 122 ? -5.453 -7.719 -0.317 1 89.38 122 VAL B CA 1
ATOM 3052 C C . VAL B 1 122 ? -5.293 -9.086 -0.98 1 89.38 122 VAL B C 1
ATOM 3054 O O . VAL B 1 122 ? -6.223 -9.586 -1.623 1 89.38 122 VAL B O 1
ATOM 3057 N N . VAL B 1 123 ? -4.203 -9.727 -0.796 1 84.5 123 VAL B N 1
ATOM 3058 C CA . VAL B 1 123 ? -3.955 -11.047 -1.37 1 84.5 123 VAL B CA 1
ATOM 3059 C C . VAL B 1 123 ? -4.941 -12.055 -0.787 1 84.5 123 VAL B C 1
ATOM 3061 O O . VAL B 1 123 ? -5.445 -12.922 -1.503 1 84.5 123 VAL B O 1
ATOM 3064 N N . ALA B 1 124 ? -5.105 -11.914 0.497 1 86.81 124 ALA B N 1
ATOM 3065 C CA . ALA B 1 124 ? -6.066 -12.805 1.147 1 86.81 124 ALA B CA 1
ATOM 3066 C C . ALA B 1 124 ? -7.473 -12.586 0.6 1 86.81 124 ALA B C 1
ATOM 3068 O O . ALA B 1 124 ? -8.188 -13.547 0.305 1 86.81 124 ALA B O 1
ATOM 3069 N N . TRP B 1 125 ? -7.848 -11.336 0.428 1 89.56 125 TRP B N 1
ATOM 3070 C CA . TRP B 1 125 ? -9.141 -11.039 -0.171 1 89.56 125 TRP B CA 1
ATOM 3071 C C . TRP B 1 125 ? -9.242 -11.641 -1.57 1 89.56 125 TRP B C 1
ATOM 3073 O O . TRP B 1 125 ? -10.25 -12.258 -1.915 1 89.56 125 TRP B O 1
ATOM 3083 N N . ALA B 1 126 ? -8.195 -11.461 -2.35 1 89.44 126 ALA B N 1
ATOM 3084 C CA . ALA B 1 126 ? -8.195 -11.938 -3.732 1 89.44 126 ALA B CA 1
ATOM 3085 C C . ALA B 1 126 ? -8.367 -13.453 -3.795 1 89.44 126 ALA B C 1
ATOM 3087 O O . ALA B 1 126 ? -9.211 -13.953 -4.535 1 89.44 126 ALA B O 1
ATOM 3088 N N . MET B 1 127 ? -7.582 -14.141 -3.014 1 85.75 127 MET B N 1
ATOM 3089 C CA . MET B 1 127 ? -7.602 -15.602 -3.055 1 85.75 127 MET B CA 1
ATOM 3090 C C . MET B 1 127 ? -8.93 -16.141 -2.547 1 85.75 127 MET B C 1
ATOM 3092 O O . MET B 1 127 ? -9.484 -17.078 -3.121 1 85.75 127 MET B O 1
ATOM 3096 N N . ILE B 1 128 ? -9.398 -15.5 -1.496 1 84.94 128 ILE B N 1
ATOM 3097 C CA . ILE B 1 128 ? -10.656 -15.938 -0.914 1 84.94 128 ILE B CA 1
ATOM 3098 C C . ILE B 1 128 ? -11.789 -15.719 -1.916 1 84.94 128 ILE B C 1
ATOM 3100 O O . ILE B 1 128 ? -12.633 -16.594 -2.111 1 84.94 128 ILE B O 1
ATOM 3104 N N . LEU B 1 129 ? -11.82 -14.648 -2.566 1 87.38 129 LEU B N 1
ATOM 3105 C CA . LEU B 1 129 ? -12.891 -14.297 -3.492 1 87.38 129 LEU B CA 1
ATOM 3106 C C . LEU B 1 129 ? -12.758 -15.078 -4.797 1 87.38 129 LEU B C 1
ATOM 3108 O O . LEU B 1 129 ? -13.727 -15.219 -5.543 1 87.38 129 LEU B O 1
ATOM 3112 N N . LEU B 1 130 ? -11.547 -15.555 -5.062 1 83.88 130 LEU B N 1
ATOM 3113 C CA . LEU B 1 130 ? -11.32 -16.375 -6.246 1 83.88 130 LEU B CA 1
ATOM 3114 C C . LEU B 1 130 ? -12.148 -17.656 -6.188 1 83.88 130 LEU B C 1
ATOM 3116 O O . LEU B 1 130 ? -12.602 -18.156 -7.223 1 83.88 130 LEU B O 1
ATOM 3120 N N . PHE B 1 131 ? -12.203 -18.109 -5.062 1 76.31 131 PHE B N 1
ATOM 3121 C CA . PHE B 1 131 ? -12.945 -19.359 -4.891 1 76.31 131 PHE B CA 1
ATOM 3122 C C . PHE B 1 131 ? -14.422 -19.156 -5.234 1 76.31 131 PHE B C 1
ATOM 3124 O O . PHE B 1 131 ? -15.039 -20.016 -5.855 1 76.31 131 PHE B O 1
ATOM 3131 N N . SER B 1 132 ? -14.953 -18.031 -4.82 1 76.75 132 SER B N 1
ATOM 3132 C C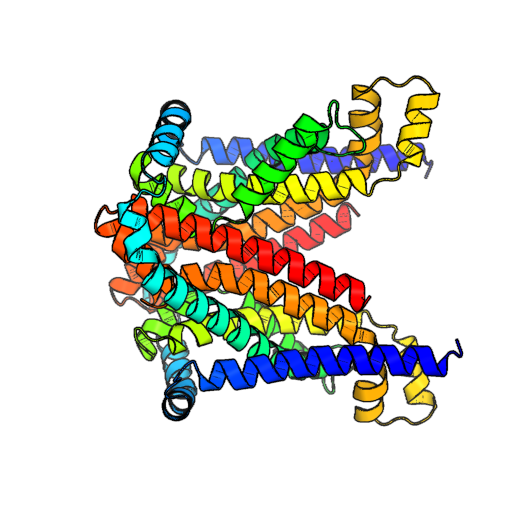A . SER B 1 132 ? -16.375 -17.781 -4.977 1 76.75 132 SER B CA 1
ATOM 3133 C C . SER B 1 132 ? -16.703 -17.219 -6.355 1 76.75 132 SER B C 1
ATOM 3135 O O . SER B 1 132 ? -17.75 -17.516 -6.934 1 76.75 132 SER B O 1
ATOM 3137 N N . PHE B 1 133 ? -15.82 -16.406 -6.895 1 82.56 133 PHE B N 1
ATOM 3138 C CA . PHE B 1 133 ? -16.172 -15.641 -8.086 1 82.56 133 PHE B CA 1
ATOM 3139 C C . PHE B 1 133 ? -15.234 -15.984 -9.242 1 82.56 133 PHE B C 1
ATOM 3141 O O . PHE B 1 133 ? -15.383 -15.461 -10.344 1 82.56 133 PHE B O 1
ATOM 3148 N N . LYS B 1 134 ? -14.336 -16.938 -9 1 84.12 134 LYS B N 1
ATOM 3149 C CA . LYS B 1 134 ? -13.414 -17.422 -10.023 1 84.12 134 LYS B CA 1
ATOM 3150 C C . LYS B 1 134 ? -12.586 -16.281 -10.609 1 84.12 134 LYS B C 1
ATOM 3152 O O . LYS B 1 134 ? -12.453 -15.219 -9.984 1 84.12 134 LYS B O 1
ATOM 3157 N N . GLN B 1 135 ? -11.93 -16.594 -11.68 1 84.94 135 GLN B N 1
ATOM 3158 C CA . GLN B 1 135 ? -11.062 -15.602 -12.312 1 84.94 135 GLN B CA 1
ATOM 3159 C C . GLN B 1 135 ? -11.867 -14.617 -13.148 1 84.94 135 GLN B C 1
ATOM 3161 O O . GLN B 1 135 ? -12.344 -14.953 -14.234 1 84.94 135 GLN B O 1
ATOM 3166 N N . SER B 1 136 ? -12.164 -13.445 -12.555 1 83.81 136 SER B N 1
ATOM 3167 C CA . SER B 1 136 ? -12.945 -12.406 -13.227 1 83.81 136 SER B CA 1
ATOM 3168 C C . SER B 1 136 ? -12.539 -11.016 -12.758 1 83.81 136 SER B C 1
ATOM 3170 O O . SER B 1 136 ? -11.906 -10.867 -11.711 1 83.81 136 SER B O 1
ATOM 3172 N N . ASP B 1 137 ? -12.828 -10.031 -13.531 1 83.19 137 ASP B N 1
ATOM 3173 C CA . ASP B 1 137 ? -12.578 -8.641 -13.164 1 83.19 137 ASP B CA 1
ATOM 3174 C C . ASP B 1 137 ? -13.367 -8.258 -11.906 1 83.19 137 ASP B C 1
ATOM 3176 O O . ASP B 1 137 ? -12.914 -7.43 -11.117 1 83.19 137 ASP B O 1
ATOM 3180 N N . PHE B 1 138 ? -14.414 -8.953 -11.75 1 85 138 PHE B N 1
ATOM 3181 C CA . PHE B 1 138 ? -15.258 -8.672 -10.594 1 85 138 PHE B CA 1
ATOM 3182 C C . PHE B 1 138 ? -14.578 -9.109 -9.305 1 85 138 PHE B C 1
ATOM 3184 O O . PHE B 1 138 ? -14.688 -8.445 -8.273 1 85 138 PHE B O 1
ATOM 3191 N N . THR B 1 139 ? -13.93 -10.242 -9.406 1 88.56 139 THR B N 1
ATOM 3192 C CA . THR B 1 139 ? -13.188 -10.734 -8.25 1 88.56 139 THR B CA 1
ATOM 3193 C C . THR B 1 139 ? -12.133 -9.711 -7.812 1 88.56 139 THR B C 1
ATOM 3195 O O . THR B 1 139 ? -12 -9.422 -6.621 1 88.56 139 THR B O 1
ATOM 3198 N N . GLY B 1 140 ? -11.398 -9.18 -8.812 1 89.06 140 GLY B N 1
ATOM 3199 C CA . GLY B 1 140 ? -10.406 -8.148 -8.508 1 89.06 140 GLY B CA 1
ATOM 3200 C C . GLY B 1 140 ? -11.023 -6.879 -7.961 1 89.06 140 GLY B C 1
ATOM 3201 O O . GLY B 1 140 ? -10.492 -6.289 -7.016 1 89.06 140 GLY B O 1
ATOM 3202 N N . PHE B 1 141 ? -12.148 -6.508 -8.516 1 89.94 141 PHE B N 1
ATOM 3203 C CA . PHE B 1 141 ? -12.875 -5.332 -8.055 1 89.94 141 PHE B CA 1
ATOM 3204 C C . PHE B 1 141 ? -13.273 -5.48 -6.594 1 89.94 141 PHE B C 1
ATOM 3206 O O . PHE B 1 141 ? -13.07 -4.562 -5.793 1 89.94 141 PHE B O 1
ATOM 3213 N N . LEU B 1 142 ? -13.766 -6.586 -6.262 1 90.56 142 LEU B N 1
ATOM 3214 C CA . LEU B 1 142 ? -14.266 -6.805 -4.91 1 90.56 142 LEU B CA 1
ATOM 3215 C C . LEU B 1 142 ? -13.117 -6.836 -3.906 1 90.56 142 LEU B C 1
ATOM 3217 O O . LEU B 1 142 ? -13.258 -6.355 -2.779 1 90.56 142 LEU B O 1
ATOM 3221 N N . ALA B 1 143 ? -12.039 -7.512 -4.309 1 92.25 143 ALA B N 1
ATOM 3222 C CA . ALA B 1 143 ? -10.875 -7.566 -3.426 1 92.25 143 ALA B CA 1
ATOM 3223 C C . ALA B 1 143 ? -10.391 -6.164 -3.074 1 92.25 143 ALA B C 1
ATOM 3225 O O . ALA B 1 143 ? -10.156 -5.855 -1.902 1 92.25 143 ALA B O 1
ATOM 3226 N N . LEU B 1 144 ? -10.281 -5.297 -4.062 1 94.06 144 LEU B N 1
ATOM 3227 C CA . LEU B 1 144 ? -9.852 -3.918 -3.854 1 94.06 144 LEU B CA 1
ATOM 3228 C C . LEU B 1 144 ? -10.898 -3.131 -3.08 1 94.06 144 LEU B C 1
ATOM 3230 O O . LEU B 1 144 ? -10.562 -2.291 -2.244 1 94.06 144 LEU B O 1
ATOM 3234 N N . PHE B 1 145 ? -12.148 -3.434 -3.373 1 92.94 145 PHE B N 1
ATOM 3235 C CA . PHE B 1 145 ? -13.266 -2.742 -2.738 1 92.94 145 PHE B CA 1
ATOM 3236 C C . PHE B 1 145 ? -13.227 -2.936 -1.227 1 92.94 145 PHE B C 1
ATOM 3238 O O . PHE B 1 145 ? -13.336 -1.967 -0.47 1 92.94 145 PHE B O 1
ATOM 3245 N N . PHE B 1 146 ? -13.086 -4.121 -0.806 1 92.81 146 PHE B N 1
ATOM 3246 C CA . PHE B 1 146 ? -13.164 -4.41 0.621 1 92.81 146 PHE B CA 1
ATOM 3247 C C . PHE B 1 146 ? -11.984 -3.783 1.362 1 92.81 146 PHE B C 1
ATOM 3249 O O . PHE B 1 146 ? -12.164 -3.191 2.43 1 92.81 146 PHE B O 1
ATOM 3256 N N . MET B 1 147 ? -10.875 -3.965 0.817 1 93.06 147 MET B N 1
ATOM 3257 C CA . MET B 1 147 ? -9.703 -3.352 1.444 1 93.06 147 MET B CA 1
ATOM 3258 C C . MET B 1 147 ? -9.844 -1.833 1.485 1 93.06 147 MET B C 1
ATOM 3260 O O . MET B 1 147 ? -9.625 -1.213 2.527 1 93.06 147 MET B O 1
ATOM 3264 N N . THR B 1 148 ? -10.273 -1.252 0.411 1 95.81 148 THR B N 1
ATOM 3265 C CA . THR B 1 148 ? -10.398 0.196 0.286 1 95.81 148 THR B CA 1
ATOM 3266 C C . THR B 1 148 ? -11.516 0.72 1.185 1 95.81 148 THR B C 1
ATOM 3268 O O . THR B 1 148 ? -11.398 1.804 1.761 1 95.81 148 THR B O 1
ATOM 3271 N N . LEU B 1 149 ? -12.57 -0.042 1.271 1 95.38 149 LEU B N 1
ATOM 3272 C CA . LEU B 1 149 ? -13.688 0.34 2.133 1 95.38 149 LEU B CA 1
ATOM 3273 C C . LEU B 1 149 ? -13.219 0.524 3.574 1 95.38 149 LEU B C 1
ATOM 3275 O O . LEU B 1 149 ? -13.57 1.516 4.219 1 95.38 149 LEU B O 1
ATOM 3279 N N . GLY B 1 150 ? -12.531 -0.47 4.004 1 95.19 150 GLY B N 1
ATOM 3280 C CA . GLY B 1 150 ? -12.008 -0.363 5.355 1 95.19 150 GLY B CA 1
ATOM 3281 C C . GLY B 1 150 ? -11.094 0.831 5.547 1 95.19 150 GLY B C 1
ATOM 3282 O O . GLY B 1 150 ? -11.234 1.58 6.516 1 95.19 150 GLY B O 1
ATOM 3283 N N . TYR B 1 151 ? -10.195 1.036 4.629 1 94.19 151 TYR B N 1
ATOM 3284 C CA . TYR B 1 151 ? -9.227 2.119 4.707 1 94.19 151 TYR B CA 1
ATOM 3285 C C . TYR B 1 151 ? -9.914 3.477 4.676 1 94.19 151 TYR B C 1
ATOM 3287 O O . TYR B 1 151 ? -9.672 4.324 5.535 1 94.19 151 TYR B O 1
ATOM 3295 N N . LEU B 1 152 ? -10.742 3.68 3.736 1 95.69 152 LEU B N 1
ATOM 3296 C CA . LEU B 1 152 ? -11.375 4.98 3.553 1 95.69 152 LEU B CA 1
ATOM 3297 C C . LEU B 1 152 ? -12.359 5.273 4.684 1 95.69 152 LEU B C 1
ATOM 3299 O O . LEU B 1 152 ? -12.523 6.426 5.086 1 95.69 152 LEU B O 1
ATOM 3303 N N . THR B 1 153 ? -13.047 4.238 5.145 1 95.69 153 THR B N 1
ATOM 3304 C CA . THR B 1 153 ? -13.945 4.453 6.27 1 95.69 153 THR B CA 1
ATOM 3305 C C . THR B 1 153 ? -13.188 5.008 7.473 1 95.69 153 THR B C 1
ATOM 3307 O O . THR B 1 153 ? -13.625 5.984 8.086 1 95.69 153 THR B O 1
ATOM 3310 N N . ARG B 1 154 ? -12.086 4.398 7.719 1 92.5 154 ARG B N 1
ATOM 3311 C CA . ARG B 1 154 ? -11.281 4.875 8.836 1 92.5 154 ARG B CA 1
ATOM 3312 C C . ARG B 1 154 ? -10.75 6.277 8.57 1 92.5 154 ARG B C 1
ATOM 3314 O O . ARG B 1 154 ? -10.812 7.148 9.438 1 92.5 154 ARG B O 1
ATOM 3321 N N . ALA B 1 155 ? -10.273 6.531 7.477 1 92.88 155 ALA B N 1
ATOM 3322 C CA . ALA B 1 155 ? -9.703 7.828 7.129 1 92.88 155 ALA B CA 1
ATOM 3323 C C . ALA B 1 155 ? -10.773 8.922 7.16 1 92.88 155 ALA B C 1
ATOM 3325 O O . ALA B 1 155 ? -10.539 10.016 7.684 1 92.88 155 ALA B O 1
ATOM 3326 N N . PHE B 1 156 ? -11.914 8.57 6.617 1 93.94 156 PHE B N 1
ATOM 3327 C CA . PHE B 1 156 ? -13.008 9.531 6.57 1 93.94 156 PHE B CA 1
ATOM 3328 C C . PHE B 1 156 ? -13.516 9.844 7.973 1 93.94 156 PHE B C 1
ATOM 3330 O O . PHE B 1 156 ? -13.789 11 8.305 1 93.94 156 PHE B O 1
ATOM 3337 N N . THR B 1 157 ? -13.656 8.812 8.75 1 92.19 157 THR B N 1
ATOM 3338 C CA . THR B 1 157 ? -14.125 9.008 10.117 1 92.19 157 THR B CA 1
ATOM 3339 C C . THR B 1 157 ? -13.164 9.914 10.891 1 92.19 157 THR B C 1
ATOM 3341 O O . THR B 1 157 ? -13.602 10.836 11.578 1 92.19 157 THR B O 1
ATOM 3344 N N . GLU B 1 158 ? -11.891 9.625 10.742 1 88.06 158 GLU B N 1
ATOM 3345 C CA . GLU B 1 158 ? -10.891 10.445 11.422 1 88.06 158 GLU B CA 1
ATOM 3346 C C . GLU B 1 158 ? -10.922 11.883 10.914 1 88.06 158 GLU B C 1
ATOM 3348 O O . GLU B 1 158 ? -10.75 12.82 11.688 1 88.06 158 GLU B O 1
ATOM 3353 N N . THR B 1 159 ? -11.055 12.078 9.641 1 89.88 159 THR B N 1
ATOM 3354 C CA . THR B 1 159 ? -11.125 13.406 9.047 1 89.88 159 THR B CA 1
ATOM 3355 C C . THR B 1 159 ? -12.328 14.172 9.586 1 89.88 159 THR B C 1
ATOM 3357 O O . THR B 1 159 ? -12.227 15.359 9.914 1 89.88 159 THR B O 1
ATOM 3360 N N . ILE B 1 160 ? -13.453 13.516 9.727 1 87.88 160 ILE B N 1
ATOM 3361 C CA . ILE B 1 160 ? -14.688 14.133 10.211 1 87.88 160 ILE B CA 1
ATOM 3362 C C . ILE B 1 160 ? -14.539 14.484 11.688 1 87.88 160 ILE B C 1
ATOM 3364 O O . ILE B 1 160 ? -14.984 15.547 12.133 1 87.88 160 ILE B O 1
ATOM 3368 N N . GLU B 1 161 ? -13.891 13.625 12.383 1 87.19 161 GLU B N 1
ATOM 3369 C CA . GLU B 1 161 ? -13.711 13.844 13.82 1 87.19 161 GLU B CA 1
ATOM 3370 C C . GLU B 1 161 ? -12.75 15 14.086 1 87.19 161 GLU B C 1
ATOM 3372 O O . GLU B 1 161 ? -12.836 15.656 15.125 1 87.19 161 GLU B O 1
ATOM 3377 N N . ASP B 1 162 ? -11.875 15.195 13.18 1 83.5 162 ASP B N 1
ATOM 3378 C CA . ASP B 1 162 ? -10.875 16.25 13.344 1 83.5 162 ASP B CA 1
ATOM 3379 C C . ASP B 1 162 ? -11.477 17.625 13.039 1 83.5 162 ASP B C 1
ATOM 3381 O O . ASP B 1 162 ? -10.875 18.656 13.367 1 83.5 162 ASP B O 1
ATOM 3385 N N . LEU B 1 163 ? -12.562 17.578 12.422 1 77.75 163 LEU B N 1
ATOM 3386 C CA . LEU B 1 163 ? -13.211 18.844 12.133 1 77.75 163 LEU B CA 1
ATOM 3387 C C . LEU B 1 163 ? -13.672 19.531 13.414 1 77.75 163 LEU B C 1
ATOM 3389 O O . LEU B 1 163 ? -13.938 18.859 14.414 1 77.75 163 LEU B O 1
ATOM 3393 N N . ASP B 1 164 ? -13.641 20.781 13.344 1 66.12 164 ASP B N 1
ATOM 3394 C CA . ASP B 1 164 ? -13.914 21.641 14.484 1 66.12 164 ASP B CA 1
ATOM 3395 C C . ASP B 1 164 ? -15.312 21.406 15.039 1 66.12 164 ASP B C 1
ATOM 3397 O O . ASP B 1 164 ? -16.312 21.672 14.367 1 66.12 164 ASP B O 1
ATOM 3401 N N . ALA B 1 165 ? -15.289 20.719 16.156 1 64.94 165 ALA B N 1
ATOM 3402 C CA . ALA B 1 165 ? -16.531 20.453 16.891 1 64.94 165 ALA B CA 1
ATOM 3403 C C . ALA B 1 165 ? -17.312 21.75 17.094 1 64.94 165 ALA B C 1
ATOM 3405 O O . ALA B 1 165 ? -18.547 21.719 17.156 1 64.94 165 ALA B O 1
ATOM 3406 N N . GLU B 1 166 ? -16.531 22.75 17.156 1 62.12 166 GLU B N 1
ATOM 3407 C CA . GLU B 1 166 ? -17.172 24.016 17.438 1 62.12 166 GLU B CA 1
ATOM 3408 C C . GLU B 1 166 ? -18.094 24.453 16.312 1 62.12 166 GLU B C 1
ATOM 3410 O O . GLU B 1 166 ? -19.172 25 16.547 1 62.12 166 GLU B O 1
ATOM 3415 N N . LYS B 1 167 ? -17.641 24.141 15.109 1 67.19 167 LYS B N 1
ATOM 3416 C CA . LYS B 1 167 ? -18.484 24.531 13.969 1 67.19 167 LYS B CA 1
ATOM 3417 C C . LYS B 1 167 ? -19.781 23.734 13.953 1 67.19 167 LYS B C 1
ATOM 3419 O O . LYS B 1 167 ? -20.844 24.281 13.641 1 67.19 167 LYS B O 1
ATOM 3424 N N . LEU B 1 168 ? -19.656 22.562 14.414 1 68.38 168 LEU B N 1
ATOM 3425 C CA . LEU B 1 168 ? -20.844 21.734 14.469 1 68.38 168 LEU B CA 1
ATOM 3426 C C . LEU B 1 168 ? -21.797 22.203 15.562 1 68.38 168 LEU B C 1
ATOM 3428 O O . LEU B 1 168 ? -23.016 22.219 15.375 1 68.38 168 LEU B O 1
ATOM 3432 N N . GLN B 1 169 ? -21.172 22.609 16.562 1 68.69 169 GLN B N 1
ATOM 3433 C CA . GLN B 1 169 ? -21.969 23.109 17.672 1 68.69 169 GLN B CA 1
ATOM 3434 C C . GLN B 1 169 ? -22.672 24.422 17.297 1 68.69 169 GLN B C 1
ATOM 3436 O O . GLN B 1 169 ? -23.812 24.656 17.703 1 68.69 169 GLN B O 1
ATOM 3441 N N . ALA B 1 170 ? -21.969 25.141 16.531 1 68.94 170 ALA B N 1
ATOM 3442 C CA . ALA B 1 170 ? -22.547 26.406 16.078 1 68.94 170 ALA B CA 1
ATOM 3443 C C . ALA B 1 170 ? -23.766 26.172 15.188 1 68.94 170 ALA B C 1
ATOM 3445 O O . ALA B 1 170 ? -24.766 26.891 15.281 1 68.94 170 ALA B O 1
ATOM 3446 N N . LEU B 1 171 ? -23.734 25.188 14.406 1 71.12 171 LEU B N 1
ATOM 3447 C CA . LEU B 1 171 ? -24.844 24.875 13.523 1 71.12 171 LEU B CA 1
ATOM 3448 C C . LEU B 1 171 ? -26.016 24.312 14.312 1 71.12 171 LEU B C 1
ATOM 3450 O O . LEU B 1 171 ? -27.172 24.625 14.023 1 71.12 171 LEU B O 1
ATOM 3454 N N . GLN B 1 172 ? -25.641 23.547 15.328 1 71.31 172 GLN B N 1
ATOM 3455 C CA . GLN B 1 172 ? -26.688 22.969 16.172 1 71.31 172 GLN B CA 1
ATOM 3456 C C . GLN B 1 172 ? -27.375 24.062 17 1 71.31 172 GLN B C 1
ATOM 3458 O O . GLN B 1 172 ? -28.578 23.984 17.25 1 71.31 172 GLN B O 1
ATOM 3463 N N . ALA B 1 173 ? -26.594 25.031 17.281 1 73.94 173 ALA B N 1
ATOM 3464 C CA . ALA B 1 173 ? -27.125 26.125 18.078 1 73.94 173 ALA B CA 1
ATOM 3465 C C . ALA B 1 173 ? -28.156 26.938 17.312 1 73.94 173 ALA B C 1
ATOM 3467 O O . ALA B 1 173 ? -29.078 27.5 17.891 1 73.94 173 ALA B O 1
ATOM 3468 N N . VAL B 1 174 ? -28.031 26.953 16 1 77.44 174 VAL B N 1
ATOM 3469 C CA . VAL B 1 174 ? -28.953 27.734 15.195 1 77.44 174 VAL B CA 1
ATOM 3470 C C . VAL B 1 174 ? -30.125 26.844 14.758 1 77.44 174 VAL B C 1
ATOM 3472 O O . VAL B 1 174 ? -31 27.281 14.008 1 77.44 174 VAL B O 1
ATOM 3475 N N . GLY B 1 175 ? -30.141 25.625 15.219 1 74.69 175 GLY B N 1
ATOM 3476 C CA . GLY B 1 175 ? -31.281 24.75 15.016 1 74.69 175 GLY B CA 1
ATOM 3477 C C . GLY B 1 175 ? -31.125 23.828 13.82 1 74.69 175 GLY B C 1
ATOM 3478 O O . GLY B 1 175 ? -32.125 23.312 13.297 1 74.69 175 GLY B O 1
ATOM 3479 N N . ALA B 1 176 ? -30.016 23.734 13.344 1 74 176 ALA B N 1
ATOM 3480 C CA . ALA B 1 176 ? -29.797 22.859 12.188 1 74 176 ALA B CA 1
ATOM 3481 C C . ALA B 1 176 ? -30.016 21.406 12.562 1 74 176 ALA B C 1
ATOM 3483 O O . ALA B 1 176 ? -29.656 20.984 13.672 1 74 176 ALA B O 1
ATOM 3484 N N . ASN B 1 177 ? -30.797 20.672 11.641 1 78.19 177 ASN B N 1
ATOM 3485 C CA . ASN B 1 177 ? -31 19.25 11.875 1 78.19 177 ASN B CA 1
ATOM 3486 C C . ASN B 1 177 ? -29.75 18.453 11.57 1 78.19 177 ASN B C 1
ATOM 3488 O O . ASN B 1 177 ? -28.734 19 11.148 1 78.19 177 ASN B O 1
ATOM 3492 N N . TYR B 1 178 ? -29.734 17.234 11.914 1 76.56 178 TYR B N 1
ATOM 3493 C CA . TYR B 1 178 ? -28.594 16.344 11.789 1 76.56 178 TYR B CA 1
ATOM 3494 C C . TYR B 1 178 ? -28.078 16.312 10.352 1 76.56 178 TYR B C 1
ATOM 3496 O O . TYR B 1 178 ? -26.875 16.5 10.117 1 76.56 178 TYR B O 1
ATOM 3504 N N . PHE B 1 179 ? -28.969 16.188 9.492 1 77.31 179 PHE B N 1
ATOM 3505 C CA . PHE B 1 179 ? -28.594 16.078 8.086 1 77.31 179 PHE B CA 1
ATOM 3506 C C . PHE B 1 179 ? -28.047 17.391 7.566 1 77.31 179 PHE B C 1
ATOM 3508 O O . PHE B 1 179 ? -27.094 17.406 6.77 1 77.31 179 PHE B O 1
ATOM 3515 N N . GLN B 1 180 ? -28.625 18.5 8.062 1 74.88 180 GLN B N 1
ATOM 3516 C CA . GLN B 1 180 ? -28.125 19.812 7.66 1 74.88 180 GLN B CA 1
ATOM 3517 C C . GLN B 1 180 ? -26.719 20.062 8.188 1 74.88 180 GLN B C 1
ATOM 3519 O O . GLN B 1 180 ? -25.875 20.594 7.477 1 74.88 180 GLN B O 1
ATOM 3524 N N . CYS B 1 181 ? -26.516 19.609 9.344 1 75 181 CYS B N 1
ATOM 3525 C CA . CYS B 1 181 ? -25.203 19.781 9.953 1 75 181 CYS B CA 1
ATOM 3526 C C . CYS B 1 181 ? -24.156 18.984 9.195 1 75 181 CYS B C 1
ATOM 3528 O O . CYS B 1 181 ? -23.047 19.484 8.945 1 75 181 CYS B O 1
ATOM 3530 N N . VAL B 1 182 ? -24.625 17.812 8.805 1 75.75 182 VAL B N 1
ATOM 3531 C CA . VAL B 1 182 ? -23.688 16.922 8.148 1 75.75 182 VAL B CA 1
ATOM 3532 C C . VAL B 1 182 ? -23.406 17.406 6.73 1 75.75 182 VAL B C 1
ATOM 3534 O O . VAL B 1 182 ? -22.25 17.594 6.344 1 75.75 182 VAL B O 1
ATOM 3537 N N . PHE B 1 183 ? -24.422 17.703 6.027 1 76.75 183 PHE B N 1
ATOM 3538 C CA . PHE B 1 183 ? -24.281 17.953 4.598 1 76.75 183 PHE B CA 1
ATOM 3539 C C . PHE B 1 183 ? -23.891 19.406 4.348 1 76.75 183 PHE B C 1
ATOM 3541 O O . PHE B 1 183 ? -23.234 19.703 3.348 1 76.75 183 PHE B O 1
ATOM 3548 N N . CYS B 1 184 ? -24.203 20.281 5.262 1 71.25 184 CYS B N 1
ATOM 3549 C CA . CYS B 1 184 ? -23.922 21.703 5.047 1 71.25 184 CYS B CA 1
ATOM 3550 C C . CYS B 1 184 ? -22.719 22.141 5.887 1 71.25 184 CYS B C 1
ATOM 3552 O O . CYS B 1 184 ? -22.125 23.188 5.613 1 71.25 184 CYS B O 1
ATOM 3554 N N . GLY B 1 185 ? -22.359 21.359 6.754 1 75.12 185 GLY B N 1
ATOM 3555 C CA . GLY B 1 185 ? -21.266 21.75 7.633 1 75.12 185 GLY B CA 1
ATOM 3556 C C . GLY B 1 185 ? -20.047 20.859 7.496 1 75.12 185 GLY B C 1
ATOM 3557 O O . GLY B 1 185 ? -19.094 21.203 6.797 1 75.12 185 GLY B O 1
ATOM 3558 N N . VAL B 1 186 ? -20.297 19.625 7.82 1 76.38 186 VAL B N 1
ATOM 3559 C CA . VAL B 1 186 ? -19.188 18.688 7.984 1 76.38 186 VAL B CA 1
ATOM 3560 C C . VAL B 1 186 ? -18.625 18.312 6.617 1 76.38 186 VAL B C 1
ATOM 3562 O O . VAL B 1 186 ? -17.422 18.422 6.379 1 76.38 186 VAL B O 1
ATOM 3565 N N . LEU B 1 187 ? -19.469 18 5.727 1 79 187 LEU B N 1
ATOM 3566 C CA . LEU B 1 187 ? -19.031 17.422 4.461 1 79 187 LEU B CA 1
ATOM 3567 C C . LEU B 1 187 ? -18.344 18.453 3.592 1 79 187 LEU B C 1
ATOM 3569 O O . LEU B 1 187 ? -17.281 18.188 3.025 1 79 187 LEU B O 1
ATOM 3573 N N . PRO B 1 188 ? -18.922 19.672 3.543 1 77.12 188 PRO B N 1
ATOM 3574 C CA . PRO B 1 188 ? -18.234 20.688 2.746 1 77.12 188 PRO B CA 1
ATOM 3575 C C . PRO B 1 188 ? -16.859 21.047 3.314 1 77.12 188 PRO B C 1
ATOM 3577 O O . PRO B 1 188 ? -15.93 21.312 2.557 1 77.12 188 PRO B O 1
ATOM 3580 N N . GLU B 1 189 ? -16.781 21.031 4.582 1 79.19 189 GLU B N 1
ATOM 3581 C CA . GLU B 1 189 ? -15.508 21.375 5.227 1 79.19 189 GLU B CA 1
ATOM 3582 C C . GLU B 1 189 ? -14.484 20.266 5.051 1 79.19 189 GLU B C 1
ATOM 3584 O O . GLU B 1 189 ? -13.289 20.531 4.93 1 79.19 189 GLU B O 1
ATOM 3589 N N . ALA B 1 190 ? -14.953 19.078 5.004 1 85.81 190 ALA B N 1
ATOM 3590 C CA . ALA B 1 190 ? -14.055 17.922 4.914 1 85.81 190 ALA B CA 1
ATOM 3591 C C . ALA B 1 190 ? -13.82 17.516 3.463 1 85.81 190 ALA B C 1
ATOM 3593 O O . ALA B 1 190 ? -13 16.641 3.178 1 85.81 190 ALA B O 1
ATOM 3594 N N . ALA B 1 191 ? -14.453 18.156 2.547 1 84.31 191 ALA B N 1
ATOM 3595 C CA . ALA B 1 191 ? -14.492 17.719 1.15 1 84.31 191 ALA B CA 1
ATOM 3596 C C . ALA B 1 191 ? -13.094 17.656 0.556 1 84.31 191 ALA B C 1
ATOM 3598 O O . ALA B 1 191 ? -12.75 16.719 -0.154 1 84.31 191 ALA B O 1
ATOM 3599 N N . SER B 1 192 ? -12.289 18.656 0.823 1 85.19 192 SER B N 1
ATOM 3600 C CA . SER B 1 192 ? -10.945 18.688 0.259 1 85.19 192 SER B CA 1
ATOM 3601 C C . SER B 1 192 ? -10.102 17.531 0.767 1 85.19 192 SER B C 1
ATOM 3603 O O . SER B 1 192 ? -9.422 16.859 -0.015 1 85.19 192 SER B O 1
ATOM 3605 N N . THR B 1 193 ? -10.25 17.281 2.031 1 87.88 193 THR B N 1
ATOM 3606 C CA . THR B 1 193 ? -9.477 16.203 2.635 1 87.88 193 THR B CA 1
ATOM 3607 C C . THR B 1 193 ? -10 14.844 2.172 1 87.88 193 THR B C 1
ATOM 3609 O O . THR B 1 193 ? -9.219 13.93 1.916 1 87.88 193 THR B O 1
ATOM 3612 N N . LEU B 1 194 ? -11.273 14.75 2.094 1 90.69 194 LEU B N 1
ATOM 3613 C CA . LEU B 1 194 ? -11.867 13.508 1.624 1 90.69 194 LEU B CA 1
ATOM 3614 C C . LEU B 1 194 ? -11.43 13.203 0.195 1 90.69 194 LEU B C 1
ATOM 3616 O O . LEU B 1 194 ? -11.125 12.047 -0.13 1 90.69 194 LEU B O 1
ATOM 3620 N N . THR B 1 195 ? -11.375 14.242 -0.594 1 88.69 195 THR B N 1
ATOM 3621 C CA . THR B 1 195 ? -10.945 14.078 -1.98 1 88.69 195 THR B CA 1
ATOM 3622 C C . THR B 1 195 ? -9.484 13.648 -2.051 1 88.69 195 THR B C 1
ATOM 3624 O O . THR B 1 195 ? -9.109 12.828 -2.891 1 88.69 195 THR B O 1
ATOM 3627 N N . SER B 1 196 ? -8.711 14.188 -1.197 1 89.75 196 SER B N 1
ATOM 3628 C CA . SER B 1 196 ? -7.301 13.82 -1.15 1 89.75 196 SER B CA 1
ATOM 3629 C C . SER B 1 196 ? -7.125 12.344 -0.816 1 89.75 196 SER B C 1
ATOM 3631 O O . SER B 1 196 ? -6.258 11.672 -1.378 1 89.75 196 SER B O 1
ATOM 3633 N N . TRP B 1 197 ? -7.996 11.883 0.04 1 91.5 197 TRP B N 1
ATOM 3634 C CA . TRP B 1 197 ? -7.945 10.469 0.407 1 91.5 197 TRP B CA 1
ATOM 3635 C C . TRP B 1 197 ? -8.359 9.586 -0.767 1 91.5 197 TRP B C 1
ATOM 3637 O O . TRP B 1 197 ? -7.77 8.531 -0.99 1 91.5 197 TRP B O 1
ATOM 3647 N N . ILE B 1 198 ? -9.305 10.031 -1.455 1 92.62 198 ILE B N 1
ATOM 3648 C CA . ILE B 1 198 ? -9.797 9.273 -2.598 1 92.62 198 ILE B CA 1
ATOM 3649 C C . ILE B 1 198 ? -8.711 9.188 -3.666 1 92.62 198 ILE B C 1
ATOM 3651 O O . ILE B 1 198 ? -8.445 8.109 -4.203 1 92.62 198 ILE B O 1
ATOM 3655 N N . LEU B 1 199 ? -8.086 10.312 -3.936 1 89.69 199 LEU B N 1
ATOM 3656 C CA . LEU B 1 199 ? -7.02 10.344 -4.934 1 89.69 199 LEU B CA 1
ATOM 3657 C C . LEU B 1 199 ? -5.848 9.461 -4.508 1 89.69 199 LEU B C 1
ATOM 3659 O O . LEU B 1 199 ? -5.273 8.742 -5.332 1 89.69 199 LEU B O 1
ATOM 3663 N N . TYR B 1 200 ? -5.551 9.562 -3.281 1 89.31 200 TYR B N 1
ATOM 3664 C CA . TYR B 1 200 ? -4.488 8.727 -2.73 1 89.31 200 TYR B CA 1
ATOM 3665 C C . TYR B 1 200 ? -4.82 7.246 -2.896 1 89.31 200 TYR B C 1
ATOM 3667 O O . TYR B 1 200 ? -3.957 6.449 -3.275 1 89.31 200 TYR B O 1
ATOM 3675 N N . MET B 1 201 ? -6.004 6.891 -2.691 1 93.88 201 MET B N 1
ATOM 3676 C CA . MET B 1 201 ? -6.41 5.492 -2.752 1 93.88 201 MET B CA 1
ATOM 3677 C C . MET B 1 201 ? -6.434 4.992 -4.195 1 93.88 201 MET B C 1
ATOM 3679 O O . MET B 1 201 ? -6.141 3.826 -4.457 1 93.88 201 MET B O 1
ATOM 3683 N N . ILE B 1 202 ? -6.812 5.859 -5.109 1 91.81 202 ILE B N 1
ATOM 3684 C CA . ILE B 1 202 ? -6.789 5.465 -6.516 1 91.81 202 ILE B CA 1
ATOM 3685 C C . ILE B 1 202 ? -5.367 5.082 -6.918 1 91.81 202 ILE B C 1
ATOM 3687 O O . ILE B 1 202 ? -5.16 4.062 -7.582 1 91.81 202 ILE B O 1
ATOM 3691 N N . GLU B 1 203 ? -4.43 5.895 -6.508 1 88.94 203 GLU B N 1
ATOM 3692 C CA . GLU B 1 203 ? -3.027 5.609 -6.805 1 88.94 203 GLU B CA 1
ATOM 3693 C C . GLU B 1 203 ? -2.596 4.281 -6.191 1 88.94 203 GLU B C 1
ATOM 3695 O O . GLU B 1 203 ? -1.965 3.461 -6.859 1 88.94 203 GLU B O 1
ATOM 3700 N N . ASN B 1 204 ? -2.947 4.07 -4.992 1 90.19 204 ASN B N 1
ATOM 3701 C CA . ASN B 1 204 ? -2.574 2.848 -4.289 1 90.19 204 ASN B CA 1
ATOM 3702 C C . ASN B 1 204 ? -3.277 1.626 -4.875 1 90.19 204 ASN B C 1
ATOM 3704 O O . ASN B 1 204 ? -2.678 0.556 -4.992 1 90.19 204 ASN B O 1
ATOM 3708 N N . ASN B 1 205 ? -4.516 1.829 -5.254 1 93.94 205 ASN B N 1
ATOM 3709 C CA . ASN B 1 205 ? -5.285 0.714 -5.797 1 93.94 205 ASN B CA 1
ATOM 3710 C C . ASN B 1 205 ? -4.773 0.298 -7.176 1 93.94 205 ASN B C 1
ATOM 3712 O O . ASN B 1 205 ? -4.926 -0.858 -7.574 1 93.94 205 ASN B O 1
ATOM 3716 N N . LEU B 1 206 ? -4.262 1.242 -7.859 1 92.88 206 LEU B N 1
ATOM 3717 C CA . LEU B 1 206 ? -3.668 0.854 -9.133 1 92.88 206 LEU B CA 1
ATOM 3718 C C . LEU B 1 206 ? -2.525 -0.133 -8.922 1 92.88 206 LEU B C 1
ATOM 3720 O O . LEU B 1 206 ? -2.42 -1.131 -9.641 1 92.88 206 LEU B O 1
ATOM 3724 N N . ARG B 1 207 ? -1.717 0.131 -7.992 1 89.69 207 ARG B N 1
ATOM 3725 C CA . ARG B 1 207 ? -0.608 -0.761 -7.668 1 89.69 207 ARG B CA 1
ATOM 3726 C C . ARG B 1 207 ? -1.118 -2.105 -7.156 1 89.69 207 ARG B C 1
ATOM 3728 O O . ARG B 1 207 ? -0.643 -3.158 -7.586 1 89.69 207 ARG B O 1
ATOM 3735 N N . ASP B 1 208 ? -2.117 -2.031 -6.324 1 91.5 208 ASP B N 1
ATOM 3736 C CA . ASP B 1 208 ? -2.691 -3.248 -5.762 1 91.5 208 ASP B CA 1
ATOM 3737 C C . ASP B 1 208 ? -3.422 -4.059 -6.828 1 91.5 208 ASP B C 1
ATOM 3739 O O . ASP B 1 208 ? -3.439 -5.289 -6.777 1 91.5 208 ASP B O 1
ATOM 3743 N N . ALA B 1 209 ? -4.008 -3.314 -7.738 1 92.69 209 ALA B N 1
ATOM 3744 C CA . ALA B 1 209 ? -4.746 -3.98 -8.812 1 92.69 209 ALA B CA 1
ATOM 3745 C C . ALA B 1 209 ? -3.818 -4.844 -9.656 1 92.69 209 ALA B C 1
ATOM 3747 O O . ALA B 1 209 ? -4.219 -5.902 -10.148 1 92.69 209 ALA B O 1
ATOM 3748 N N . THR B 1 210 ? -2.627 -4.398 -9.852 1 90.31 210 THR B N 1
ATOM 3749 C CA . THR B 1 210 ? -1.647 -5.188 -10.602 1 90.31 210 THR B CA 1
ATOM 3750 C C . THR B 1 210 ? -1.348 -6.496 -9.875 1 90.31 210 THR B C 1
ATOM 3752 O O . THR B 1 210 ? -1.286 -7.559 -10.508 1 90.31 210 THR B O 1
ATOM 3755 N N . LEU B 1 211 ? -1.266 -6.406 -8.625 1 87.69 211 LEU B N 1
ATOM 3756 C CA . LEU B 1 211 ? -1.015 -7.59 -7.809 1 87.69 211 LEU B CA 1
ATOM 3757 C C . LEU B 1 211 ? -2.211 -8.531 -7.836 1 87.69 211 LEU B C 1
ATOM 3759 O O . LEU B 1 211 ? -2.047 -9.742 -7.988 1 87.69 211 LEU B O 1
ATOM 3763 N N . VAL B 1 212 ? -3.326 -7.93 -7.637 1 90.25 212 VAL B N 1
ATOM 3764 C CA . VAL B 1 212 ? -4.562 -8.711 -7.617 1 90.25 212 VAL B CA 1
ATOM 3765 C C . VAL B 1 212 ? -4.762 -9.398 -8.969 1 90.25 212 VAL B C 1
ATOM 3767 O O . VAL B 1 212 ? -5.234 -10.531 -9.031 1 90.25 212 VAL B O 1
ATOM 3770 N N . GLY B 1 213 ? -4.398 -8.727 -10.008 1 91.31 213 GLY B N 1
ATOM 3771 C CA . GLY B 1 213 ? -4.531 -9.289 -11.344 1 91.31 213 GLY B CA 1
ATOM 3772 C C . GLY B 1 213 ? -3.674 -10.523 -11.555 1 91.31 213 GLY B C 1
ATOM 3773 O O . GLY B 1 213 ? -4.082 -11.453 -12.25 1 91.31 213 GLY B O 1
ATOM 3774 N N . LEU B 1 214 ? -2.514 -10.508 -11 1 88.56 214 LEU B N 1
ATOM 3775 C CA . LEU B 1 214 ? -1.634 -11.664 -11.07 1 88.56 214 LEU B CA 1
ATOM 3776 C C . LEU B 1 214 ? -2.305 -12.891 -10.461 1 88.56 214 LEU B C 1
ATOM 3778 O O . LEU B 1 214 ? -2.133 -14.008 -10.953 1 88.56 214 LEU B O 1
ATOM 3782 N N . LEU B 1 215 ? -3.055 -12.641 -9.438 1 86.25 215 LEU B N 1
ATOM 3783 C CA . LEU B 1 215 ? -3.678 -13.734 -8.703 1 86.25 215 LEU B CA 1
ATOM 3784 C C . LEU B 1 215 ? -5.004 -14.133 -9.344 1 86.25 215 LEU B C 1
ATOM 3786 O O . LEU B 1 215 ? -5.367 -15.312 -9.352 1 86.25 215 LEU B O 1
ATOM 3790 N N . THR B 1 216 ? -5.703 -13.133 -9.875 1 88.31 216 THR B N 1
ATOM 3791 C CA . THR B 1 216 ? -7.062 -13.391 -10.336 1 88.31 216 THR B CA 1
ATOM 3792 C C . THR B 1 216 ? -7.09 -13.594 -11.844 1 88.31 216 THR B C 1
ATOM 3794 O O . THR B 1 216 ? -8.156 -13.82 -12.43 1 88.31 216 THR B O 1
ATOM 3797 N N . GLY B 1 217 ? -5.992 -13.43 -12.469 1 89 217 GLY B N 1
ATOM 3798 C CA . GLY B 1 217 ? -5.918 -13.68 -13.898 1 89 217 GLY B CA 1
ATOM 3799 C C . GLY B 1 217 ? -6.543 -12.57 -14.727 1 89 217 GLY B C 1
ATOM 3800 O O . GLY B 1 217 ? -7.156 -12.828 -15.758 1 89 217 GLY B O 1
ATOM 3801 N N . THR B 1 218 ? -6.445 -11.367 -14.195 1 88 218 THR B N 1
ATOM 3802 C CA . THR B 1 218 ? -7.074 -10.258 -14.914 1 88 218 THR B CA 1
ATOM 3803 C C . THR B 1 218 ? -6.133 -9.062 -14.992 1 88 218 THR B C 1
ATOM 3805 O O . THR B 1 218 ? -5.184 -8.961 -14.211 1 88 218 THR B O 1
ATOM 3808 N N . GLY B 1 219 ? -6.336 -8.266 -16.062 1 92.5 219 GLY B N 1
ATOM 3809 C CA . GLY B 1 219 ? -5.664 -6.98 -16.156 1 92.5 219 GLY B CA 1
ATOM 3810 C C . GLY B 1 219 ? -4.199 -7.098 -16.516 1 92.5 219 GLY B C 1
ATOM 3811 O O . GLY B 1 219 ? -3.779 -8.094 -17.109 1 92.5 219 GLY B O 1
ATOM 3812 N N . VAL B 1 220 ? -3.449 -6.129 -16.188 1 94.31 220 VAL B N 1
ATOM 3813 C CA . VAL B 1 220 ? -2.057 -6.027 -16.609 1 94.31 220 VAL B CA 1
ATOM 3814 C C . VAL B 1 220 ? -1.197 -6.98 -15.773 1 94.31 220 VAL B C 1
ATOM 3816 O O . VAL B 1 220 ? -0.164 -7.461 -16.25 1 94.31 220 VAL B O 1
ATOM 3819 N N . GLY B 1 221 ? -1.639 -7.242 -14.625 1 92.31 221 GLY B N 1
ATOM 3820 C CA . GLY B 1 221 ? -0.926 -8.219 -13.812 1 92.31 221 GLY B CA 1
ATOM 3821 C C . GLY B 1 221 ? -0.911 -9.609 -14.43 1 92.31 221 GLY B C 1
ATOM 3822 O O . GLY B 1 221 ? 0.109 -10.297 -14.391 1 92.31 221 GLY B O 1
ATOM 3823 N N . PHE B 1 222 ? -2.002 -9.992 -14.992 1 93.31 222 PHE B N 1
ATOM 3824 C CA . PHE B 1 222 ? -2.086 -11.281 -15.672 1 93.31 222 PHE B CA 1
ATOM 3825 C C . PHE B 1 222 ? -1.191 -11.305 -16.906 1 93.31 222 PHE B C 1
ATOM 3827 O O . PHE B 1 222 ? -0.504 -12.289 -17.156 1 93.31 222 PHE B O 1
ATOM 3834 N N . LEU B 1 223 ? -1.301 -10.258 -17.594 1 93.75 223 LEU B N 1
ATOM 3835 C CA . LEU B 1 223 ? -0.492 -10.172 -18.812 1 93.75 223 LEU B CA 1
ATOM 3836 C C . LEU B 1 223 ? 0.995 -10.234 -18.469 1 93.75 223 LEU B C 1
ATOM 3838 O O . LEU B 1 223 ? 1.772 -10.859 -19.203 1 93.75 223 LEU B O 1
ATOM 3842 N N . PHE B 1 224 ? 1.417 -9.547 -17.453 1 93.5 224 PHE B N 1
ATOM 3843 C CA . PHE B 1 224 ? 2.799 -9.609 -16.984 1 93.5 224 PHE B CA 1
ATOM 3844 C C . PHE B 1 224 ? 3.195 -11.039 -16.656 1 93.5 224 PHE B C 1
ATOM 3846 O O . PHE B 1 224 ? 4.25 -11.516 -17.078 1 93.5 224 PHE B O 1
ATOM 3853 N N . ASP B 1 225 ? 2.352 -11.664 -15.867 1 90.19 225 ASP B N 1
ATOM 3854 C CA . ASP B 1 225 ? 2.613 -13.047 -15.477 1 90.19 225 ASP B CA 1
ATOM 3855 C C . ASP B 1 225 ? 2.752 -13.945 -16.703 1 90.19 225 ASP B C 1
ATOM 3857 O O . ASP B 1 225 ? 3.617 -14.828 -16.734 1 90.19 225 ASP B O 1
ATOM 3861 N N . TYR B 1 226 ? 1.899 -13.703 -17.641 1 92.5 226 TYR B N 1
ATOM 3862 C CA . TYR B 1 226 ? 1.896 -14.492 -18.875 1 92.5 226 TYR B CA 1
ATOM 3863 C C . TYR B 1 226 ? 3.215 -14.344 -19.625 1 92.5 226 TYR B C 1
ATOM 3865 O O . TYR B 1 226 ? 3.871 -15.344 -19.938 1 92.5 226 TYR B O 1
ATOM 3873 N N . TYR B 1 227 ? 3.627 -13.148 -19.891 1 92.75 227 TYR B N 1
ATOM 3874 C CA . TYR B 1 227 ? 4.855 -12.906 -20.641 1 92.75 227 TYR B CA 1
ATOM 3875 C C . TYR B 1 227 ? 6.074 -13.352 -19.844 1 92.75 227 TYR B C 1
ATOM 3877 O O . TYR B 1 227 ? 7.043 -13.859 -20.406 1 92.75 227 TYR B O 1
ATOM 3885 N N . PHE B 1 228 ? 6.008 -13.164 -18.562 1 89.12 228 PHE B N 1
ATOM 3886 C CA . PHE B 1 228 ? 7.113 -13.562 -17.703 1 89.12 228 PHE B CA 1
ATOM 3887 C C . PHE B 1 228 ? 7.312 -15.07 -17.75 1 89.12 228 PHE B C 1
ATOM 3889 O O . PHE B 1 228 ? 8.438 -15.547 -17.938 1 89.12 228 PHE B O 1
ATOM 3896 N N . LYS B 1 229 ? 6.309 -15.812 -17.656 1 89.19 229 LYS B N 1
ATOM 3897 C CA . LYS B 1 229 ? 6.383 -17.266 -17.641 1 89.19 229 LYS B CA 1
ATOM 3898 C C . LYS B 1 229 ? 6.707 -17.828 -19.031 1 89.19 229 LYS B C 1
ATOM 3900 O O . LYS B 1 229 ? 7.184 -18.953 -19.156 1 89.19 229 LYS B O 1
ATOM 3905 N N . ALA B 1 230 ? 6.426 -17.047 -20.031 1 92 230 ALA B N 1
ATOM 3906 C CA . ALA B 1 230 ? 6.75 -17.422 -21.391 1 92 230 ALA B CA 1
ATOM 3907 C C . ALA B 1 230 ? 8.188 -17.031 -21.75 1 92 230 ALA B C 1
ATOM 3909 O O . ALA B 1 230 ? 8.609 -17.156 -22.891 1 92 230 ALA B O 1
ATOM 3910 N N . PHE B 1 231 ? 8.875 -16.438 -20.766 1 89.56 231 PHE B N 1
ATOM 3911 C CA . PHE B 1 231 ? 10.273 -16.047 -20.891 1 89.56 231 PHE B CA 1
ATOM 3912 C C . PHE B 1 231 ? 10.438 -14.914 -21.891 1 89.56 231 PHE B C 1
ATOM 3914 O O . PHE B 1 231 ? 11.469 -14.805 -22.562 1 89.56 231 PHE B O 1
ATOM 3921 N N . ARG B 1 232 ? 9.336 -14.289 -22.109 1 91.31 232 ARG B N 1
ATOM 3922 C CA . ARG B 1 232 ? 9.398 -13.055 -22.891 1 91.31 232 ARG B CA 1
ATOM 3923 C C . ARG B 1 232 ? 9.641 -11.852 -21.984 1 91.31 232 ARG B C 1
ATOM 3925 O O . ARG B 1 232 ? 8.781 -10.984 -21.844 1 91.31 232 ARG B O 1
ATOM 3932 N N . TYR B 1 233 ? 10.883 -11.695 -21.594 1 89.56 233 TYR B N 1
ATOM 3933 C CA . TYR B 1 233 ? 11.242 -10.695 -20.594 1 89.56 233 TYR B CA 1
ATOM 3934 C C . TYR B 1 233 ? 11.219 -9.289 -21.172 1 89.56 233 TYR B C 1
ATOM 3936 O O . TYR B 1 233 ? 11.023 -8.312 -20.453 1 89.56 233 TYR B O 1
ATOM 3944 N N . ASP B 1 234 ? 11.383 -9.242 -22.406 1 91.31 234 ASP B N 1
ATOM 3945 C CA . ASP B 1 234 ? 11.289 -7.949 -23.062 1 91.31 234 ASP B CA 1
ATOM 3946 C C . ASP B 1 234 ? 9.883 -7.371 -22.969 1 91.31 234 ASP B C 1
ATOM 3948 O O . ASP B 1 234 ? 9.711 -6.191 -22.656 1 91.31 234 ASP B O 1
ATOM 3952 N N . ALA B 1 235 ? 8.906 -8.266 -23.141 1 92.81 235 ALA B N 1
ATOM 3953 C CA . ALA B 1 235 ? 7.52 -7.836 -23.031 1 92.81 235 ALA B CA 1
ATOM 3954 C C . ALA B 1 235 ? 7.152 -7.555 -21.578 1 92.81 235 ALA B C 1
ATOM 3956 O O . ALA B 1 235 ? 6.434 -6.598 -21.281 1 92.81 235 ALA B O 1
ATOM 3957 N N . ALA B 1 236 ? 7.664 -8.375 -20.703 1 92.12 236 ALA B N 1
ATOM 3958 C CA . ALA B 1 236 ? 7.434 -8.164 -19.281 1 92.12 236 ALA B CA 1
ATOM 3959 C C . ALA B 1 236 ? 8.031 -6.844 -18.812 1 92.12 236 ALA B C 1
ATOM 3961 O O . ALA B 1 236 ? 7.418 -6.117 -18.031 1 92.12 236 ALA B O 1
ATOM 3962 N N . GLY B 1 237 ? 9.18 -6.57 -19.312 1 91.06 237 GLY B N 1
ATOM 3963 C CA . GLY B 1 237 ? 9.828 -5.309 -18.984 1 91.06 237 GLY B CA 1
ATOM 3964 C C . GLY B 1 237 ? 9.062 -4.102 -19.5 1 91.06 237 GLY B C 1
ATOM 3965 O O . GLY B 1 237 ? 9 -3.07 -18.828 1 91.06 237 GLY B O 1
ATOM 3966 N N . LEU B 1 238 ? 8.531 -4.223 -20.656 1 93.31 238 LEU B N 1
ATOM 3967 C CA . LEU B 1 238 ? 7.715 -3.148 -21.203 1 93.31 238 LEU B CA 1
ATOM 3968 C C . LEU B 1 238 ? 6.5 -2.875 -20.328 1 93.31 238 LEU B C 1
ATOM 3970 O O . LEU B 1 238 ? 6.125 -1.718 -20.125 1 93.31 238 LEU B O 1
ATOM 3974 N N . ILE B 1 239 ? 5.883 -3.91 -19.797 1 93.94 239 ILE B N 1
ATOM 3975 C CA . ILE B 1 239 ? 4.73 -3.775 -18.922 1 93.94 239 ILE B CA 1
ATOM 3976 C C . ILE B 1 239 ? 5.133 -3.023 -17.656 1 93.94 239 ILE B C 1
ATOM 3978 O O . ILE B 1 239 ? 4.438 -2.098 -17.234 1 93.94 239 ILE B O 1
ATOM 3982 N N . VAL B 1 240 ? 6.262 -3.391 -17.078 1 91.12 240 VAL B N 1
ATOM 3983 C CA . VAL B 1 240 ? 6.742 -2.768 -15.852 1 91.12 240 VAL B CA 1
ATOM 3984 C C . VAL B 1 240 ? 6.988 -1.278 -16.094 1 91.12 240 VAL B C 1
ATOM 3986 O O . VAL B 1 240 ? 6.594 -0.44 -15.273 1 91.12 240 VAL B O 1
ATOM 3989 N N . LEU B 1 241 ? 7.582 -0.956 -17.156 1 90.62 241 LEU B N 1
ATOM 3990 C CA . LEU B 1 241 ? 7.871 0.431 -17.516 1 90.62 241 LEU B CA 1
ATOM 3991 C C . LEU B 1 241 ? 6.582 1.229 -17.672 1 90.62 241 LEU B C 1
ATOM 3993 O O . LEU B 1 241 ? 6.469 2.348 -17.172 1 90.62 241 LEU B O 1
ATOM 3997 N N . LEU B 1 242 ? 5.668 0.631 -18.359 1 94.19 242 LEU B N 1
ATOM 3998 C CA . LEU B 1 242 ? 4.422 1.336 -18.625 1 94.19 242 LEU B CA 1
ATOM 3999 C C . LEU B 1 242 ? 3.604 1.504 -17.344 1 94.19 242 LEU B C 1
ATOM 4001 O O . LEU B 1 242 ? 2.918 2.516 -17.172 1 94.19 242 LEU B O 1
ATOM 4005 N N . ILE B 1 243 ? 3.631 0.506 -16.469 1 93.25 243 ILE B N 1
ATOM 4006 C CA . ILE B 1 243 ? 2.961 0.639 -15.188 1 93.25 243 ILE B CA 1
ATOM 4007 C C . ILE B 1 243 ? 3.592 1.78 -14.391 1 93.25 243 ILE B C 1
ATOM 4009 O O . ILE B 1 243 ? 2.885 2.604 -13.805 1 93.25 243 ILE B O 1
ATOM 4013 N N . ALA B 1 244 ? 4.902 1.807 -14.398 1 90.62 244 ALA B N 1
ATOM 4014 C CA . ALA B 1 244 ? 5.613 2.865 -13.68 1 90.62 244 ALA B CA 1
ATOM 4015 C C . ALA B 1 244 ? 5.234 4.242 -14.227 1 90.62 244 ALA B C 1
ATOM 4017 O O . ALA B 1 244 ? 4.961 5.164 -13.453 1 90.62 244 ALA B O 1
ATOM 4018 N N . ILE B 1 245 ? 5.195 4.363 -15.453 1 92.81 245 ILE B N 1
ATOM 4019 C CA . ILE B 1 245 ? 4.832 5.625 -16.094 1 92.81 245 ILE B CA 1
ATOM 4020 C C . ILE B 1 245 ? 3.4 6 -15.711 1 92.81 245 ILE B C 1
ATOM 4022 O O . ILE B 1 245 ? 3.127 7.148 -15.359 1 92.81 245 ILE B O 1
ATOM 4026 N N . LEU B 1 246 ? 2.535 5.008 -15.781 1 94.19 246 LEU B N 1
ATOM 4027 C CA . LEU B 1 246 ? 1.136 5.266 -15.453 1 94.19 246 LEU B CA 1
ATOM 4028 C C . LEU B 1 246 ? 0.993 5.719 -14 1 94.19 246 LEU B C 1
ATOM 4030 O O . LEU B 1 246 ? 0.234 6.648 -13.711 1 94.19 246 LEU B O 1
ATOM 4034 N N . VAL B 1 247 ? 1.69 5.082 -13.148 1 91 247 VAL B N 1
ATOM 4035 C CA . VAL B 1 247 ? 1.622 5.438 -11.734 1 91 247 VAL B CA 1
ATOM 4036 C C . VAL B 1 247 ? 2.158 6.852 -11.523 1 91 247 VAL B C 1
ATOM 4038 O O . VAL B 1 247 ? 1.591 7.633 -10.758 1 91 247 VAL B O 1
ATOM 4041 N N . ILE B 1 248 ? 3.186 7.246 -12.211 1 90.06 248 ILE B N 1
ATOM 4042 C CA . ILE B 1 248 ? 3.768 8.578 -12.109 1 90.06 248 ILE B CA 1
ATOM 4043 C C . ILE B 1 248 ? 2.773 9.617 -12.625 1 90.06 248 ILE B C 1
ATOM 4045 O O . ILE B 1 248 ? 2.566 10.656 -11.992 1 90.06 248 ILE B O 1
ATOM 4049 N N . VAL B 1 249 ? 2.189 9.328 -13.727 1 92.38 249 VAL B N 1
ATOM 4050 C CA . VAL B 1 249 ? 1.212 10.234 -14.312 1 92.38 249 VAL B CA 1
ATOM 4051 C C . VAL B 1 249 ? 0.044 10.43 -13.352 1 92.38 249 VAL B C 1
ATOM 4053 O O . VAL B 1 249 ? -0.419 11.555 -13.148 1 92.38 249 VAL B O 1
ATOM 4056 N N . LEU B 1 250 ? -0.397 9.336 -12.773 1 89.31 250 LEU B N 1
ATOM 4057 C CA . LEU B 1 250 ? -1.501 9.406 -11.82 1 89.31 250 LEU B CA 1
ATOM 4058 C C . LEU B 1 250 ? -1.104 10.219 -10.594 1 89.31 250 LEU B C 1
ATOM 4060 O O . LEU B 1 250 ? -1.91 10.984 -10.062 1 89.31 250 LEU B O 1
ATOM 4064 N N . GLU B 1 251 ? 0.07 10 -10.172 1 85.88 251 GLU B N 1
ATOM 4065 C CA . GLU B 1 251 ? 0.58 10.742 -9.023 1 85.88 251 GLU B CA 1
ATOM 4066 C C . GLU B 1 251 ? 0.637 12.234 -9.32 1 85.88 251 GLU B C 1
ATOM 4068 O O . GLU B 1 251 ? 0.22 13.055 -8.492 1 85.88 251 GLU B O 1
ATOM 4073 N N . LEU B 1 252 ? 1.151 12.641 -10.453 1 87.25 252 LEU B N 1
ATOM 4074 C CA . LEU B 1 252 ? 1.257 14.039 -10.844 1 87.25 252 LEU B CA 1
ATOM 4075 C C . LEU B 1 252 ? -0.125 14.664 -11 1 87.25 252 LEU B C 1
ATOM 4077 O O . LEU B 1 252 ? -0.345 15.805 -10.586 1 87.25 252 LEU B O 1
ATOM 4081 N N . THR B 1 253 ? -0.968 13.906 -11.578 1 88.56 253 THR B N 1
ATOM 4082 C CA . THR B 1 253 ? -2.334 14.383 -11.758 1 88.56 253 THR B CA 1
ATOM 4083 C C . THR B 1 253 ? -3.023 14.578 -10.414 1 88.56 253 THR B C 1
ATOM 4085 O O . THR B 1 253 ? -3.697 15.586 -10.195 1 88.56 253 THR B O 1
ATOM 4088 N N . SER B 1 254 ? -2.857 13.562 -9.562 1 85.75 254 SER B N 1
ATOM 4089 C CA . SER B 1 254 ? -3.449 13.648 -8.227 1 85.75 254 SER B CA 1
ATOM 4090 C C . SER B 1 254 ? -2.914 14.859 -7.469 1 85.75 254 SER B C 1
ATOM 4092 O O . SER B 1 254 ? -3.67 15.555 -6.785 1 85.75 254 SER B O 1
ATOM 4094 N N . ASN B 1 255 ? -1.663 15.18 -7.598 1 83.31 255 ASN B N 1
ATOM 4095 C CA . ASN B 1 255 ? -1.053 16.328 -6.938 1 83.31 255 ASN B CA 1
ATOM 4096 C C . ASN B 1 255 ? -1.603 17.641 -7.484 1 83.31 255 ASN B C 1
ATOM 4098 O O . ASN B 1 255 ? -1.83 18.594 -6.727 1 83.31 255 ASN B O 1
ATOM 4102 N N . ARG B 1 256 ? -1.772 17.719 -8.703 1 86.25 256 ARG B N 1
ATOM 4103 C CA . ARG B 1 256 ? -2.326 18.906 -9.32 1 86.25 256 ARG B CA 1
ATOM 4104 C C . ARG B 1 256 ? -3.752 19.172 -8.844 1 86.25 256 ARG B C 1
ATOM 4106 O O . ARG B 1 256 ? -4.125 20.312 -8.57 1 86.25 256 ARG B O 1
ATOM 4113 N N . ILE B 1 257 ? -4.508 18.125 -8.766 1 83.25 257 ILE B N 1
ATOM 4114 C CA . ILE B 1 257 ? -5.891 18.234 -8.312 1 83.25 257 ILE B CA 1
ATOM 4115 C C . ILE B 1 257 ? -5.922 18.672 -6.852 1 83.25 257 ILE B C 1
ATOM 4117 O O . ILE B 1 257 ? -6.711 19.531 -6.473 1 83.25 257 ILE B O 1
ATOM 4121 N N . ARG B 1 258 ? -5.055 18.125 -6.098 1 83.06 258 ARG B N 1
ATOM 4122 C CA . ARG B 1 258 ? -4.98 18.469 -4.68 1 83.06 258 ARG B CA 1
ATOM 4123 C C . ARG B 1 258 ? -4.637 19.938 -4.492 1 83.06 258 ARG B C 1
ATOM 4125 O O . ARG B 1 258 ? -5.195 20.609 -3.619 1 83.06 258 ARG B O 1
ATOM 4132 N N . ARG B 1 259 ? -3.805 20.484 -5.289 1 83.81 259 ARG B N 1
ATOM 4133 C CA . ARG B 1 259 ? -3.412 21.875 -5.215 1 83.81 259 ARG B CA 1
ATOM 4134 C C . ARG B 1 259 ? -4.551 22.797 -5.652 1 83.81 259 ARG B C 1
ATOM 4136 O O . ARG B 1 259 ? -4.711 23.891 -5.125 1 83.81 259 ARG B O 1
ATOM 4143 N N . ALA B 1 260 ? -5.289 22.266 -6.516 1 81.44 260 ALA B N 1
ATOM 4144 C CA . ALA B 1 260 ? -6.379 23.062 -7.062 1 81.44 260 ALA B CA 1
ATOM 4145 C C . ALA B 1 260 ? -7.539 23.156 -6.078 1 81.44 260 ALA B C 1
ATOM 4147 O O . ALA B 1 260 ? -8.273 24.156 -6.059 1 81.44 260 ALA B O 1
ATOM 4148 N N . ILE B 1 261 ? -7.711 22.094 -5.371 1 77.5 261 ILE B N 1
ATOM 4149 C CA . ILE B 1 261 ? -8.859 22.078 -4.469 1 77.5 261 ILE B CA 1
ATOM 4150 C C . ILE B 1 261 ? -8.453 22.656 -3.115 1 77.5 261 ILE B C 1
ATOM 4152 O O . ILE B 1 261 ? -9.312 23.062 -2.324 1 77.5 261 ILE B O 1
ATOM 4156 N N . ALA B 1 262 ? -7.191 22.594 -2.777 1 66.75 262 ALA B N 1
ATOM 4157 C CA . ALA B 1 262 ? -6.727 23.203 -1.532 1 66.75 262 ALA B CA 1
ATOM 4158 C C . ALA B 1 262 ? -6.898 24.719 -1.564 1 66.75 262 ALA B C 1
ATOM 4160 O O . ALA B 1 262 ? -6.836 25.344 -2.631 1 66.75 262 ALA B O 1
#

pLDDT: mean 82.46, std 12.43, range [40.19, 95.94]

Radius of gyration: 24.0 Å; Cα contacts (8 Å, |Δi|>4): 696; chains: 2; bounding box: 61×68×64 Å

Secondary structure (DSSP, 8-state):
--HHHHHHHHHHHHHHHHHHHHHHHHHHHHHTT--HHHHHHHHHHHHHHHHHHSS--HHHHTTHHHHHHHHHHHHHHHHHHHHHHHHHHHHHHHHHSTTT-S-HHHHHHHHHHHHHHHHS-HHHHHHHHHHHH-SSHHHHHHHHHHHHHHHHHHHHHHHHHHS-HHHHHHHHHTT--HHHIIIIIIHHHHHHHHHHHHHHHHHHHHHHHHHHHHHHT-HHHHHHHHHHHTT-HHHHHHHHHHHHHHHHHHHHHHHHHHHHH-/--HHHHHHHHHHHHHHHHHHHHHHHHHHHHHTT--HHHHHHHHHHHHHHHHHHSS--HHHHTTHHHHHHHHHHHHHHHHHHHHHHHHHHHHHHHHHSTTT-S-HHHHHHHHHHHHHHHHS-HHHHHHHHHHHH-SSHHHHHHHHHHHHHHHHHHHHHHHHHHS-HHHHHHHHHTT--HHHHIIIIIHHHHHHHHHHHHHHHHHHHHHHHHHHHHHHT-HHHHHHHHHHHTT-HHHHHHHHHHHHHHHHHHHHHHHHHHHHH-

Sequence (524 aa):
MTPQRFFRQRRLRLSVVLLILIGIYVLSMALVNFQAWASISKIPAGLMWLFTNFIPTSRSISYLGPILYQLWRTLLVAISSTMVASLFALIFAILGAKTTTPTPVLRWIIRFGASLLRNIPVVAWAMILLFSFKQSDFTGFLALFFMTLGYLTRAFTETIEDLDAEKLQALQAVGANYFQCVFCGVLPEAASTLTSWILYMIENNLRDATLVGLLTGTGVGFLFDYYFKAFRYDAAGLIVLLIAILVIVLELTSNRIRRAIAMTPQRFFRQRRLRLSVVLLILIGIYVLSMALVNFQAWASISKIPAGLMWLFTNFIPTSRSISYLGPILYQLWRTLLVAISSTMVASLFALIFAILGAKTTTPTPVLRWIIRFGASLLRNIPVVAWAMILLFSFKQSDFTGFLALFFMTLGYLTRAFTETIEDLDAEKLQALQAVGANYFQCVFCGVLPEAASTLTSWILYMIENNLRDATLVGLLTGTGVGFLFDYYFKAFRYDAAGLIVLLIAILVIVLELTSNRIRRAIA

InterPro domains:
  IPR000515 ABC transporter type 1, transmembrane domain MetI-like [PF00528] (91-261)
  IPR000515 ABC transporter type 1, transmembrane domain MetI-like [PS50928] (71-254)
  IPR000515 ABC transporter type 1, transmembrane domain MetI-like [cd06261] (71-250)
  IPR005769 ABC transporter, permease PhnE/PtxC [TIGR01097] (9-261)
  IPR035906 MetI-like superfamily [G3DSA:1.10.3720.10] (64-262)
  IPR035906 MetI-like superfamily [SSF161098] (67-255)